Protein 3NA2 (pdb70)

Radius of gyration: 26.75 Å; Cα contacts (8 Å, |Δi|>4): 982; chains: 4; bounding box: 50×67×69 Å

Structure (mmCIF, N/CA/C/O backbone):
data_3NA2
#
_entry.id   3NA2
#
_cell.length_a   76.367
_cell.length_b   115.047
_cell.length_c   73.596
_cell.angle_alpha   90.00
_cell.angle_beta   90.00
_cell.angle_gamma   90.00
#
_symmetry.space_group_name_H-M   'P 21 21 2'
#
loop_
_entity.id
_entity.type
_entity.pdbx_description
1 polymer 'Uncharacterized protein'
2 non-polymer 'ACETIC ACID'
3 non-polymer DI(HYDROXYETHYL)ETHER
4 water water
#
loop_
_atom_site.group_PDB
_atom_site.id
_atom_site.type_symbol
_atom_site.label_atom_id
_atom_site.label_alt_id
_atom_site.label_comp_id
_atom_site.label_asym_id
_atom_site.label_entit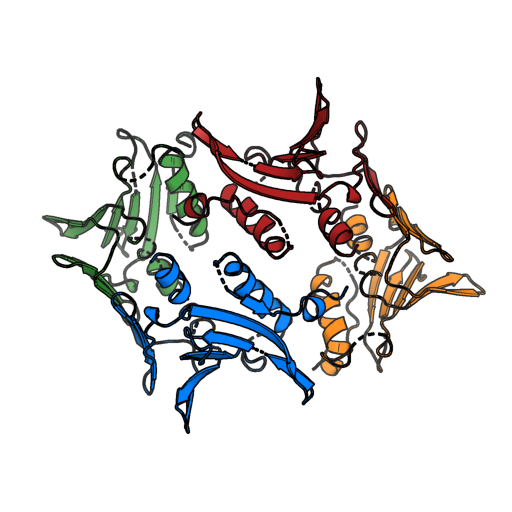y_id
_atom_site.label_seq_id
_atom_site.pdbx_PDB_ins_code
_atom_site.Cartn_x
_atom_site.Cartn_y
_atom_site.Cartn_z
_atom_site.occupancy
_atom_site.B_iso_or_equiv
_atom_site.auth_seq_id
_atom_site.auth_comp_id
_atom_site.auth_asym_id
_atom_site.auth_atom_id
_atom_site.pdbx_PDB_model_num
ATOM 1 N N . PRO A 1 25 ? 4.831 48.718 10.156 1.00 94.13 3 PRO A N 1
ATOM 2 C CA . PRO A 1 25 ? 5.441 48.563 8.829 1.00 98.65 3 PRO A CA 1
ATOM 3 C C . PRO A 1 25 ? 6.905 48.996 8.829 1.00 93.70 3 PRO A C 1
ATOM 4 O O . PRO A 1 25 ? 7.787 48.199 9.159 1.00 85.87 3 PRO A O 1
ATOM 8 N N . GLY A 1 26 ? 7.159 50.242 8.443 1.00 90.02 4 GLY A N 1
ATOM 9 C CA . GLY A 1 26 ? 8.470 50.832 8.631 1.00 79.02 4 GLY A CA 1
ATOM 10 C C . GLY A 1 26 ? 8.582 51.178 10.104 1.00 68.01 4 GLY A C 1
ATOM 11 O O . GLY A 1 26 ? 9.671 51.220 10.685 1.00 59.23 4 GLY A O 1
ATOM 12 N N . VAL A 1 27 ? 7.429 51.425 10.713 1.00 61.81 5 VAL A N 1
ATOM 13 C CA . VAL A 1 27 ? 7.367 51.654 12.144 1.00 64.81 5 VAL A CA 1
ATOM 14 C C . VAL A 1 27 ? 7.929 50.436 12.857 1.00 61.74 5 VAL A C 1
ATOM 15 O O . VAL A 1 27 ? 8.868 50.552 13.650 1.00 60.17 5 VAL A O 1
ATOM 19 N N . THR A 1 28 ? 7.353 49.271 12.559 1.00 54.83 6 THR A N 1
ATOM 20 C CA . THR A 1 28 ? 7.813 48.007 13.128 1.00 57.78 6 THR A CA 1
ATOM 21 C C . THR A 1 28 ? 9.330 47.844 13.008 1.00 53.33 6 THR A C 1
ATOM 22 O O . THR A 1 28 ? 9.978 47.341 13.930 1.00 48.23 6 THR A O 1
ATOM 26 N N . ASP A 1 29 ? 9.895 48.280 11.882 1.00 42.37 7 ASP A N 1
ATOM 27 C CA . ASP A 1 29 ? 11.343 48.245 11.711 1.00 35.29 7 ASP A CA 1
ATOM 28 C C . ASP A 1 29 ? 12.056 49.149 12.722 1.00 36.49 7 ASP A C 1
ATOM 29 O O . ASP A 1 29 ? 13.104 48.785 13.243 1.00 38.52 7 ASP A O 1
ATOM 34 N N . ARG A 1 30 ? 11.505 50.330 12.997 1.00 32.23 8 ARG A N 1
ATOM 35 C CA . ARG A 1 30 ? 12.183 51.246 13.915 1.00 38.88 8 ARG A CA 1
ATOM 36 C C . ARG A 1 30 ? 12.091 50.788 15.371 1.00 35.25 8 ARG A C 1
ATOM 37 O O . ARG A 1 30 ? 13.049 50.926 16.123 1.00 45.88 8 ARG A O 1
ATOM 45 N N . ILE A 1 31 ? 10.945 50.235 15.757 1.00 31.49 9 ILE A N 1
ATOM 46 C CA . ILE A 1 31 ? 10.788 49.689 17.095 1.00 32.91 9 ILE A CA 1
ATOM 47 C C . ILE A 1 31 ? 11.864 48.633 17.301 1.00 34.18 9 ILE A C 1
ATOM 48 O O . ILE A 1 31 ? 12.608 48.687 18.269 1.00 34.24 9 ILE A O 1
ATOM 53 N N . GLY A 1 32 ? 11.951 47.687 16.366 1.00 38.07 10 GLY A N 1
ATOM 54 C CA . GLY A 1 32 ? 12.943 46.630 16.436 1.00 30.88 10 GLY A CA 1
ATOM 55 C C . GLY A 1 32 ? 14.350 47.189 16.466 1.00 29.17 10 GLY A C 1
ATOM 56 O O . GLY A 1 32 ? 15.221 46.698 17.190 1.00 30.22 10 GLY A O 1
ATOM 57 N N . GLN A 1 33 ? 14.569 48.233 15.679 1.00 24.17 11 GLN A N 1
ATOM 58 C CA . GLN A 1 33 ? 15.875 48.884 15.606 1.00 35.65 11 GLN A CA 1
ATOM 59 C C . GLN A 1 33 ? 16.220 49.491 16.958 1.00 35.95 11 GLN A C 1
ATOM 60 O O . GLN A 1 33 ? 17.365 49.429 17.413 1.00 43.22 11 GLN A O 1
ATOM 74 N N . ILE A 1 35 ? 15.036 48.651 20.070 1.00 26.51 13 ILE A N 1
ATOM 75 C CA . ILE A 1 35 ? 15.285 47.609 21.065 1.00 29.84 13 ILE A CA 1
ATOM 76 C C . ILE A 1 35 ? 16.710 47.089 20.918 1.00 32.15 13 ILE A C 1
ATOM 77 O O . ILE A 1 35 ? 17.474 47.043 21.885 1.00 29.58 13 ILE A O 1
ATOM 82 N N . LEU A 1 36 ? 17.063 46.749 19.683 1.00 30.33 14 LEU A N 1
ATOM 83 C CA . LEU A 1 36 ? 18.390 46.253 19.343 1.00 37.44 14 LEU A CA 1
ATOM 84 C C . LEU A 1 36 ? 19.517 47.207 19.689 1.00 36.75 14 LEU A C 1
ATOM 85 O O . LEU A 1 36 ? 20.565 46.783 20.178 1.00 44.72 14 LEU A O 1
ATOM 90 N N . GLU A 1 37 ? 19.318 48.489 19.409 1.00 33.38 15 GLU A N 1
ATOM 91 C CA . GLU A 1 37 ? 20.337 49.487 19.726 1.00 42.24 15 GLU A CA 1
ATOM 92 C C . GLU A 1 37 ? 20.509 49.638 21.233 1.00 40.54 15 GLU A C 1
ATOM 93 O O . GLU A 1 37 ? 21.632 49.736 21.731 1.00 39.92 15 GLU A O 1
ATOM 107 N N . PHE A 1 39 ? 19.869 47.303 23.348 1.00 32.75 17 PHE A N 1
ATOM 108 C CA . PHE A 1 39 ? 20.536 46.095 23.794 1.00 33.22 17 PHE A CA 1
ATOM 109 C C . PHE A 1 39 ? 22.039 46.194 23.564 1.00 32.50 17 PHE A C 1
ATOM 110 O O . PHE A 1 39 ? 22.837 45.800 24.410 1.00 43.37 17 PHE A O 1
ATOM 118 N N . ARG A 1 40 ? 22.425 46.723 22.415 1.00 35.44 18 ARG A N 1
ATOM 119 C CA . ARG A 1 40 ? 23.831 46.736 22.031 1.00 42.28 18 ARG A CA 1
ATOM 120 C C . ARG A 1 40 ? 24.675 47.730 22.837 1.00 48.14 18 ARG A C 1
ATOM 121 O O . ARG A 1 40 ? 25.899 47.592 22.897 1.00 55.31 18 ARG A O 1
ATOM 129 N N . THR A 1 41 ? 24.035 48.731 23.444 1.00 38.36 19 THR A N 1
ATOM 130 C CA . THR A 1 41 ? 24.760 49.654 24.315 1.00 41.52 19 THR A CA 1
ATOM 131 C C . THR A 1 41 ? 25.269 48.880 25.518 1.00 46.86 19 THR A C 1
ATOM 132 O O . THR A 1 41 ? 26.307 49.208 26.088 1.00 51.29 19 THR A O 1
ATOM 136 N N . GLY A 1 42 ? 24.523 47.846 25.898 1.00 44.88 20 GLY A N 1
ATOM 137 C CA . GLY A 1 42 ? 24.882 47.012 27.024 1.00 41.32 20 GLY A CA 1
ATOM 138 C C . GLY A 1 42 ? 24.611 47.666 28.369 1.00 51.55 20 GLY A C 1
ATOM 139 O O . GLY A 1 42 ? 24.960 47.111 29.415 1.00 57.49 20 GLY A O 1
ATOM 148 N N . CYS A 1 44 ? 21.570 48.445 29.603 1.00 43.00 22 CYS A N 1
ATOM 149 C CA . CYS A 1 44 ? 20.148 48.332 29.886 1.00 40.45 22 CYS A CA 1
ATOM 150 C C . CYS A 1 44 ? 19.767 47.045 30.590 1.00 41.41 22 CYS A C 1
ATOM 151 O O . CYS A 1 44 ? 20.408 46.012 30.454 1.00 42.48 22 CYS A O 1
ATOM 154 N N . LEU A 1 45 ? 18.683 47.129 31.333 1.00 35.60 23 LEU A N 1
ATOM 155 C CA . LEU A 1 45 ? 18.062 45.968 31.903 1.00 38.15 23 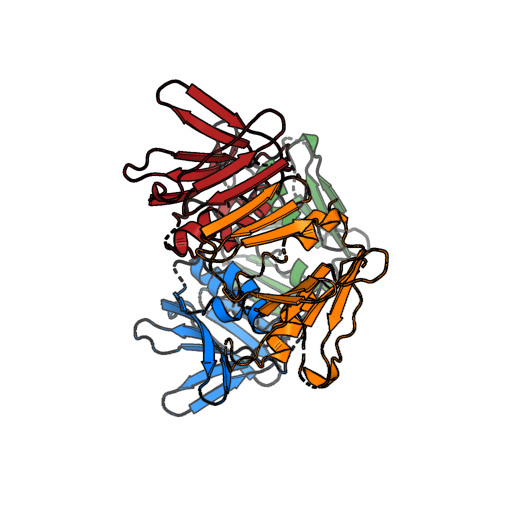LEU A CA 1
ATOM 156 C C . LEU A 1 45 ? 16.732 45.779 31.192 1.00 38.15 23 LEU A C 1
ATOM 157 O O . LEU A 1 45 ? 15.851 46.631 31.282 1.00 38.83 23 LEU A O 1
ATOM 162 N N . PHE A 1 46 ? 16.576 44.669 30.481 1.00 30.07 24 PHE A N 1
ATOM 163 C CA . PHE A 1 46 ? 15.295 44.388 29.845 1.00 26.65 24 PHE A CA 1
ATOM 164 C C . PHE A 1 46 ? 14.449 43.555 30.789 1.00 35.64 24 PHE A C 1
ATOM 165 O O . PHE A 1 46 ? 14.950 42.643 31.435 1.00 37.06 24 PHE A O 1
ATOM 173 N N . SER A 1 47 ? 13.166 43.865 30.887 1.00 23.63 25 SER A N 1
ATOM 174 C CA . SER A 1 47 ? 12.332 43.067 31.753 1.00 31.07 25 SER A CA 1
ATOM 175 C C . SER A 1 47 ? 11.039 42.677 31.061 1.00 36.14 25 SER A C 1
ATOM 176 O O . SER A 1 47 ? 10.460 43.464 30.317 1.00 34.45 25 SER A O 1
ATOM 179 N N . VAL A 1 48 ? 10.622 41.438 31.290 1.00 30.29 26 VAL A N 1
ATOM 180 C CA . VAL A 1 48 ? 9.365 40.918 30.778 1.00 31.02 26 VAL A CA 1
ATOM 181 C C . VAL A 1 48 ? 8.526 40.444 31.962 1.00 33.84 26 VAL A C 1
ATOM 182 O O . VAL A 1 48 ? 9.018 39.745 32.851 1.00 33.10 26 VAL A O 1
ATOM 186 N N . ARG A 1 49 ? 7.252 40.813 31.959 1.00 27.67 27 ARG A N 1
ATOM 187 C CA . ARG A 1 49 ? 6.435 40.697 33.144 1.00 32.50 27 ARG A CA 1
ATOM 188 C C . ARG A 1 49 ? 5.168 39.900 32.888 1.00 30.74 27 ARG A C 1
ATOM 189 O O . ARG A 1 49 ? 4.317 40.303 32.099 1.00 40.48 27 ARG A O 1
ATOM 197 N N . SER A 1 50 ? 5.060 38.757 33.558 1.00 28.10 28 SER A N 1
ATOM 198 C CA . SER A 1 50 ? 3.824 37.987 33.587 1.00 33.00 28 SER A CA 1
ATOM 199 C C . SER A 1 50 ? 2.975 38.466 34.772 1.00 44.53 28 SER A C 1
ATOM 200 O O . SER A 1 50 ? 3.416 39.302 35.551 1.00 45.69 28 SER A O 1
ATOM 203 N N . PRO A 1 51 ? 1.750 37.943 34.905 1.00 49.67 29 PRO A N 1
ATOM 204 C CA . PRO A 1 51 ? 0.850 38.329 36.001 1.00 51.14 29 PRO A CA 1
ATOM 205 C C . PRO A 1 51 ? 1.394 38.054 37.415 1.00 58.94 29 PRO A C 1
ATOM 206 O O . PRO A 1 51 ? 0.758 38.439 38.401 1.00 67.27 29 PRO A O 1
ATOM 210 N N . GLY A 1 52 ? 2.545 37.402 37.521 1.00 44.39 30 GLY A N 1
ATOM 211 C CA . GLY A 1 52 ? 3.081 37.068 38.824 1.00 50.75 30 GLY A CA 1
ATOM 212 C C . GLY A 1 52 ? 4.560 36.761 38.805 1.00 52.58 30 GLY A C 1
ATOM 213 O O . GLY A 1 52 ? 5.102 36.193 39.747 1.00 62.26 30 GLY A O 1
ATOM 214 N N . GLY A 1 53 ? 5.214 37.137 37.719 1.00 52.00 31 GLY A N 1
ATOM 215 C CA . GLY A 1 53 ? 6.640 36.952 37.594 1.00 41.02 31 GLY A CA 1
ATOM 216 C C . GLY A 1 53 ? 7.217 38.058 36.743 1.00 46.49 31 GLY A C 1
ATOM 217 O O . GLY A 1 53 ? 6.505 38.713 35.966 1.00 42.27 31 GLY A O 1
ATOM 218 N N . VAL A 1 54 ? 8.514 38.278 36.893 1.00 43.17 32 VAL A N 1
ATOM 219 C CA . VAL A 1 54 ? 9.226 39.169 35.999 1.00 42.29 32 VAL A CA 1
ATOM 220 C C . VAL A 1 54 ? 10.616 38.613 35.770 1.00 36.28 32 VAL A C 1
ATOM 221 O O . VAL A 1 54 ? 11.270 38.142 36.699 1.00 40.41 32 VAL A O 1
ATOM 225 N N . ALA A 1 55 ? 11.040 38.623 34.513 1.00 32.57 33 ALA A N 1
ATOM 226 C CA . ALA A 1 55 ? 12.395 38.253 34.168 1.00 28.95 33 ALA A CA 1
ATOM 227 C C . ALA A 1 55 ? 13.159 39.517 33.811 1.00 34.90 33 ALA A C 1
ATOM 228 O O . ALA A 1 55 ? 12.612 40.437 33.205 1.00 34.47 33 ALA A O 1
ATOM 230 N N . GLU A 1 56 ? 14.424 39.558 34.203 1.00 35.35 34 GLU A N 1
ATOM 231 C CA . GLU A 1 56 ? 15.255 40.733 34.008 1.00 31.73 34 GLU A CA 1
ATOM 232 C C . GLU A 1 56 ? 16.513 40.288 33.305 1.00 31.33 34 GLU A C 1
ATOM 233 O O . GLU A 1 56 ? 17.193 39.372 33.763 1.00 38.50 34 GLU A O 1
ATOM 239 N N . LEU A 1 57 ? 16.813 40.928 32.183 1.00 31.72 35 LEU A N 1
ATOM 240 C CA . LEU A 1 57 ? 17.816 40.413 31.270 1.00 32.29 35 LEU A CA 1
ATOM 241 C C . LEU A 1 57 ? 18.929 41.433 31.101 1.00 35.56 35 LEU A C 1
ATOM 242 O O . LEU A 1 57 ? 18.666 42.611 30.918 1.00 33.51 35 LEU A O 1
ATOM 247 N N . TYR A 1 58 ? 20.173 40.981 31.194 1.00 34.93 36 TYR A N 1
ATOM 248 C CA . TYR A 1 58 ? 21.314 41.885 31.164 1.00 29.89 36 TYR A CA 1
ATOM 249 C C . TYR A 1 58 ? 22.259 41.476 30.056 1.00 39.83 36 TYR A C 1
ATOM 250 O O . TYR A 1 58 ? 22.276 40.307 29.650 1.00 35.14 36 TYR A O 1
ATOM 259 N N . GLY A 1 59 ? 23.059 42.432 29.585 1.00 35.33 37 GLY A N 1
ATOM 260 C CA . GLY A 1 59 ? 24.097 42.149 28.612 1.00 37.57 37 GLY A CA 1
ATOM 261 C C . GLY A 1 59 ? 23.958 43.031 27.396 1.00 42.95 37 GLY A C 1
ATOM 262 O O . GLY A 1 59 ? 22.930 43.677 27.226 1.00 50.98 37 GLY A O 1
ATOM 263 N N . GLY A 1 60 ? 24.993 43.056 26.558 1.00 48.36 38 GLY A N 1
ATOM 264 C CA . GLY A 1 60 ? 25.012 43.904 25.379 1.00 51.68 38 GLY A CA 1
ATOM 265 C C . GLY A 1 60 ? 25.707 43.290 24.177 1.00 58.47 38 GLY A C 1
ATOM 266 O O . GLY A 1 60 ? 26.110 44.002 23.258 1.00 62.42 38 GLY A O 1
ATOM 267 N N . GLU A 1 61 ? 25.857 41.969 24.195 1.00 59.90 39 GLU A N 1
ATOM 268 C CA . GLU A 1 61 ? 26.393 41.220 23.066 1.00 61.06 39 GLU A CA 1
ATOM 269 C C . GLU A 1 61 ? 25.543 39.974 22.917 1.00 56.45 39 GLU A C 1
ATOM 270 O O . GLU A 1 61 ? 25.415 39.198 23.856 1.00 64.38 39 GLU A O 1
ATOM 276 N N . ALA A 1 62 ? 24.951 39.778 21.748 1.00 47.59 40 ALA A N 1
ATOM 277 C CA . ALA A 1 62 ? 24.180 38.564 21.506 1.00 46.02 40 ALA A CA 1
ATOM 278 C C . ALA A 1 62 ? 24.991 37.573 20.683 1.00 51.47 40 ALA A C 1
ATOM 279 O O . ALA A 1 62 ? 25.923 37.958 19.980 1.00 58.20 40 ALA A O 1
ATOM 281 N N . ARG A 1 63 ? 24.650 36.293 20.791 1.00 47.77 41 ARG A N 1
ATOM 282 C CA . ARG A 1 63 ? 25.225 35.284 19.913 1.00 44.21 41 ARG A CA 1
ATOM 283 C C . ARG A 1 63 ? 24.367 35.206 18.654 1.00 49.88 41 ARG A C 1
ATOM 284 O O . ARG A 1 63 ? 24.837 34.831 17.581 1.00 48.73 41 ARG A O 1
ATOM 292 N N . LYS A 1 64 ? 23.104 35.587 18.790 1.00 47.19 42 LYS A N 1
ATOM 293 C CA . LYS A 1 64 ? 22.173 35.473 17.691 1.00 49.91 42 LYS A CA 1
ATOM 294 C C . LYS A 1 64 ? 21.048 36.496 17.776 1.00 44.66 42 LYS A C 1
ATOM 295 O O . LYS A 1 64 ? 20.358 36.589 18.783 1.00 42.17 42 LYS A O 1
ATOM 301 N N . VAL A 1 65 ? 20.865 37.256 16.702 1.00 45.04 43 VAL A N 1
ATOM 302 C CA . VAL A 1 65 ? 19.725 38.149 16.586 1.00 36.65 43 VAL A CA 1
ATOM 303 C C . VAL A 1 65 ? 18.899 37.767 15.367 1.00 34.32 43 VAL A C 1
ATOM 304 O O . VAL A 1 65 ? 19.446 37.377 14.344 1.00 42.75 43 VAL A O 1
ATOM 308 N N . GLU A 1 66 ? 17.580 37.884 15.476 1.00 39.55 44 GLU A N 1
ATOM 309 C CA . GLU A 1 66 ? 16.686 37.383 14.441 1.00 43.14 44 GLU A CA 1
ATOM 310 C C . GLU A 1 66 ? 15.424 38.230 14.322 1.00 43.93 44 GLU A C 1
ATOM 311 O O . GLU A 1 66 ? 14.774 38.532 15.316 1.00 49.36 44 GLU A O 1
ATOM 317 N N . ILE A 1 67 ? 15.087 38.607 13.093 1.00 39.52 45 ILE A N 1
ATOM 318 C CA . ILE A 1 67 ? 13.857 39.325 12.803 1.00 39.05 45 ILE A CA 1
ATOM 319 C C . ILE A 1 67 ? 13.039 38.544 11.790 1.00 43.43 45 ILE A C 1
ATOM 320 O O . ILE A 1 67 ? 13.537 38.188 10.718 1.00 47.23 45 ILE A O 1
ATOM 325 N N . THR A 1 68 ? 11.785 38.271 12.140 1.00 43.02 46 THR A N 1
ATOM 326 C CA . THR A 1 68 ? 10.900 37.442 11.322 1.00 45.52 46 THR A CA 1
ATOM 327 C C . THR A 1 68 ? 9.558 38.155 11.235 1.00 46.38 46 THR A C 1
ATOM 328 O O . THR A 1 68 ? 8.783 38.167 12.192 1.00 52.08 46 THR A O 1
ATOM 332 N N . GLY A 1 69 ? 9.295 38.793 10.103 1.00 50.90 47 GLY A N 1
ATOM 333 C CA . GLY A 1 69 ? 8.165 39.700 10.028 1.00 53.04 47 GLY A CA 1
ATOM 334 C C . GLY A 1 69 ? 8.199 40.671 11.204 1.00 51.82 47 GLY A C 1
ATOM 335 O O . GLY A 1 69 ? 9.115 41.488 11.315 1.00 59.39 47 GLY A O 1
ATOM 336 N N . THR A 1 70 ? 7.218 40.568 12.099 1.00 46.51 48 THR A N 1
ATOM 337 C CA . THR A 1 70 ? 7.127 41.487 13.243 1.00 48.88 48 THR A CA 1
ATOM 338 C C . THR A 1 70 ? 7.637 40.898 14.568 1.00 47.04 48 THR A C 1
ATOM 339 O O . THR A 1 70 ? 7.309 41.386 15.654 1.00 44.07 48 THR A O 1
ATOM 343 N N . SER A 1 71 ? 8.437 39.848 14.472 1.00 46.11 49 SER A N 1
ATOM 344 C CA . SER A 1 71 ? 9.019 39.223 15.648 1.00 49.58 49 SER A CA 1
ATOM 345 C C . SER A 1 71 ? 10.492 39.545 15.703 1.00 48.21 49 SER A C 1
ATOM 346 O O . SER A 1 71 ? 11.177 39.546 14.684 1.00 53.62 49 SER A O 1
ATOM 349 N N . LEU A 1 72 ? 10.977 39.834 16.898 1.00 38.16 50 LEU A N 1
ATOM 350 C CA . LEU A 1 72 ? 12.393 40.066 17.093 1.00 35.77 50 LEU A CA 1
ATOM 351 C C . LEU A 1 72 ? 12.845 39.031 18.095 1.00 38.30 50 LEU A C 1
ATOM 352 O O . LEU A 1 72 ? 12.103 38.691 19.001 1.00 40.87 50 LEU A O 1
ATOM 357 N N . THR A 1 73 ? 14.043 38.502 17.909 1.00 31.39 51 THR A N 1
ATOM 358 C CA . THR A 1 73 ? 14.591 37.538 18.839 1.00 32.85 51 THR A CA 1
ATOM 359 C C . THR A 1 73 ? 16.016 37.932 19.140 1.00 32.71 51 THR A C 1
ATOM 360 O O . THR A 1 73 ? 16.806 38.197 18.233 1.00 38.17 51 THR A O 1
ATOM 364 N N . ILE A 1 74 ? 16.339 37.957 20.423 1.00 30.40 52 ILE A N 1
ATOM 365 C CA . ILE A 1 74 ? 17.699 38.190 20.878 1.00 35.57 52 ILE A CA 1
ATOM 366 C C . ILE A 1 74 ? 18.125 37.049 21.793 1.00 31.70 52 ILE A C 1
ATOM 367 O O . ILE A 1 74 ? 17.478 36.789 22.811 1.00 31.62 52 ILE A O 1
ATOM 372 N N . GLU A 1 75 ? 19.216 36.381 21.430 1.00 32.28 53 GLU A N 1
ATOM 373 C CA . GLU A 1 75 ? 19.717 35.242 22.191 1.00 37.13 53 GLU A CA 1
ATOM 374 C C . GLU A 1 75 ? 21.121 35.476 22.754 1.00 44.28 53 GLU A C 1
ATOM 375 O O . GLU A 1 75 ? 22.055 35.788 22.017 1.00 42.55 53 GLU A O 1
ATOM 381 N N . ARG A 1 76 ? 21.262 35.329 24.069 1.00 39.04 54 ARG A N 1
ATOM 382 C CA . ARG A 1 76 ? 22.583 35.231 24.673 1.00 37.58 54 ARG A CA 1
ATOM 383 C C . ARG A 1 76 ? 22.756 33.785 25.076 1.00 44.04 54 ARG A C 1
ATOM 384 O O . ARG A 1 76 ? 21.834 32.986 24.906 1.00 48.84 54 ARG A O 1
ATOM 392 N N . GLU A 1 77 ? 23.928 33.443 25.604 1.00 44.98 55 GLU A N 1
ATOM 393 C CA . GLU A 1 77 ? 24.205 32.062 25.991 1.00 50.67 55 GLU A CA 1
ATOM 394 C C . GLU A 1 77 ? 23.188 31.471 26.979 1.00 50.00 55 GLU A C 1
ATOM 395 O O . GLU A 1 77 ? 22.799 30.319 26.850 1.00 48.44 55 GLU A O 1
ATOM 401 N N . ASP A 1 78 ? 22.739 32.234 27.969 1.00 44.61 56 ASP A N 1
ATOM 402 C CA . ASP A 1 78 ? 21.776 31.637 28.891 1.00 42.59 56 ASP A CA 1
ATOM 403 C C . ASP A 1 78 ? 20.428 32.359 29.010 1.00 39.44 56 ASP A C 1
ATOM 404 O O . ASP A 1 78 ? 19.704 32.164 29.984 1.00 41.57 56 ASP A O 1
ATOM 409 N N . TRP A 1 79 ? 20.086 33.170 28.013 1.00 37.63 57 TRP A N 1
ATOM 410 C CA . TRP A 1 79 ? 18.725 33.692 27.906 1.00 30.23 57 TRP A CA 1
ATOM 411 C C . TRP A 1 79 ? 18.359 34.148 26.507 1.00 32.44 57 TRP A C 1
ATOM 412 O O . TRP A 1 79 ? 19.196 34.649 25.764 1.00 34.88 57 TRP A O 1
ATOM 423 N N . HIS A 1 80 ? 17.091 33.958 26.163 1.00 34.87 58 HIS A N 1
ATOM 424 C CA . HIS A 1 80 ? 16.549 34.418 24.905 1.00 31.10 58 HIS A CA 1
ATOM 425 C C . HIS A 1 80 ? 15.391 35.356 25.187 1.00 35.52 58 HIS A C 1
ATOM 426 O O . HIS A 1 80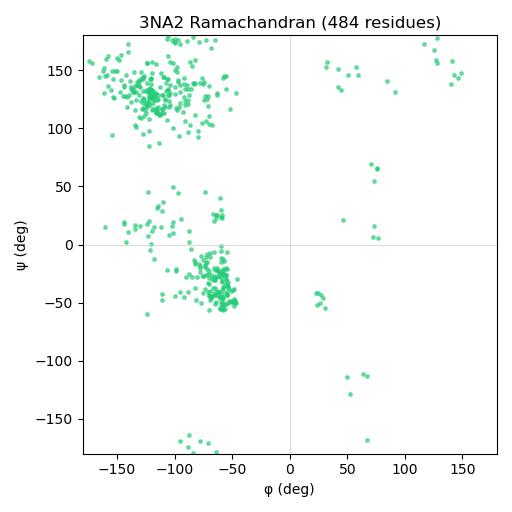 ? 14.622 35.138 26.114 1.00 34.99 58 HIS A O 1
ATOM 433 N N . LEU A 1 81 ? 15.274 36.402 24.379 1.00 35.93 59 LEU A N 1
ATOM 434 C CA . LEU A 1 81 ? 14.114 37.282 24.432 1.00 37.48 59 LEU A CA 1
ATOM 435 C C . LEU A 1 81 ? 13.401 37.253 23.077 1.00 40.59 59 LEU A C 1
ATOM 436 O O . LEU A 1 81 ? 14.036 37.327 22.034 1.00 39.75 59 LEU A O 1
ATOM 441 N N . HIS A 1 82 ? 12.084 37.108 23.111 1.00 42.31 60 HIS A N 1
ATOM 442 C CA . HIS A 1 82 ? 11.254 37.184 21.920 1.00 32.71 60 HIS A CA 1
ATOM 443 C C . HIS A 1 82 ? 10.232 38.298 22.125 1.00 34.12 60 HIS A C 1
ATOM 444 O O . HIS A 1 82 ? 9.591 38.377 23.176 1.00 32.03 60 HIS A O 1
ATOM 451 N N A CYS A 1 83 ? 10.067 39.165 21.134 0.68 37.52 61 CYS A N 1
ATOM 452 N N B CYS A 1 83 ? 10.078 39.140 21.111 0.32 36.32 61 CYS A N 1
ATOM 453 C CA A CYS A 1 83 ? 9.093 40.248 21.244 0.68 32.90 61 CYS A CA 1
ATOM 454 C CA B CYS A 1 83 ? 9.124 40.236 21.162 0.32 33.51 61 CYS A CA 1
ATOM 455 C C A CYS A 1 83 ? 8.226 40.339 19.995 0.68 33.78 61 CYS A C 1
ATOM 456 C C B CYS A 1 83 ? 8.218 40.193 19.943 0.32 33.54 61 CYS A C 1
ATOM 457 O O A CYS A 1 83 ? 8.738 40.490 18.899 0.68 31.54 61 CYS A O 1
ATOM 458 O O B CYS A 1 83 ? 8.695 40.106 18.815 0.32 31.89 61 CYS A O 1
ATOM 463 N N . LYS A 1 84 ? 6.912 40.240 20.173 1.00 34.84 62 LYS A N 1
ATOM 464 C CA . LYS A 1 84 ? 5.964 40.363 19.076 1.00 32.91 62 LYS A CA 1
ATOM 465 C C . LYS A 1 84 ? 5.670 41.848 18.853 1.00 34.17 62 LYS A C 1
ATOM 466 O O . LYS A 1 84 ? 4.687 42.381 19.365 1.00 38.70 62 LYS A O 1
ATOM 472 N N . LEU A 1 85 ? 6.547 42.499 18.093 1.00 29.66 63 LEU A N 1
ATOM 473 C CA . LEU A 1 85 ? 6.464 43.928 17.799 1.00 33.25 63 LEU A CA 1
ATOM 474 C C . LEU A 1 85 ? 5.075 44.429 17.394 1.00 37.55 63 LEU A C 1
ATOM 475 O O . LEU A 1 85 ? 4.743 45.576 17.644 1.00 36.56 63 LEU A O 1
ATOM 480 N N . GLU A 1 86 ? 4.270 43.575 16.775 1.00 34.94 64 GLU A N 1
ATOM 481 C CA . GLU A 1 86 ? 2.927 43.961 16.350 1.00 40.05 64 GLU A CA 1
ATOM 482 C C . GLU A 1 86 ? 2.021 44.357 17.522 1.00 40.33 64 GLU A C 1
ATOM 483 O O . GLU A 1 86 ? 1.038 45.075 17.349 1.00 44.40 64 GLU A O 1
ATOM 489 N N . THR A 1 87 ? 2.355 43.882 18.714 1.00 33.33 65 THR A N 1
ATOM 490 C CA . THR A 1 87 ? 1.537 44.157 19.881 1.00 37.05 65 THR A CA 1
ATOM 491 C C . THR A 1 87 ? 1.922 45.484 20.521 1.00 34.11 65 THR A C 1
ATOM 492 O O . THR A 1 87 ? 1.293 45.909 21.470 1.00 30.76 65 THR A O 1
ATOM 496 N N . VAL A 1 88 ? 2.957 46.133 20.000 1.00 30.77 66 VAL A N 1
ATOM 497 C CA . VAL A 1 88 ? 3.390 47.405 20.560 1.00 37.44 66 VAL A CA 1
ATOM 498 C C . VAL A 1 88 ? 2.531 48.550 20.020 1.00 34.04 66 VAL A C 1
ATOM 499 O O . VAL A 1 88 ? 2.583 48.869 18.837 1.00 37.87 66 VAL A O 1
ATOM 503 N N . GLU A 1 89 ? 1.732 49.144 20.900 1.00 30.84 67 GLU A N 1
ATOM 504 C CA . GLU A 1 89 ? 0.865 50.258 20.543 1.00 33.55 67 GLU A CA 1
ATOM 505 C C . GLU A 1 89 ? 1.504 51.609 20.856 1.00 33.96 67 GLU A C 1
ATOM 506 O O . GLU A 1 89 ? 1.394 52.541 20.076 1.00 43.33 67 GLU A O 1
ATOM 512 N N . THR A 1 90 ? 2.168 51.717 22.001 1.00 33.29 68 THR A N 1
ATOM 513 C CA . THR A 1 90 ? 2.807 52.970 22.392 1.00 36.59 68 THR A CA 1
ATOM 514 C C . THR A 1 90 ? 4.119 52.691 23.089 1.00 36.89 68 THR A C 1
ATOM 515 O O . THR A 1 90 ? 4.254 51.702 23.794 1.00 40.02 68 THR A O 1
ATOM 519 N N . VAL A 1 91 ? 5.087 53.569 22.887 1.00 36.34 69 VAL A N 1
ATOM 520 C CA . VAL A 1 91 ? 6.373 53.452 23.548 1.00 35.63 69 VAL A CA 1
ATOM 521 C C . VAL A 1 91 ? 6.558 54.649 24.450 1.00 36.36 69 VAL A C 1
ATOM 522 O O . VAL A 1 91 ? 6.674 55.774 23.974 1.00 37.14 69 VAL A O 1
ATOM 526 N N . VAL A 1 92 ? 6.596 54.412 25.753 1.00 29.87 70 VAL A N 1
ATOM 527 C CA . VAL A 1 92 ? 6.764 55.494 26.706 1.00 25.64 70 VAL A CA 1
ATOM 528 C C . VAL A 1 92 ? 8.231 55.759 27.043 1.00 34.14 70 VAL A C 1
ATOM 529 O O . VAL A 1 92 ? 8.952 54.864 27.463 1.00 30.68 70 VAL A O 1
ATOM 533 N N . PHE A 1 93 ? 8.680 56.992 26.834 1.00 36.60 71 PHE A N 1
ATOM 534 C CA . PHE A 1 93 ? 10.009 57.372 27.284 1.00 31.74 71 PHE A CA 1
ATOM 535 C C . PHE A 1 93 ? 9.842 58.044 28.630 1.00 35.53 71 PHE A C 1
ATOM 536 O O . PHE A 1 93 ? 9.168 59.072 28.756 1.00 36.18 71 PHE A O 1
ATOM 544 N N . ASP A 1 94 ? 10.439 57.457 29.652 1.00 41.42 72 ASP A N 1
ATOM 545 C CA . ASP A 1 94 ? 10.260 57.986 30.991 1.00 35.04 72 ASP A CA 1
ATOM 546 C C . ASP A 1 94 ? 11.594 58.398 31.571 1.00 39.83 72 ASP A C 1
ATOM 547 O O . ASP A 1 94 ? 12.484 57.565 31.749 1.00 36.57 72 ASP A O 1
ATOM 552 N N . LEU A 1 95 ? 11.732 59.698 31.825 1.00 34.88 73 LEU A N 1
ATOM 553 C CA . LEU A 1 95 ? 12.861 60.228 32.572 1.00 32.46 73 LEU A CA 1
ATOM 554 C C . LEU A 1 95 ? 12.291 61.091 33.695 1.00 42.87 73 LEU A C 1
ATOM 555 O O . LEU A 1 95 ? 11.610 62.086 33.449 1.00 58.87 73 LEU A O 1
ATOM 560 N N . SER 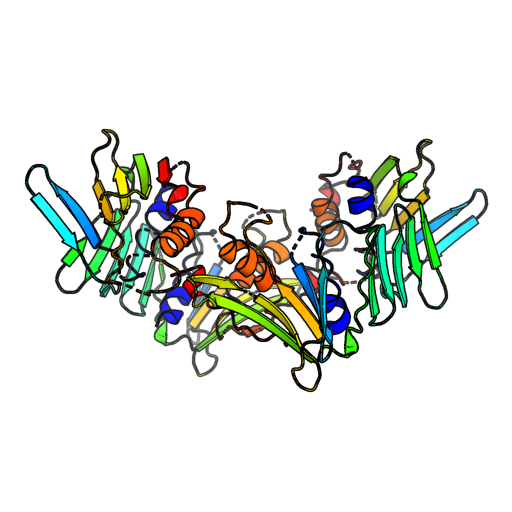A 1 96 ? 12.555 60.695 34.929 1.00 43.73 74 SER A N 1
ATOM 561 C CA . SER A 1 96 ? 11.883 61.302 36.061 1.00 49.28 74 SER A CA 1
ATOM 562 C C . SER A 1 96 ? 12.516 60.815 37.352 1.00 45.08 74 SER A C 1
ATOM 563 O O . SER A 1 96 ? 13.138 59.757 37.381 1.00 48.20 74 SER A O 1
ATOM 566 N N . PRO A 1 97 ? 12.370 61.599 38.428 1.00 53.34 75 PRO A N 1
ATOM 567 C CA . PRO A 1 97 ? 12.957 61.223 39.719 1.00 50.48 75 PRO A CA 1
ATOM 568 C C . PRO A 1 97 ? 12.173 60.097 40.385 1.00 52.83 75 PRO A C 1
ATOM 569 O O . PRO A 1 97 ? 10.943 60.087 40.330 1.00 57.45 75 PRO A O 1
ATOM 573 N N . LYS A 1 98 ? 12.885 59.152 40.989 1.00 47.29 76 LYS A N 1
ATOM 574 C CA . LYS A 1 98 ? 12.261 58.156 41.854 1.00 63.26 76 LYS A CA 1
ATOM 575 C C . LYS A 1 98 ? 12.052 58.718 43.265 1.00 80.45 76 LYS A C 1
ATOM 576 O O . LYS A 1 98 ? 12.712 59.685 43.665 1.00 79.84 76 LYS A O 1
ATOM 582 N N . ASP A 1 99 ? 11.133 58.111 44.014 1.00 88.51 77 ASP A N 1
ATOM 583 C CA . ASP A 1 99 ? 10.825 58.560 45.373 1.00 93.72 77 ASP A CA 1
ATOM 584 C C . ASP A 1 99 ? 11.994 58.301 46.311 1.00 89.84 77 ASP A C 1
ATOM 585 O O . ASP A 1 99 ? 12.371 59.160 47.107 1.00 85.46 77 ASP A O 1
ATOM 590 N N . ASN A 1 100 ? 12.556 57.103 46.208 1.00 89.19 78 ASN A N 1
ATOM 591 C CA . ASN A 1 100 ? 13.711 56.710 47.002 1.00 93.86 78 ASN A CA 1
ATOM 592 C C . ASN A 1 100 ? 14.911 57.612 46.749 1.00 97.35 78 ASN A C 1
ATOM 593 O O . ASN A 1 100 ? 15.968 57.446 47.355 1.00 99.80 78 ASN A O 1
ATOM 598 N N . GLY A 1 101 ? 14.744 58.572 45.850 1.00 101.27 79 GLY A N 1
ATOM 599 C CA . GLY A 1 101 ? 15.855 59.392 45.414 1.00 103.67 79 GLY A CA 1
ATOM 600 C C . GLY A 1 101 ? 16.593 58.667 44.310 1.00 101.59 79 GLY A C 1
ATOM 601 O O . GLY A 1 101 ? 16.776 57.449 44.366 1.00 105.27 79 GLY A O 1
ATOM 602 N N . GLY A 1 102 ? 17.021 59.413 43.302 1.00 92.37 80 GLY A N 1
ATOM 603 C CA . GLY A 1 102 ? 17.609 58.811 42.123 1.00 80.56 80 GLY A CA 1
ATOM 604 C C . GLY A 1 102 ? 16.749 59.113 40.914 1.00 70.34 80 GLY A C 1
ATOM 605 O O . GLY A 1 102 ? 15.651 59.665 41.039 1.00 61.81 80 GLY A O 1
ATOM 606 N N . ILE A 1 103 ? 17.239 58.753 39.735 1.00 66.37 81 ILE A N 1
ATOM 607 C CA . ILE A 1 103 ? 16.535 59.097 38.510 1.00 53.65 81 ILE A CA 1
ATOM 608 C C . ILE A 1 103 ? 16.140 57.875 37.707 1.00 51.07 81 ILE A C 1
ATOM 609 O O . ILE A 1 103 ? 16.967 57.014 37.412 1.00 55.50 81 ILE A O 1
ATOM 614 N N . ARG A 1 104 ? 14.858 57.796 37.373 1.00 46.99 82 ARG A N 1
ATOM 615 C CA . ARG A 1 104 ? 14.360 56.718 36.534 1.00 40.79 82 ARG A CA 1
ATOM 616 C C . ARG A 1 104 ? 14.551 57.040 35.042 1.00 41.96 82 ARG A C 1
ATOM 617 O O . ARG A 1 104 ? 14.062 58.050 34.536 1.00 41.36 82 ARG A O 1
ATOM 633 N N . ALA A 1 106 ? 13.682 54.933 31.808 1.00 34.89 84 ALA A N 1
ATOM 634 C CA . ALA A 1 106 ? 13.105 53.720 31.239 1.00 37.40 84 ALA A CA 1
ATOM 635 C C . ALA A 1 106 ? 12.348 53.934 29.927 1.00 36.67 84 ALA A C 1
ATOM 636 O O . ALA A 1 106 ? 11.713 54.967 29.712 1.00 38.72 84 ALA A O 1
ATOM 638 N N . VAL A 1 107 ? 12.429 52.938 29.051 1.00 31.58 85 VAL A N 1
ATOM 639 C CA . VAL A 1 107 ? 11.576 52.864 27.877 1.00 26.81 85 VAL A CA 1
ATOM 640 C C . VAL A 1 107 ? 10.555 51.736 28.054 1.00 33.85 85 VAL A C 1
ATOM 641 O O . VAL A 1 107 ? 10.921 50.592 28.314 1.00 38.11 85 VAL A O 1
ATOM 645 N N . VAL A 1 108 ? 9.274 52.063 27.937 1.00 34.46 86 VAL A N 1
ATOM 646 C CA . VAL A 1 108 ? 8.217 51.089 28.167 1.00 29.85 86 VAL A CA 1
ATOM 647 C C . VAL A 1 108 ? 7.365 50.866 26.923 1.00 35.18 86 VAL A C 1
ATOM 648 O O . VAL A 1 108 ? 6.691 51.778 26.449 1.00 36.80 86 VAL A O 1
ATOM 652 N N . PHE A 1 109 ? 7.386 49.647 26.405 1.00 33.37 87 PHE A N 1
ATOM 653 C CA . PHE A 1 109 ? 6.566 49.276 25.265 1.00 22.72 87 PHE A CA 1
ATOM 654 C C . PHE A 1 109 ? 5.242 48.722 25.762 1.00 27.59 87 PHE A C 1
ATOM 655 O O . PHE A 1 109 ? 5.205 47.726 26.497 1.00 32.49 87 PHE A O 1
ATOM 663 N N . ARG A 1 110 ? 4.150 49.368 25.379 1.00 21.45 88 ARG A N 1
ATOM 664 C CA . ARG A 1 110 ? 2.836 48.984 25.887 1.00 27.42 88 ARG A CA 1
ATOM 665 C C . ARG A 1 110 ? 1.891 48.550 24.785 1.00 27.39 88 ARG A C 1
ATOM 666 O O . ARG A 1 110 ? 1.970 49.050 23.667 1.00 29.12 88 ARG A O 1
ATOM 674 N N . ASP A 1 111 ? 0.998 47.618 25.101 1.00 32.67 89 ASP A N 1
ATOM 675 C CA . ASP A 1 111 ? 0.011 47.161 24.126 1.00 32.78 89 ASP A CA 1
ATOM 676 C C . ASP A 1 111 ? -1.232 48.046 24.183 1.00 36.36 89 ASP A C 1
ATOM 677 O O . ASP A 1 111 ? -1.257 49.034 24.913 1.00 34.46 89 ASP A O 1
ATOM 682 N N . LYS A 1 112 ? -2.268 47.675 23.437 1.00 37.69 90 LYS A N 1
ATOM 683 C CA . LYS A 1 112 ? -3.487 48.481 23.359 1.00 43.20 90 LYS A CA 1
ATOM 684 C C . LYS A 1 112 ? -4.162 48.718 24.716 1.00 43.96 90 LYS A C 1
ATOM 685 O O . LYS A 1 112 ? -4.948 49.649 24.865 1.00 50.32 90 LYS A O 1
ATOM 691 N N . HIS A 1 113 ? -3.866 47.876 25.700 1.00 38.12 91 HIS A N 1
ATOM 692 C CA . HIS A 1 113 ? -4.487 48.019 27.014 1.00 43.86 91 HIS A CA 1
ATOM 693 C C . HIS A 1 113 ? -3.549 48.672 28.010 1.00 42.57 91 HIS A C 1
ATOM 694 O O . HIS A 1 113 ? -3.834 48.707 29.203 1.00 42.89 91 HIS A O 1
ATOM 701 N N . GLN A 1 114 ? -2.428 49.184 27.522 1.00 38.48 92 GLN A N 1
ATOM 702 C CA . GLN A 1 114 ? -1.420 49.780 28.394 1.00 44.83 92 GLN A CA 1
ATOM 703 C C . GLN A 1 114 ? -0.662 48.733 29.212 1.00 41.48 92 GLN A C 1
ATOM 704 O O . GLN A 1 114 ? 0.140 49.078 30.070 1.00 46.50 92 GLN A O 1
ATOM 710 N N . ALA A 1 115 ? -0.914 47.457 28.943 1.00 38.62 93 ALA A N 1
ATOM 711 C CA . ALA A 1 115 ? -0.081 46.399 29.505 1.00 42.57 93 ALA A CA 1
ATOM 712 C C . ALA A 1 115 ? 1.335 46.555 28.971 1.00 35.95 93 ALA A C 1
ATOM 713 O O . ALA A 1 115 ? 1.539 46.701 27.773 1.00 34.27 93 ALA A O 1
ATOM 715 N N . PRO A 1 116 ? 2.323 46.526 29.866 1.00 37.38 94 PRO A N 1
ATOM 716 C CA . PRO A 1 116 ? 3.713 46.555 29.416 1.00 29.81 94 PRO A CA 1
ATOM 717 C C . PRO A 1 116 ? 4.055 45.218 28.768 1.00 35.96 94 PRO A C 1
ATOM 718 O O . PRO A 1 116 ? 3.795 44.181 29.361 1.00 29.85 94 PRO A O 1
ATOM 722 N N . VAL A 1 117 ? 4.584 45.236 27.550 1.00 34.16 95 VAL A N 1
ATOM 723 C CA . VAL A 1 117 ? 4.967 43.995 26.904 1.00 34.12 95 VAL A CA 1
ATOM 724 C C . VAL A 1 117 ? 6.463 43.786 27.058 1.00 30.99 95 VAL A C 1
ATOM 725 O O . VAL A 1 117 ? 6.952 42.664 27.000 1.00 31.67 95 VAL A O 1
ATOM 729 N N . LEU A 1 118 ? 7.179 44.881 27.278 1.00 30.70 96 LEU A N 1
ATOM 730 C CA . LEU A 1 118 ? 8.626 44.857 27.461 1.00 31.56 96 LEU A CA 1
ATOM 731 C C . LEU A 1 118 ? 9.034 46.159 28.139 1.00 35.18 96 LEU A C 1
ATOM 732 O O . LEU A 1 118 ? 8.347 47.171 27.987 1.00 35.63 96 LEU A O 1
ATOM 737 N N . ARG A 1 119 ? 10.124 46.139 28.905 1.00 31.69 97 ARG A N 1
ATOM 738 C CA . ARG A 1 119 ? 10.652 47.375 29.502 1.00 28.58 97 ARG A CA 1
ATOM 739 C C . ARG A 1 119 ? 12.164 47.387 29.390 1.00 27.87 97 ARG A C 1
ATOM 740 O O . ARG A 1 119 ? 12.810 46.389 29.656 1.00 35.12 97 ARG A O 1
ATOM 748 N N . ALA A 1 120 ? 12.725 48.505 28.959 1.00 30.83 98 ALA A N 1
ATOM 749 C CA . ALA A 1 120 ? 14.168 48.666 28.979 1.00 33.28 98 ALA A CA 1
ATOM 750 C C . ALA A 1 120 ? 14.524 49.749 29.979 1.00 42.09 98 ALA A C 1
ATOM 751 O O . ALA A 1 120 ? 14.226 50.918 29.762 1.00 53.39 98 ALA A O 1
ATOM 753 N N . ALA A 1 121 ? 15.154 49.361 31.078 1.00 35.72 99 ALA A N 1
ATOM 754 C CA . ALA A 1 121 ? 15.614 50.328 32.055 1.00 35.78 99 ALA A CA 1
ATOM 755 C C . ALA A 1 121 ? 17.103 50.601 31.864 1.00 35.34 99 ALA A C 1
ATOM 756 O O . ALA A 1 121 ? 17.893 49.689 31.659 1.00 44.12 99 ALA A O 1
ATOM 758 N N . TRP A 1 122 ? 17.477 51.870 31.919 1.00 33.22 100 TRP A N 1
ATOM 759 C CA . TRP A 1 122 ? 18.877 52.259 31.833 1.00 34.49 100 TRP A CA 1
ATOM 760 C C . TRP A 1 122 ? 19.492 52.361 33.234 1.00 41.10 100 TRP A C 1
ATOM 761 O O . TRP A 1 122 ? 18.829 52.775 34.189 1.00 42.63 100 TRP A O 1
ATOM 772 N N . LEU A 1 123 ? 20.756 51.968 33.357 1.00 38.40 101 LEU A N 1
ATOM 773 C CA . LEU A 1 123 ? 21.370 51.794 34.675 1.00 44.36 101 LEU A CA 1
ATOM 774 C C . LEU A 1 123 ? 22.667 52.567 34.803 1.00 39.47 101 LEU A C 1
ATOM 775 O O . LEU A 1 123 ? 23.667 52.210 34.189 1.00 39.54 101 LEU A O 1
ATOM 780 N N . PRO A 1 124 ? 22.665 53.619 35.628 1.00 42.76 102 PRO A N 1
ATOM 781 C CA . PRO A 1 124 ? 23.873 54.439 35.774 1.00 47.96 102 PRO A CA 1
ATOM 782 C C . PRO A 1 124 ? 25.127 53.592 36.029 1.00 50.98 102 PRO A C 1
ATOM 783 O O . PRO A 1 124 ? 26.188 53.906 35.487 1.00 49.41 102 PRO A O 1
ATOM 787 N N . ARG A 1 125 ? 25.012 52.537 36.835 1.00 47.76 103 ARG A N 1
ATOM 788 C CA . ARG A 1 125 ? 26.185 51.723 37.150 1.00 58.41 103 ARG A CA 1
ATOM 789 C C . ARG A 1 125 ? 26.835 51.116 35.903 1.00 63.23 103 ARG A C 1
ATOM 790 O O . ARG A 1 125 ? 28.028 50.809 35.899 1.00 68.80 103 ARG A O 1
ATOM 798 N N . LEU A 1 126 ? 26.049 50.963 34.843 1.00 57.43 104 LEU A N 1
ATOM 799 C CA . LEU A 1 126 ? 26.534 50.370 33.600 1.00 58.02 104 LEU A CA 1
ATOM 800 C C . LEU A 1 126 ? 26.838 51.428 32.541 1.00 56.16 104 LEU A C 1
ATOM 801 O O . LEU A 1 126 ? 27.092 51.095 31.384 1.00 52.59 104 LEU A O 1
ATOM 814 N N . PRO A 1 128 ? 28.823 55.306 31.399 1.00 49.92 106 PRO A N 1
ATOM 815 C CA . PRO A 1 128 ? 29.894 56.275 31.647 1.00 55.82 106 PRO A CA 1
ATOM 816 C C . PRO A 1 128 ? 29.487 57.291 32.711 1.00 65.68 106 PRO A C 1
ATOM 817 O O . PRO A 1 128 ? 28.296 57.510 32.938 1.00 65.25 106 PRO A O 1
ATOM 821 N N . GLU A 1 129 ? 30.475 57.896 33.358 1.00 72.66 107 GLU A N 1
ATOM 822 C CA . GLU A 1 129 ? 30.215 58.851 34.423 1.00 78.52 107 GLU A CA 1
ATOM 823 C C . GLU A 1 129 ? 29.936 60.225 33.826 1.00 76.70 107 GLU A C 1
ATOM 824 O O . GLU A 1 129 ? 29.447 61.128 34.503 1.00 80.53 107 GLU A O 1
ATOM 830 N N . THR A 1 130 ? 30.244 60.366 32.542 1.00 74.31 108 THR A N 1
ATOM 831 C CA . THR A 1 130 ? 30.030 61.616 31.824 1.00 69.43 108 THR A CA 1
ATOM 832 C C . THR A 1 130 ? 29.831 61.308 30.347 1.00 61.92 108 THR A C 1
ATOM 833 O O . THR A 1 130 ? 30.455 60.387 29.821 1.00 69.82 108 THR A O 1
ATOM 837 N N . PRO A 1 131 ? 28.933 62.050 29.677 1.00 56.39 109 PRO A N 1
ATOM 838 C CA . PRO A 1 131 ? 28.053 63.039 30.306 1.00 54.12 109 PRO A CA 1
ATOM 839 C C . PRO A 1 131 ? 27.083 62.358 31.252 1.00 52.31 109 PRO A C 1
ATOM 840 O O . PRO A 1 131 ? 27.089 61.137 31.342 1.00 56.72 109 PRO A O 1
ATOM 844 N N . SER A 1 132 ? 26.275 63.136 31.960 1.00 53.02 110 SER A N 1
ATOM 845 C CA . SER A 1 132 ? 25.350 62.573 32.935 1.00 51.42 110 SER A CA 1
ATOM 846 C C . SER A 1 132 ? 24.441 61.515 32.320 1.00 43.82 110 SER A C 1
ATOM 847 O O . SER A 1 132 ? 24.032 61.630 31.165 1.00 44.85 110 SER A O 1
ATOM 850 N N . PRO A 1 133 ? 24.111 60.479 33.098 1.00 49.17 111 PRO A N 1
ATOM 851 C CA . PRO A 1 133 ? 23.165 59.482 32.579 1.00 44.05 111 PRO A CA 1
ATOM 852 C C . PRO A 1 133 ? 21.936 60.151 31.950 1.00 40.96 111 PRO A C 1
ATOM 853 O O . PRO A 1 133 ? 21.582 59.799 30.826 1.00 47.07 111 PRO A O 1
ATOM 857 N N . PRO A 1 134 ? 21.303 61.113 32.652 1.00 38.00 112 PRO A N 1
ATOM 858 C CA . PRO A 1 134 ? 20.153 61.791 32.041 1.00 32.57 112 PRO A CA 1
ATOM 859 C C . PRO A 1 134 ? 20.465 62.387 30.661 1.00 37.83 112 PRO A C 1
ATOM 860 O O . PRO A 1 134 ? 19.588 62.368 29.795 1.00 31.51 112 PRO A O 1
ATOM 864 N N . GLU A 1 135 ? 21.673 62.905 30.448 1.00 42.39 113 GLU A N 1
ATOM 865 C CA . GLU A 1 135 ? 21.998 63.495 29.136 1.00 44.80 113 GLU A CA 1
ATOM 866 C C . GLU A 1 135 ? 22.112 62.430 28.043 1.00 35.41 113 GLU A C 1
ATOM 867 O O . GLU A 1 135 ? 21.606 62.621 26.946 1.00 35.65 113 GLU A O 1
ATOM 873 N N . GLN A 1 136 ? 22.778 61.316 28.361 1.00 35.86 114 GLN A N 1
ATOM 874 C CA . GLN A 1 136 ? 22.940 60.187 27.439 1.00 42.06 114 GLN A CA 1
ATOM 875 C C . GLN A 1 136 ? 21.594 59.612 27.029 1.00 37.74 114 GLN A C 1
ATOM 876 O O . GLN A 1 136 ? 21.353 59.327 25.858 1.00 45.74 114 GLN A O 1
ATOM 882 N N . PHE A 1 137 ? 20.731 59.434 28.021 1.00 41.64 115 PHE A N 1
ATOM 883 C CA . PHE A 1 137 ? 19.405 58.890 27.811 1.00 40.55 115 PHE A CA 1
ATOM 884 C C . PHE A 1 137 ? 18.597 59.833 26.921 1.00 42.06 115 PHE A C 1
ATOM 885 O O . PHE A 1 137 ? 17.911 59.397 25.989 1.00 41.32 115 PHE A O 1
ATOM 893 N N . TRP A 1 138 ? 18.699 61.131 27.197 1.00 43.45 116 TRP A N 1
ATOM 894 C CA . TRP A 1 138 ? 18.024 62.146 26.380 1.00 36.19 116 TRP A CA 1
ATOM 895 C C . TRP A 1 138 ? 18.440 62.082 24.918 1.00 29.66 116 TRP A C 1
ATOM 896 O O . TRP A 1 138 ? 17.595 62.019 24.024 1.00 36.58 116 TRP A O 1
ATOM 907 N N . ALA A 1 139 ? 19.745 62.108 24.679 1.00 35.18 117 ALA A N 1
ATOM 908 C CA . ALA A 1 139 ? 20.281 62.088 23.322 1.00 36.59 117 ALA A CA 1
ATOM 909 C C . ALA A 1 139 ? 19.827 60.858 22.533 1.00 34.05 117 ALA A C 1
ATOM 910 O O . ALA A 1 139 ? 19.419 60.964 21.380 1.00 45.66 117 ALA A O 1
ATOM 912 N N . PHE A 1 140 ? 19.898 59.689 23.158 1.00 37.58 118 PHE A N 1
ATOM 913 C CA . PHE A 1 140 ? 19.430 58.476 22.506 1.00 23.92 118 PHE A CA 1
ATOM 914 C C . PHE A 1 140 ? 17.942 58.547 22.159 1.00 26.38 118 PHE A C 1
ATOM 915 O O . PHE A 1 140 ? 17.553 58.333 21.006 1.00 38.24 118 PHE A O 1
ATOM 923 N N . THR A 1 141 ? 17.100 58.808 23.153 1.00 24.9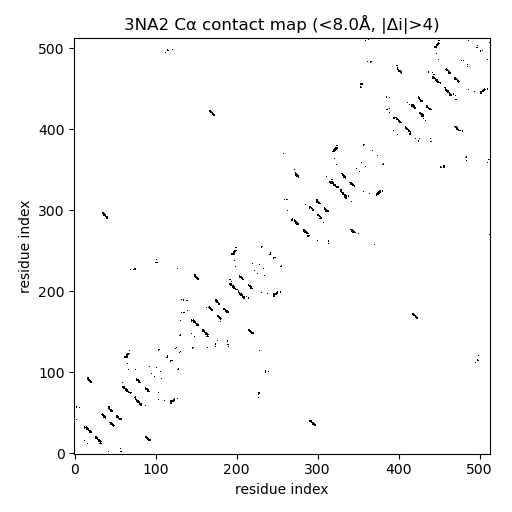4 119 THR A N 1
ATOM 924 C CA . THR A 1 141 ? 15.669 58.806 22.892 1.00 26.36 119 THR A CA 1
ATOM 925 C C . THR A 1 141 ? 15.243 59.925 21.942 1.00 28.80 119 THR A C 1
ATOM 926 O O . THR A 1 141 ? 14.241 59.782 21.254 1.00 24.16 119 THR A O 1
ATOM 930 N N . GLN A 1 142 ? 15.990 61.030 21.912 1.00 28.36 120 GLN A N 1
ATOM 931 C CA . GLN A 1 142 ? 15.611 62.177 21.076 1.00 30.45 120 GLN A CA 1
ATOM 932 C C . GLN A 1 142 ? 15.501 61.746 19.623 1.00 38.19 120 GLN A C 1
ATOM 933 O O . GLN A 1 142 ? 14.630 62.205 18.897 1.00 42.00 120 GLN A O 1
ATOM 939 N N . ARG A 1 143 ? 16.392 60.841 19.231 1.00 35.74 121 ARG A N 1
ATOM 940 C CA . ARG A 1 143 ? 16.440 60.263 17.896 1.00 30.28 121 ARG A CA 1
ATOM 941 C C . ARG A 1 143 ? 15.164 59.527 17.476 1.00 33.86 121 ARG A C 1
ATOM 942 O O . ARG A 1 143 ? 14.994 59.195 16.299 1.00 31.28 121 ARG A O 1
ATOM 950 N N . TYR A 1 144 ? 14.270 59.281 18.426 1.00 26.71 122 TYR A N 1
ATOM 951 C CA . TYR A 1 144 ? 13.092 58.462 18.168 1.00 31.88 122 TYR A CA 1
ATOM 952 C C . TYR A 1 144 ? 11.801 59.214 18.440 1.00 34.77 122 TYR A C 1
ATOM 953 O O . TYR A 1 144 ? 10.705 58.701 18.193 1.00 34.16 122 TYR A O 1
ATOM 962 N N . ILE A 1 145 ? 11.950 60.430 18.955 1.00 29.93 123 ILE A N 1
ATOM 963 C CA . ILE A 1 145 ? 10.828 61.275 19.370 1.00 28.07 123 ILE A CA 1
ATOM 964 C C . ILE A 1 145 ? 9.818 61.561 18.252 1.00 31.90 123 ILE A C 1
ATOM 965 O O . ILE A 1 145 ? 8.638 61.813 18.519 1.00 36.29 123 ILE A O 1
ATOM 970 N N . ASP A 1 146 ? 10.273 61.503 17.002 1.00 30.47 124 ASP A N 1
ATOM 971 C CA . ASP A 1 146 ? 9.398 61.792 15.869 1.00 33.65 124 ASP A CA 1
ATOM 972 C C . ASP A 1 146 ? 8.460 60.634 15.544 1.00 45.77 124 ASP A C 1
ATOM 973 O O . ASP A 1 146 ? 7.546 60.784 14.730 1.00 50.19 124 ASP A O 1
ATOM 978 N N . LEU A 1 147 ? 8.688 59.476 16.162 1.00 48.95 125 LEU A N 1
ATOM 979 C CA . LEU A 1 147 ? 7.778 58.348 15.979 1.00 46.36 125 LEU A CA 1
ATOM 980 C C . LEU A 1 147 ? 6.407 58.706 16.507 1.00 42.24 125 LEU A C 1
ATOM 981 O O . LEU A 1 147 ? 6.275 59.168 17.633 1.00 40.16 125 LEU A O 1
ATOM 986 N N . PRO A 1 148 ? 5.376 58.508 15.682 1.00 47.01 126 PRO A N 1
ATOM 987 C CA . PRO A 1 148 ? 4.020 58.876 16.099 1.00 49.18 126 PRO A CA 1
ATOM 988 C C . PRO A 1 148 ? 3.559 58.148 17.364 1.00 47.27 126 PRO A C 1
ATOM 989 O O . PRO A 1 148 ? 2.859 58.754 18.175 1.00 45.39 126 PRO A O 1
ATOM 1001 N N . VAL A 1 150 ? 5.442 57.055 19.897 1.00 42.10 128 VAL A N 1
ATOM 1002 C CA . VAL A 1 150 ? 6.176 57.451 21.097 1.00 42.43 128 VAL A CA 1
ATOM 1003 C C . VAL A 1 150 ? 5.423 58.481 21.943 1.00 40.11 128 VAL A C 1
ATOM 1004 O O . VAL A 1 150 ? 4.871 59.445 21.423 1.00 41.48 128 VAL A O 1
ATOM 1008 N N . VAL A 1 151 ? 5.413 58.248 23.252 1.00 49.27 129 VAL A N 1
ATOM 1009 C CA . VAL A 1 151 ? 4.859 59.168 24.248 1.00 42.94 129 VAL A CA 1
ATOM 1010 C C . VAL A 1 151 ? 6.010 59.749 25.086 1.00 40.59 129 VAL A C 1
ATOM 1011 O O . VAL A 1 151 ? 6.685 59.027 25.815 1.00 42.21 129 VAL A O 1
ATOM 1015 N N . ASP A 1 152 ? 6.244 61.049 24.960 1.00 44.79 130 ASP A N 1
ATOM 1016 C CA . ASP A 1 152 ? 7.395 61.685 25.587 1.00 37.98 130 ASP A CA 1
ATOM 1017 C C . ASP A 1 152 ? 7.041 62.126 26.983 1.00 40.65 130 ASP A C 1
ATOM 1018 O O . ASP A 1 152 ? 6.443 63.180 27.163 1.00 48.01 130 ASP A O 1
ATOM 1023 N N . ALA A 1 153 ? 7.396 61.297 27.963 1.00 43.14 131 ALA A N 1
ATOM 1024 C CA . ALA A 1 153 ? 7.217 61.622 29.364 1.00 41.69 131 ALA A CA 1
ATOM 1025 C C . ALA A 1 153 ? 8.568 61.858 30.027 1.00 33.09 131 ALA A C 1
ATOM 1026 O O . ALA A 1 153 ? 8.774 61.466 31.164 1.00 37.70 131 ALA A O 1
ATOM 1028 N N . ARG A 1 154 ? 9.502 62.462 29.305 1.00 34.60 132 ARG A N 1
ATOM 1029 C CA . ARG A 1 154 ? 10.804 62.778 29.879 1.00 39.07 132 ARG A CA 1
ATOM 1030 C C . ARG A 1 154 ? 10.754 64.194 30.435 1.00 41.48 132 ARG A C 1
ATOM 1031 O O . ARG A 1 154 ? 10.254 65.091 29.777 1.00 42.61 132 ARG A O 1
ATOM 1039 N N A ASN A 1 155 ? 11.294 64.392 31.629 0.40 44.00 133 ASN A N 1
ATOM 1040 N N B ASN A 1 155 ? 11.254 64.393 31.651 0.60 43.91 133 ASN A N 1
ATOM 1041 C CA A ASN A 1 155 ? 11.334 65.723 32.218 0.40 46.79 133 ASN A CA 1
ATOM 1042 C CA B ASN A 1 155 ? 11.324 65.743 32.206 0.60 46.98 133 ASN A CA 1
ATOM 1043 C C A ASN A 1 155 ? 12.589 66.486 31.801 0.40 47.13 133 ASN A C 1
ATOM 1044 C C B ASN A 1 155 ? 12.588 66.459 31.757 0.60 46.62 133 ASN A C 1
ATOM 1045 O O A ASN A 1 155 ? 13.697 66.162 32.226 0.40 48.12 133 ASN A O 1
ATOM 1046 O O B ASN A 1 155 ? 13.700 66.082 32.122 0.60 48.07 133 ASN A O 1
ATOM 1055 N N . ARG A 1 156 ? 12.404 67.505 30.969 1.00 50.18 134 ARG A N 1
ATOM 1056 C CA . ARG A 1 156 ? 13.523 68.218 30.379 1.00 56.51 134 ARG A CA 1
ATOM 1057 C C . ARG A 1 156 ? 14.412 68.872 31.434 1.00 53.77 134 ARG A C 1
ATOM 1058 O O . ARG A 1 156 ? 15.610 69.054 31.219 1.00 52.57 134 ARG A O 1
ATOM 1066 N N . GLN A 1 157 ? 13.835 69.207 32.583 1.00 50.78 135 GLN A N 1
ATOM 1067 C CA . GLN A 1 157 ? 14.603 69.894 33.613 1.00 54.96 135 GLN A CA 1
ATOM 1068 C C . GLN A 1 157 ? 15.817 69.098 34.071 1.00 55.27 135 GLN A C 1
ATOM 1069 O O . GLN A 1 157 ? 16.846 69.682 34.418 1.00 57.16 135 GLN A O 1
ATOM 1075 N N . LEU A 1 158 ? 15.709 67.771 34.057 1.00 50.39 136 LEU A N 1
ATOM 1076 C CA . LEU A 1 158 ? 16.798 66.936 34.555 1.00 54.55 136 LEU A CA 1
ATOM 1077 C C . LEU A 1 158 ? 18.000 66.909 33.617 1.00 58.39 136 LEU A C 1
ATOM 1078 O O . LEU A 1 158 ? 19.066 66.407 33.980 1.00 63.12 136 LEU A O 1
ATOM 1083 N N . VAL A 1 159 ? 17.824 67.437 32.410 1.00 50.11 137 VAL A N 1
ATOM 1084 C CA . VAL A 1 159 ? 18.922 67.517 31.454 1.00 49.79 137 VAL A CA 1
ATOM 1085 C C . VAL A 1 159 ? 19.351 68.968 31.242 1.00 59.09 137 VAL A C 1
ATOM 1086 O O . VAL A 1 159 ? 20.542 69.295 31.288 1.00 69.37 137 VAL A O 1
ATOM 1090 N N . PHE A 1 160 ? 18.367 69.832 31.013 1.00 49.61 138 PHE A N 1
ATOM 1091 C CA . PHE A 1 160 ? 18.611 71.250 30.817 1.00 59.57 138 PHE A CA 1
ATOM 1092 C C . PHE A 1 160 ? 18.019 72.047 31.966 1.00 70.50 138 PHE A C 1
ATOM 1093 O O . PHE A 1 160 ? 16.874 72.502 31.889 1.00 74.82 138 PHE A O 1
ATOM 1101 N N . PRO A 1 161 ? 18.796 72.213 33.045 1.00 75.43 139 PRO A N 1
ATOM 1102 C CA . PRO A 1 161 ? 18.370 73.089 34.144 1.00 83.22 139 PRO A CA 1
ATOM 1103 C C . PRO A 1 161 ? 17.970 74.466 33.606 1.00 88.67 139 PRO A C 1
ATOM 1104 O O . PRO A 1 161 ? 18.803 75.171 33.034 1.00 88.46 139 PRO A O 1
ATOM 1108 N N . GLY A 1 162 ? 16.700 74.826 33.766 1.00 95.01 140 GLY A N 1
ATOM 1109 C CA . GLY A 1 162 ? 16.193 76.086 33.255 1.00 103.96 140 GLY A CA 1
ATOM 1110 C C . GLY A 1 162 ? 14.806 76.416 33.775 1.00 108.90 140 GLY A C 1
ATOM 1111 O O . GLY A 1 162 ? 13.997 77.021 33.071 1.00 109.97 140 GLY A O 1
ATOM 1112 N N . PRO B 1 25 ? 37.414 87.114 22.101 1.00 129.76 3 PRO B N 1
ATOM 1113 C CA . PRO B 1 25 ? 36.813 86.839 20.792 1.00 134.54 3 PRO B CA 1
ATOM 1114 C C . PRO B 1 25 ? 35.795 85.701 20.860 1.00 134.81 3 PRO B C 1
ATOM 1115 O O . PRO B 1 25 ? 34.691 85.893 21.372 1.00 136.15 3 PRO B O 1
ATOM 1119 N N . GLY B 1 26 ? 36.162 84.534 20.339 1.00 130.72 4 GLY B N 1
ATOM 1120 C CA . GLY B 1 26 ? 35.317 83.357 20.431 1.00 123.01 4 GLY B CA 1
ATOM 1121 C C . GLY B 1 26 ? 35.219 82.891 21.871 1.00 116.06 4 GLY B C 1
ATOM 1122 O O . GLY B 1 26 ? 34.217 82.302 22.281 1.00 113.38 4 GLY B O 1
ATOM 1123 N N . VAL B 1 27 ? 36.276 83.153 22.637 1.00 108.85 5 VAL B N 1
ATOM 1124 C CA . VAL B 1 27 ? 36.273 82.905 24.072 1.00 92.80 5 VAL B CA 1
ATOM 1125 C C . VAL B 1 27 ? 35.231 83.804 24.722 1.00 74.11 5 VAL B C 1
ATOM 1126 O O . VAL B 1 27 ? 34.388 83.341 25.489 1.00 60.96 5 VAL B O 1
ATOM 1130 N N . THR B 1 28 ? 35.291 85.090 24.389 1.00 64.78 6 THR B N 1
ATOM 1131 C CA . THR B 1 28 ? 34.331 86.063 24.883 1.00 62.47 6 THR B CA 1
ATOM 1132 C C . THR B 1 28 ? 32.904 85.622 24.586 1.00 58.36 6 THR B C 1
ATOM 1133 O O . THR B 1 28 ? 32.002 85.822 25.394 1.00 64.90 6 THR B O 1
ATOM 1137 N N . ASP B 1 29 ? 32.707 85.008 23.429 1.00 54.08 7 ASP B N 1
ATOM 1138 C CA . ASP B 1 29 ? 31.421 84.421 23.096 1.00 52.89 7 ASP B CA 1
ATOM 1139 C C . ASP B 1 29 ? 31.069 83.348 24.101 1.00 50.43 7 ASP B C 1
ATOM 1140 O O . ASP B 1 29 ? 29.998 83.377 24.691 1.00 56.30 7 ASP B O 1
ATOM 1145 N N . ARG B 1 30 ? 31.974 82.389 24.266 1.00 52.52 8 ARG B N 1
ATOM 1146 C CA . ARG B 1 30 ? 31.770 81.258 25.164 1.00 52.80 8 ARG B CA 1
ATOM 1147 C C . ARG B 1 30 ? 31.513 81.738 26.585 1.00 52.10 8 ARG B C 1
ATOM 1148 O O . ARG B 1 30 ? 30.555 81.307 27.225 1.00 54.18 8 ARG B O 1
ATOM 1156 N N . ILE B 1 31 ? 32.372 82.632 27.069 1.00 56.03 9 ILE B N 1
ATOM 1157 C CA . ILE B 1 31 ? 32.219 83.216 28.400 1.00 56.11 9 ILE B CA 1
ATOM 1158 C C . ILE B 1 31 ? 30.812 83.768 28.583 1.00 57.47 9 ILE B C 1
ATOM 1159 O O . ILE B 1 31 ? 30.157 83.476 29.582 1.00 48.01 9 ILE B O 1
ATOM 1164 N N . GLY B 1 32 ? 30.351 84.559 27.612 1.00 58.15 10 GLY B N 1
ATOM 1165 C CA . GLY B 1 32 ? 29.033 85.169 27.690 1.00 52.86 10 GLY B CA 1
ATOM 1166 C C . GLY B 1 32 ? 27.959 84.105 27.762 1.00 51.65 10 GLY B C 1
ATOM 1167 O O . GLY B 1 32 ? 27.030 84.169 28.574 1.00 46.07 10 GLY B O 1
ATOM 1168 N N . GLN B 1 33 ? 28.105 83.110 26.900 1.00 44.04 11 GLN B N 1
ATOM 1169 C CA . GLN B 1 33 ? 27.204 81.967 26.861 1.00 53.49 11 GLN B CA 1
ATOM 1170 C C . GLN B 1 33 ? 27.179 81.232 28.209 1.00 55.23 11 GLN B C 1
ATOM 1171 O O . GLN B 1 33 ? 26.121 80.876 28.726 1.00 52.91 11 GLN B O 1
ATOM 1185 N N . ILE B 1 35 ? 27.821 82.410 31.162 1.00 47.39 13 ILE B N 1
ATOM 1186 C CA . ILE B 1 35 ? 27.163 83.264 32.139 1.00 42.99 13 ILE B CA 1
ATOM 1187 C C . ILE B 1 35 ? 25.653 83.285 31.955 1.00 44.20 13 ILE B C 1
ATOM 1188 O O . ILE B 1 35 ? 24.903 83.230 32.926 1.00 51.86 13 ILE B O 1
ATOM 1193 N N . LEU B 1 36 ? 25.212 83.359 30.708 1.00 44.03 14 LEU B N 1
ATOM 1194 C CA . LEU B 1 36 ? 23.790 83.329 30.396 1.00 46.26 14 LEU B CA 1
ATOM 1195 C C . LEU B 1 36 ? 23.173 81.987 30.778 1.00 52.36 14 LEU B C 1
ATOM 1196 O O . LEU B 1 36 ? 22.034 81.928 31.247 1.00 53.10 14 LEU B O 1
ATOM 1201 N N . GLU B 1 37 ? 23.922 80.909 30.571 1.00 47.30 15 GLU B N 1
ATOM 1202 C CA . GLU B 1 37 ? 23.403 79.586 30.888 1.00 56.50 15 GLU B CA 1
ATOM 1203 C C . GLU B 1 37 ? 23.213 79.479 32.395 1.00 52.03 15 GLU B C 1
ATOM 1204 O O . GLU B 1 37 ? 22.126 79.150 32.870 1.00 52.11 15 GLU B O 1
ATOM 1218 N N . PHE B 1 39 ? 22.936 81.837 34.603 1.00 43.14 17 PHE B N 1
ATOM 1219 C CA . PHE B 1 39 ? 21.867 82.717 35.040 1.00 42.06 17 PHE B CA 1
ATOM 1220 C C . PHE B 1 39 ? 20.505 82.040 34.899 1.00 47.48 17 PHE B C 1
ATOM 1221 O O . PHE B 1 39 ? 19.739 81.958 35.858 1.00 51.60 17 PHE B O 1
ATOM 1229 N N . ARG B 1 40 ? 20.209 81.557 33.699 1.00 42.43 18 ARG B N 1
ATOM 1230 C CA . ARG B 1 40 ? 18.883 81.034 33.407 1.00 51.48 18 ARG B CA 1
ATOM 1231 C C . ARG B 1 40 ? 18.466 79.806 34.212 1.00 47.74 18 ARG B C 1
ATOM 1232 O O . ARG B 1 40 ? 17.274 79.528 34.318 1.00 44.67 18 ARG B O 1
ATOM 1240 N N . THR B 1 41 ? 19.426 79.077 34.775 1.00 52.14 19 THR B N 1
ATOM 1241 C CA . THR B 1 41 ? 19.084 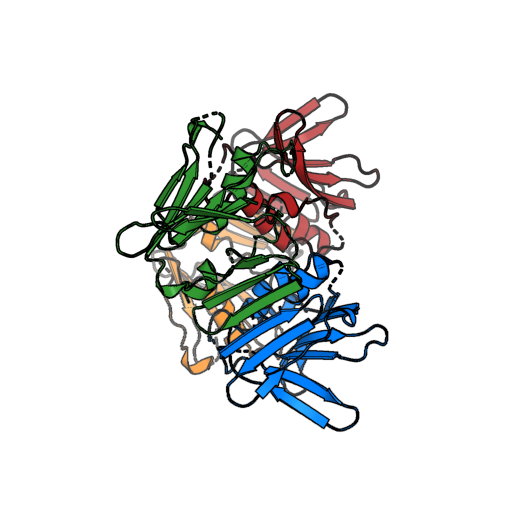77.930 35.624 1.00 60.91 19 THR B CA 1
ATOM 1242 C C . THR B 1 41 ? 18.356 78.393 36.885 1.00 59.61 19 THR B C 1
ATOM 1243 O O . THR B 1 41 ? 17.554 77.652 37.465 1.00 65.02 19 THR B O 1
ATOM 1247 N N . GLY B 1 42 ? 18.653 79.618 37.309 1.00 49.55 20 GLY B N 1
ATOM 1248 C CA . GLY B 1 42 ? 18.072 80.183 38.517 1.00 49.45 20 GLY B CA 1
ATOM 1249 C C . GLY B 1 42 ? 18.683 79.627 39.795 1.00 47.69 20 GLY B C 1
ATOM 1250 O O . GLY B 1 42 ? 18.240 79.948 40.907 1.00 47.29 20 GLY B O 1
ATOM 1259 N N . CYS B 1 44 ? 21.853 80.067 40.704 1.00 59.96 22 CYS B N 1
ATOM 1260 C CA . CYS B 1 44 ? 23.090 80.771 41.002 1.00 61.40 22 CYS B CA 1
ATOM 1261 C C . CYS B 1 44 ? 22.917 82.067 41.783 1.00 53.37 22 CYS B C 1
ATOM 1262 O O . CYS B 1 44 ? 21.891 82.751 41.698 1.00 45.13 22 CYS B O 1
ATOM 1265 N N . LEU B 1 45 ? 23.948 82.389 42.552 1.00 49.36 23 LEU B N 1
ATOM 1266 C CA . LEU B 1 45 ? 24.077 83.691 43.179 1.00 35.73 23 LEU B CA 1
ATOM 1267 C C . LEU B 1 45 ? 25.208 84.439 42.486 1.00 41.23 23 LEU B C 1
ATOM 1268 O O . LEU B 1 45 ? 26.365 84.038 42.585 1.00 55.05 23 LEU B O 1
ATOM 1273 N N . PHE B 1 46 ? 24.882 85.515 41.773 1.00 38.91 24 PHE B N 1
ATOM 1274 C CA . PHE B 1 46 ? 25.910 86.317 41.113 1.00 39.11 24 PHE B CA 1
ATOM 1275 C C . PHE B 1 46 ? 26.389 87.444 42.016 1.00 45.17 24 PHE B C 1
ATOM 1276 O O . PHE B 1 46 ? 25.584 88.157 42.618 1.00 50.80 24 PHE B O 1
ATOM 1284 N N . SER B 1 47 ? 27.700 87.622 42.107 1.00 36.33 25 SER B N 1
ATOM 1285 C CA . SER B 1 47 ? 28.215 88.653 42.990 1.00 38.44 25 SER B CA 1
ATOM 1286 C C . SER B 1 47 ? 29.280 89.524 42.337 1.00 38.61 25 SER B C 1
ATOM 1287 O O . SER B 1 47 ? 30.173 89.026 41.654 1.00 44.42 25 SER B O 1
ATOM 1290 N N . VAL B 1 48 ? 29.171 90.827 42.571 1.00 33.78 26 VAL B N 1
ATOM 1291 C CA . VAL B 1 48 ? 30.090 91.816 42.021 1.00 31.41 26 VAL B CA 1
ATOM 1292 C C . VAL B 1 48 ? 30.739 92.559 43.170 1.00 35.22 26 VAL B C 1
ATOM 1293 O O . VAL B 1 48 ? 30.059 93.088 44.049 1.00 36.45 26 VAL B O 1
ATOM 1297 N N . ARG B 1 49 ? 32.060 92.598 43.172 1.00 38.90 27 ARG B N 1
ATOM 1298 C CA . ARG B 1 49 ? 32.779 93.111 44.329 1.00 34.34 27 ARG B CA 1
ATOM 1299 C C . ARG B 1 49 ? 33.616 94.341 43.986 1.00 34.67 27 ARG B C 1
ATOM 1300 O O . ARG B 1 49 ? 34.467 94.290 43.108 1.00 34.28 27 ARG B O 1
ATOM 1308 N N . SER B 1 50 ? 33.337 95.445 44.675 1.00 27.74 28 SER B N 1
ATOM 1309 C CA . SER B 1 50 ? 34.189 96.620 44.678 1.00 27.51 28 SER B CA 1
ATOM 1310 C C . SER B 1 50 ? 35.101 96.539 45.906 1.00 40.39 28 SER B C 1
ATOM 1311 O O . SER B 1 50 ? 34.932 95.653 46.742 1.00 40.04 28 SER B O 1
ATOM 1314 N N . PRO B 1 51 ? 36.073 97.460 46.015 1.00 41.22 29 PRO B N 1
ATOM 1315 C CA . PRO B 1 51 ? 37.004 97.540 47.152 1.00 34.97 29 PRO B CA 1
ATOM 1316 C C . PRO B 1 51 ? 36.363 97.706 48.544 1.00 40.87 29 PRO B C 1
ATOM 1317 O O . PRO B 1 51 ? 37.048 97.529 49.543 1.00 47.59 29 PRO B O 1
ATOM 1321 N N . GLY B 1 52 ? 35.080 98.023 48.616 1.00 39.20 30 GLY B N 1
ATOM 1322 C CA . GLY B 1 52 ? 34.448 98.197 49.905 1.00 39.30 30 GLY B CA 1
ATOM 1323 C C . GLY B 1 52 ? 33.032 97.668 49.972 1.00 39.99 30 GLY B C 1
ATOM 1324 O O . GLY B 1 52 ? 32.364 97.805 50.989 1.00 45.92 30 GLY B O 1
ATOM 1325 N N . GLY B 1 53 ? 32.564 97.078 48.882 1.00 38.84 31 GLY B N 1
ATOM 1326 C CA . GLY B 1 53 ? 31.223 96.538 48.853 1.00 39.12 31 GLY B CA 1
ATOM 1327 C C . GLY B 1 53 ? 31.106 95.352 47.919 1.00 42.29 31 GLY B C 1
ATOM 1328 O O . GLY B 1 53 ? 31.954 95.144 47.050 1.00 46.79 31 GLY B O 1
ATOM 1329 N N . VAL B 1 54 ? 30.060 94.559 48.117 1.00 36.38 32 VAL B N 1
ATOM 1330 C CA . VAL B 1 54 ? 29.700 93.521 47.167 1.00 33.27 32 VAL B CA 1
ATOM 1331 C C . VAL B 1 54 ? 28.185 93.473 46.984 1.00 30.90 32 VAL B C 1
ATOM 1332 O O . VAL B 1 54 ? 27.419 93.672 47.935 1.00 28.48 32 VAL B O 1
ATOM 1336 N N . ALA B 1 55 ? 27.773 93.267 45.735 1.00 29.03 33 ALA B N 1
ATOM 1337 C CA . ALA B 1 55 ? 26.371 93.113 45.373 1.00 32.88 33 ALA B CA 1
ATOM 1338 C C . ALA B 1 55 ? 26.082 91.650 45.063 1.00 39.49 33 ALA B C 1
ATOM 1339 O O . ALA B 1 55 ? 26.821 91.016 44.328 1.00 29.72 33 ALA B O 1
ATOM 1341 N N . GLU B 1 56 ? 24.997 91.130 45.624 1.00 42.97 34 GLU B N 1
ATOM 1342 C CA . GLU B 1 56 ? 24.581 89.761 45.379 1.00 41.00 34 GLU B CA 1
ATOM 1343 C C . GLU B 1 56 ? 23.239 89.709 44.642 1.00 39.97 34 GLU B C 1
ATOM 1344 O O . GLU B 1 56 ? 22.232 90.235 45.116 1.00 42.49 34 GLU B O 1
ATOM 1350 N N . LEU B 1 57 ? 23.226 89.031 43.500 1.00 34.71 35 LEU B N 1
ATOM 1351 C CA . LEU B 1 57 ? 22.076 89.046 42.615 1.00 37.91 35 LEU B CA 1
ATOM 1352 C C . LEU B 1 57 ? 21.469 87.652 42.446 1.00 41.40 35 LEU B C 1
ATOM 1353 O O . LEU B 1 57 ? 22.170 86.697 42.101 1.00 41.02 35 LEU B O 1
ATOM 1358 N N . TYR B 1 58 ? 20.163 87.537 42.671 1.00 42.41 36 TYR B N 1
ATOM 1359 C CA . TYR B 1 58 ? 19.476 86.256 42.465 1.00 39.29 36 TYR B CA 1
ATOM 1360 C C . TYR B 1 58 ? 18.448 86.350 41.357 1.00 45.61 36 TYR B C 1
ATOM 1361 O O . TYR B 1 58 ? 17.919 87.430 41.076 1.00 44.91 36 TYR B O 1
ATOM 1370 N N . GLY B 1 59 ? 18.145 85.205 40.754 1.00 45.85 37 GLY B N 1
ATOM 1371 C CA . GLY B 1 59 ? 17.138 85.136 39.712 1.00 46.91 37 GLY B CA 1
ATOM 1372 C C . GLY B 1 59 ? 17.524 84.201 38.590 1.00 47.42 37 GLY B C 1
ATOM 1373 O O . GLY B 1 59 ? 18.700 83.889 38.410 1.00 53.75 37 GLY B O 1
ATOM 1374 N N . GLY B 1 60 ? 16.527 83.732 37.847 1.00 50.19 38 GLY B N 1
ATOM 1375 C CA . GLY B 1 60 ? 16.771 82.944 36.649 1.00 58.55 38 GLY B CA 1
ATOM 1376 C C . GLY B 1 60 ? 15.909 83.389 35.480 1.00 63.22 38 GLY B C 1
ATOM 1377 O O . GLY B 1 60 ? 15.814 82.693 34.474 1.00 70.94 38 GLY B O 1
ATOM 1378 N N . GLU B 1 61 ? 15.284 84.555 35.615 1.00 64.99 39 GLU B N 1
ATOM 1379 C CA . GLU B 1 61 ? 14.372 85.076 34.599 1.00 73.01 39 GLU B CA 1
ATOM 1380 C C . GLU B 1 61 ? 14.653 86.555 34.329 1.00 65.65 39 GLU B C 1
ATOM 1381 O O . GLU B 1 61 ? 14.487 87.401 35.212 1.00 65.84 39 GLU B O 1
ATOM 1387 N N . ALA B 1 62 ? 15.076 86.861 33.106 1.00 59.43 40 ALA B N 1
ATOM 1388 C CA . ALA B 1 62 ? 15.463 88.225 32.735 1.00 50.26 40 ALA B CA 1
ATOM 1389 C C . ALA B 1 62 ? 14.351 88.984 32.035 1.00 41.79 40 ALA B C 1
ATOM 1390 O O . ALA B 1 62 ? 13.625 88.420 31.234 1.00 48.70 40 ALA B O 1
ATOM 1392 N N . ARG B 1 63 ? 14.229 90.273 32.334 1.00 44.91 41 ARG B N 1
ATOM 1393 C CA . ARG B 1 63 ? 13.392 91.171 31.541 1.00 43.34 41 ARG B CA 1
ATOM 1394 C C . ARG B 1 63 ? 14.112 91.483 30.229 1.00 45.66 41 ARG B C 1
ATOM 1395 O O . ARG B 1 63 ? 13.481 91.796 29.212 1.00 42.30 41 ARG B O 1
ATOM 1403 N N . LYS B 1 64 ? 15.441 91.411 30.260 1.00 34.30 42 LYS B N 1
ATOM 1404 C CA . LYS B 1 64 ? 16.244 91.797 29.109 1.00 37.76 42 LYS B CA 1
ATOM 1405 C C . LYS B 1 64 ? 17.648 91.214 29.213 1.00 43.17 42 LYS B C 1
ATOM 1406 O O . LYS B 1 64 ? 18.294 91.293 30.253 1.00 46.48 42 LYS B O 1
ATOM 1412 N N . VAL B 1 65 ? 18.095 90.587 28.137 1.00 43.75 43 VAL B N 1
ATOM 1413 C CA . VAL B 1 65 ? 19.466 90.126 28.026 1.00 46.51 43 VAL B CA 1
ATOM 1414 C C . VAL B 1 65 ? 20.035 90.701 26.736 1.00 49.67 43 VAL B C 1
ATOM 1415 O O . VAL B 1 65 ? 19.326 90.821 25.743 1.00 47.05 43 VAL B O 1
ATOM 1419 N N . GLU B 1 66 ? 21.318 91.033 26.748 1.00 41.67 44 GLU B N 1
ATOM 1420 C CA . GLU B 1 66 ? 21.928 91.712 25.630 1.00 41.45 44 GLU B CA 1
ATOM 1421 C C . GLU B 1 66 ? 23.427 91.442 25.606 1.00 42.06 44 GLU B C 1
ATOM 1422 O O . GLU B 1 66 ? 24.102 91.521 26.635 1.00 40.19 44 GLU B O 1
ATOM 1428 N N . ILE B 1 67 ? 23.934 91.098 24.426 1.00 39.81 45 ILE B N 1
ATOM 1429 C CA . ILE B 1 67 ? 25.363 90.948 24.211 1.00 41.00 45 ILE B CA 1
ATOM 1430 C C . ILE B 1 67 ? 25.783 91.880 23.100 1.00 39.78 45 ILE B C 1
ATOM 1431 O O . ILE B 1 67 ? 25.616 91.567 21.921 1.00 47.95 45 ILE B O 1
ATOM 1436 N N . THR B 1 68 ? 26.300 93.042 23.482 1.00 45.18 46 THR B N 1
ATOM 1437 C CA . THR B 1 68 ? 26.738 94.035 22.515 1.00 56.21 46 THR B CA 1
ATOM 1438 C C . THR B 1 68 ? 28.249 94.074 22.490 1.00 56.10 46 THR B C 1
ATOM 1439 O O . THR B 1 68 ? 28.893 94.560 23.420 1.00 59.43 46 THR B O 1
ATOM 1443 N N . GLY B 1 69 ? 28.804 93.543 21.411 1.00 55.22 47 GLY B N 1
ATOM 1444 C CA . GLY B 1 69 ? 30.235 93.434 21.266 1.00 53.84 47 GLY B CA 1
ATOM 1445 C C . GLY B 1 69 ? 30.765 92.449 22.276 1.00 57.73 47 GLY B C 1
ATOM 1446 O O . GLY B 1 69 ? 30.467 91.256 22.213 1.00 65.93 47 GLY B O 1
ATOM 1447 N N . THR B 1 70 ? 31.541 92.968 23.219 1.00 56.08 48 THR B N 1
ATOM 1448 C CA . THR B 1 70 ? 32.155 92.155 24.253 1.00 59.49 48 THR B CA 1
ATOM 1449 C C . THR B 1 70 ? 31.543 92.470 25.610 1.00 43.99 48 THR B C 1
ATOM 1450 O O . THR B 1 70 ? 32.087 92.099 26.638 1.00 47.72 48 THR B O 1
ATOM 1454 N N . SER B 1 71 ? 30.404 93.151 25.597 1.00 38.03 49 SER B N 1
ATOM 1455 C CA . SER B 1 71 ? 29.715 93.522 26.818 1.00 40.65 49 SER B CA 1
ATOM 1456 C C . SER B 1 71 ? 28.488 92.659 27.020 1.00 46.11 49 SER B C 1
ATOM 1457 O O . SER B 1 71 ? 27.661 92.533 26.124 1.00 44.38 49 SER B O 1
ATOM 1460 N N . LEU B 1 72 ? 28.363 92.073 28.205 1.00 46.32 50 LEU B N 1
ATOM 1461 C CA . LEU B 1 72 ? 27.160 91.331 28.548 1.00 41.90 50 LEU B CA 1
ATOM 1462 C C . LEU B 1 72 ? 26.291 92.149 29.498 1.00 38.18 50 LEU B C 1
ATOM 1463 O O . LEU B 1 72 ? 26.795 92.775 30.429 1.00 37.08 50 LEU B O 1
ATOM 1468 N N . THR B 1 73 ? 24.986 92.148 29.248 1.00 31.96 51 THR B N 1
ATOM 1469 C CA . THR B 1 73 ? 24.030 92.824 30.115 1.00 29.40 51 THR B CA 1
ATOM 1470 C C . THR B 1 73 ? 22.828 91.922 30.419 1.00 34.64 51 THR B C 1
ATOM 1471 O O . THR B 1 73 ? 22.163 91.419 29.506 1.00 37.18 51 THR B O 1
ATOM 1475 N N . ILE B 1 74 ? 22.569 91.714 31.708 1.00 36.44 52 ILE B N 1
ATOM 1476 C CA . ILE B 1 74 ? 21.367 91.037 32.179 1.00 37.60 52 ILE B CA 1
ATOM 1477 C C . ILE B 1 74 ? 20.550 91.982 33.047 1.00 40.02 52 ILE B C 1
ATOM 1478 O O . ILE B 1 74 ? 21.074 92.567 33.986 1.00 37.83 52 ILE B O 1
ATOM 1483 N N . GLU B 1 75 ? 19.265 92.117 32.737 1.00 40.85 53 GLU B N 1
ATOM 1484 C CA . GLU B 1 75 ? 18.393 93.034 33.458 1.00 37.81 53 GLU B CA 1
ATOM 1485 C C . GLU B 1 75 ? 17.173 92.333 34.034 1.00 41.18 53 GLU B C 1
ATOM 1486 O O . GLU B 1 75 ? 16.363 91.784 33.292 1.00 37.74 53 GLU B O 1
ATOM 1492 N N . ARG B 1 76 ? 17.045 92.357 35.359 1.00 37.60 54 ARG B N 1
ATOM 1493 C CA . ARG B 1 76 ? 15.789 92.002 36.010 1.00 36.62 54 ARG B CA 1
ATOM 1494 C C . ARG B 1 76 ? 15.062 93.288 36.389 1.00 40.13 54 ARG B C 1
ATOM 1495 O O . ARG B 1 76 ? 15.586 94.381 36.204 1.00 44.57 54 ARG B O 1
ATOM 1503 N N . GLU B 1 77 ? 13.847 93.162 36.895 1.00 36.15 55 GLU B N 1
ATOM 1504 C CA . GLU B 1 77 ? 13.060 94.337 37.216 1.00 40.31 55 GLU B CA 1
ATOM 1505 C C . GLU B 1 77 ? 13.815 95.290 38.143 1.00 37.34 55 GLU B C 1
ATOM 1506 O O . GLU B 1 77 ? 13.792 96.497 37.935 1.00 43.99 55 GLU B O 1
ATOM 1512 N N . ASP B 1 78 ? 14.480 94.753 39.164 1.00 35.24 56 ASP B N 1
ATOM 1513 C CA . ASP B 1 78 ? 15.131 95.603 40.159 1.00 40.43 56 ASP B CA 1
ATOM 1514 C C . ASP B 1 78 ? 16.637 95.423 40.291 1.00 39.04 56 ASP B C 1
ATOM 1515 O O . ASP B 1 78 ? 17.230 95.930 41.235 1.00 33.71 56 ASP B O 1
ATOM 1520 N N . TRP B 1 79 ? 17.260 94.710 39.361 1.00 47.27 57 TRP B N 1
ATOM 1521 C CA . TRP B 1 79 ? 18.718 94.754 39.274 1.00 40.70 57 TRP B CA 1
ATOM 1522 C C . TRP B 1 79 ? 19.225 94.540 37.870 1.00 32.76 57 TRP B C 1
ATOM 1523 O O . TRP B 1 79 ? 18.604 93.848 37.072 1.00 38.41 57 TRP B O 1
ATOM 1534 N N . HIS B 1 80 ? 20.357 95.155 37.574 1.00 29.07 58 HIS B N 1
ATOM 1535 C CA . HIS B 1 80 ? 21.007 94.979 36.290 1.00 31.06 58 HIS B CA 1
ATOM 1536 C C . HIS B 1 80 ? 22.429 94.580 36.562 1.00 40.33 58 HIS B C 1
ATOM 1537 O O . HIS B 1 80 ? 23.040 95.052 37.516 1.00 44.83 58 HIS B O 1
ATOM 1544 N N . LEU B 1 81 ? 22.954 93.715 35.711 1.00 36.68 59 LEU B N 1
ATOM 1545 C CA . LEU B 1 81 ? 24.339 93.307 35.778 1.00 34.86 59 LEU B CA 1
ATOM 1546 C C . LEU B 1 81 ? 24.970 93.660 34.452 1.00 42.13 59 LEU B C 1
ATOM 1547 O O . LEU B 1 81 ? 24.418 93.354 33.400 1.00 42.78 59 LEU B O 1
ATOM 1552 N N . HIS B 1 82 ? 26.114 94.325 34.497 1.00 42.10 60 HIS B N 1
ATOM 1553 C CA . HIS B 1 82 ? 26.853 94.615 33.275 1.00 41.50 60 HIS B CA 1
ATOM 1554 C C . HIS B 1 82 ? 28.228 94.014 33.424 1.00 39.63 60 HIS B C 1
ATOM 1555 O O . HIS B 1 82 ? 28.878 94.166 34.457 1.00 40.05 60 HIS B O 1
ATOM 1562 N N . CYS B 1 83 ? 28.670 93.302 32.406 1.00 34.79 61 CYS B N 1
ATOM 1563 C CA . CYS B 1 83 ? 29.971 92.685 32.487 1.00 35.82 61 CYS B CA 1
ATOM 1564 C C . CYS B 1 83 ? 30.757 93.018 31.224 1.00 43.96 61 CYS B C 1
ATOM 1565 O O . CYS B 1 83 ? 30.223 92.980 30.116 1.00 42.38 61 CYS B O 1
ATOM 1568 N N . LYS B 1 84 ? 32.019 93.386 31.402 1.00 43.23 62 LYS B N 1
ATOM 1569 C CA . LYS B 1 84 ? 32.914 93.578 30.278 1.00 43.89 62 LYS B CA 1
ATOM 1570 C C . LYS B 1 84 ? 33.726 92.308 30.064 1.00 41.29 62 LYS B C 1
ATOM 1571 O O . LYS B 1 84 ? 34.771 92.108 30.677 1.00 46.25 62 LYS B O 1
ATOM 1577 N N . LEU B 1 85 ? 33.218 91.448 29.193 1.00 37.24 63 LEU B N 1
ATOM 1578 C CA . LEU B 1 85 ? 33.778 90.115 28.984 1.00 51.92 63 LEU B CA 1
ATOM 1579 C C . LEU B 1 85 ? 35.237 90.121 28.538 1.00 55.12 63 LEU B C 1
ATOM 1580 O O . LEU B 1 85 ? 35.955 89.147 28.764 1.00 56.23 63 LEU B O 1
ATOM 1585 N N . GLU B 1 86 ? 35.675 91.204 27.901 1.00 44.69 64 GLU B N 1
ATOM 1586 C CA . GLU B 1 86 ? 37.043 91.258 27.392 1.00 52.41 64 GLU B CA 1
ATOM 1587 C C . GLU B 1 86 ? 38.088 91.353 28.514 1.00 59.30 64 GLU B C 1
ATOM 1588 O O . GLU B 1 86 ? 39.244 90.976 28.319 1.00 61.04 64 GLU B O 1
ATOM 1594 N N . THR B 1 87 ? 37.675 91.831 29.689 1.00 63.34 65 THR B N 1
ATOM 1595 C CA . THR B 1 87 ? 38.581 91.931 30.837 1.00 54.93 65 THR B CA 1
ATOM 1596 C C . THR B 1 87 ? 38.875 90.565 31.460 1.00 59.10 65 THR B C 1
ATOM 1597 O O . THR B 1 87 ? 39.839 90.416 32.215 1.00 62.29 65 THR B O 1
ATOM 1601 N N . VAL B 1 88 ? 38.046 89.570 31.151 1.00 49.64 66 VAL B N 1
ATOM 1602 C CA . VAL B 1 88 ? 38.206 88.258 31.768 1.00 60.37 66 VAL B CA 1
ATOM 1603 C C . VAL B 1 88 ? 39.431 87.516 31.234 1.00 66.16 66 VAL B C 1
ATOM 1604 O O . VAL B 1 88 ? 39.583 87.325 30.028 1.00 62.23 66 VAL B O 1
ATOM 1608 N N . GLU B 1 89 ? 40.301 87.099 32.147 1.00 69.56 67 GLU B N 1
ATOM 1609 C CA . GLU B 1 89 ? 41.536 86.427 31.776 1.00 72.99 67 GLU B CA 1
ATOM 1610 C C . GLU B 1 89 ? 41.494 84.965 32.189 1.00 68.97 67 GLU B C 1
ATOM 1611 O O . GLU B 1 89 ? 41.907 84.096 31.425 1.00 67.49 67 GLU B O 1
ATOM 1617 N N . THR B 1 90 ? 40.999 84.699 33.398 1.00 64.03 68 THR B N 1
ATOM 1618 C CA . THR B 1 90 ? 40.863 83.326 33.883 1.00 66.18 68 THR B CA 1
ATOM 1619 C C . THR B 1 90 ? 39.468 83.022 34.414 1.00 60.62 68 THR B C 1
ATOM 1620 O O . THR B 1 90 ? 38.782 83.895 34.927 1.00 55.80 68 THR B O 1
ATOM 1624 N N . VAL B 1 91 ? 39.054 81.769 34.266 1.00 58.09 69 VAL B N 1
ATOM 1625 C CA . VAL B 1 91 ? 37.785 81.308 34.807 1.00 52.20 69 VAL B CA 1
ATOM 1626 C C . VAL B 1 91 ? 38.074 80.129 35.718 1.00 53.99 69 VAL B C 1
ATOM 1627 O O . VAL B 1 91 ? 38.649 79.132 35.294 1.00 66.27 69 VAL B O 1
ATOM 1631 N N . VAL B 1 92 ? 37.689 80.247 36.978 1.00 52.32 70 VAL B N 1
ATOM 1632 C CA . VAL B 1 92 ? 37.978 79.207 37.953 1.00 60.54 70 VAL B CA 1
ATOM 1633 C C . VAL B 1 92 ? 36.725 78.397 38.255 1.00 65.40 70 VAL B C 1
ATOM 1634 O O . VAL B 1 92 ? 35.672 78.960 38.556 1.00 70.92 70 VAL B O 1
ATOM 1638 N N . PHE B 1 93 ? 36.839 77.079 38.166 1.00 62.47 71 PHE B N 1
ATOM 1639 C CA . PHE B 1 93 ? 35.744 76.198 38.543 1.00 68.35 71 PHE B CA 1
ATOM 1640 C C . PHE B 1 93 ? 36.034 75.641 39.926 1.00 76.09 71 PHE B C 1
ATOM 1641 O O . PHE B 1 93 ? 36.817 74.702 40.071 1.00 83.95 71 PHE B O 1
ATOM 1649 N N . ASP B 1 94 ? 35.412 76.217 40.946 1.00 71.96 72 ASP B N 1
ATOM 1650 C CA . ASP B 1 94 ? 35.655 75.755 42.301 1.00 77.20 72 ASP B CA 1
ATOM 1651 C C . ASP B 1 94 ? 34.591 74.772 42.781 1.00 82.43 72 ASP B C 1
ATOM 1652 O O . ASP B 1 94 ? 33.397 74.939 42.509 1.00 77.41 72 ASP B O 1
ATOM 1657 N N . LEU B 1 95 ? 35.055 73.743 43.489 1.00 84.14 73 LEU B N 1
ATOM 1658 C CA . LEU B 1 95 ? 34.202 72.771 44.155 1.00 79.11 73 LEU B CA 1
ATOM 1659 C C . LEU B 1 95 ? 34.989 72.194 45.323 1.00 78.08 73 LEU B C 1
ATOM 1660 O O . LEU B 1 95 ? 35.761 71.251 45.159 1.00 79.07 73 LEU B O 1
ATOM 1665 N N . SER B 1 96 ? 34.799 72.774 46.501 1.00 84.08 74 SER B N 1
ATOM 1666 C CA . SER B 1 96 ? 35.546 72.383 47.690 1.00 78.70 74 SER B CA 1
ATOM 1667 C C . SER B 1 96 ? 34.607 72.386 48.883 1.00 78.11 74 SER B C 1
ATOM 1668 O O . SER B 1 96 ? 33.453 72.787 48.757 1.00 78.30 74 SER B O 1
ATOM 1671 N N . PRO B 1 97 ? 35.084 71.903 50.041 1.00 77.35 75 PRO B N 1
ATOM 1672 C CA . PRO B 1 97 ? 34.274 71.979 51.262 1.00 62.70 75 PRO B CA 1
ATOM 1673 C C . PRO B 1 97 ? 34.471 73.291 52.015 1.00 65.74 75 PRO B C 1
ATOM 1674 O O . PRO B 1 97 ? 33.549 73.716 52.712 1.00 69.28 75 PRO B O 1
ATOM 1678 N N . ILE B 1 103 ? 30.118 72.243 51.228 1.00 89.55 81 ILE B N 1
ATOM 1679 C CA . ILE B 1 103 ? 30.674 72.243 49.874 1.00 90.11 81 ILE B CA 1
ATOM 1680 C C . ILE B 1 103 ? 30.293 73.494 49.074 1.00 85.37 81 ILE B C 1
ATOM 1681 O O . ILE B 1 103 ? 29.112 73.777 48.855 1.00 75.51 81 ILE B O 1
ATOM 1686 N N . ARG B 1 104 ? 31.302 74.248 48.650 1.00 84.21 82 ARG B N 1
ATOM 1687 C CA . ARG B 1 104 ? 31.060 75.406 47.810 1.00 82.54 82 ARG B CA 1
ATOM 1688 C C . ARG B 1 104 ? 31.230 75.042 46.343 1.00 81.61 82 ARG B C 1
ATOM 1689 O O . ARG B 1 104 ? 32.181 74.360 45.959 1.00 81.83 82 ARG B O 1
ATOM 1705 N N . ALA B 1 106 ? 31.449 77.156 42.997 1.00 57.04 84 ALA B N 1
ATOM 1706 C CA . ALA B 1 106 ? 31.526 78.488 42.423 1.00 55.76 84 ALA B CA 1
ATOM 1707 C C . ALA B 1 106 ? 32.310 78.542 41.117 1.00 58.56 84 ALA B C 1
ATOM 1708 O O . ALA B 1 106 ? 33.254 77.780 40.909 1.00 58.65 84 ALA B O 1
ATOM 1710 N N . VAL B 1 107 ? 31.892 79.451 40.239 1.00 57.97 85 VAL B N 1
ATOM 1711 C CA . VAL B 1 107 ? 32.648 79.795 39.045 1.00 59.07 85 VAL B CA 1
ATOM 1712 C C . VAL B 1 107 ? 33.089 81.243 39.192 1.00 59.59 85 VAL B C 1
ATOM 1713 O O . VAL B 1 107 ? 32.275 82.117 39.483 1.00 59.40 85 VAL B O 1
ATOM 1717 N N . VAL B 1 108 ? 34.380 81.491 39.004 1.00 60.14 86 VAL B N 1
ATOM 1718 C CA . VAL B 1 108 ? 34.955 82.796 39.306 1.00 57.31 86 VAL B CA 1
ATOM 1719 C C . VAL B 1 108 ? 35.681 83.368 38.104 1.00 57.89 86 VAL B C 1
ATOM 1720 O O . VAL B 1 108 ? 36.631 82.778 37.601 1.00 52.72 86 VAL B O 1
ATOM 1724 N N . PHE B 1 109 ? 35.232 84.532 37.655 1.00 58.29 87 PHE B N 1
ATOM 1725 C CA . PHE B 1 109 ? 35.832 85.194 36.511 1.00 46.26 87 PHE B CA 1
ATOM 1726 C C . PHE B 1 109 ? 36.863 86.204 36.988 1.00 50.71 87 PHE B C 1
ATOM 1727 O O . PHE B 1 109 ? 36.538 87.128 37.745 1.00 52.14 87 PHE B O 1
ATOM 1735 N N . ARG B 1 110 ? 38.104 86.028 36.545 1.00 45.26 88 ARG B N 1
ATOM 1736 C CA . ARG B 1 110 ? 39.200 86.839 37.057 1.00 52.82 88 ARG B CA 1
ATOM 1737 C C . ARG B 1 110 ? 39.820 87.812 36.062 1.00 64.95 88 ARG B C 1
ATOM 1738 O O . ARG B 1 110 ? 39.895 87.553 34.862 1.00 67.79 88 ARG B O 1
ATOM 1746 N N . ASP B 1 111 ? 40.263 88.936 36.613 1.00 68.33 89 ASP B N 1
ATOM 1747 C CA . ASP B 1 111 ? 40.917 90.026 35.907 1.00 70.47 89 ASP B CA 1
ATOM 1748 C C . ASP B 1 111 ? 42.236 89.549 35.324 1.00 68.38 89 ASP B C 1
ATOM 1749 O O . ASP B 1 111 ? 42.601 88.384 35.466 1.00 73.75 89 ASP B O 1
ATOM 1754 N N . LYS B 1 112 ? 42.958 90.459 34.680 1.00 72.36 90 LYS B N 1
ATOM 1755 C CA . LYS B 1 112 ? 44.325 90.183 34.254 1.00 82.14 90 LYS B CA 1
ATOM 1756 C C . LYS B 1 112 ? 45.277 90.299 35.449 1.00 84.52 90 LYS B C 1
ATOM 1757 O O . LYS B 1 112 ? 46.396 89.787 35.416 1.00 88.59 90 LYS B O 1
ATOM 1763 N N . HIS B 1 113 ? 44.825 90.971 36.505 1.00 80.51 91 HIS B N 1
ATOM 1764 C CA . HIS B 1 113 ? 45.598 91.051 37.741 1.00 79.05 91 HIS B CA 1
ATOM 1765 C C . HIS B 1 113 ? 45.026 90.094 38.778 1.00 72.71 91 HIS B C 1
ATOM 1766 O O . HIS B 1 113 ? 45.311 90.216 39.969 1.00 74.89 91 HIS B O 1
ATOM 1773 N N . GLN B 1 114 ? 44.203 89.158 38.314 1.00 68.87 92 GLN B N 1
ATOM 1774 C CA . GLN B 1 114 ? 43.635 88.117 39.166 1.00 71.00 92 GLN B CA 1
ATOM 1775 C C . GLN B 1 114 ? 42.491 88.613 40.051 1.00 64.68 92 GLN B C 1
ATOM 1776 O O . GLN B 1 114 ? 41.987 87.878 40.904 1.00 62.44 92 GLN B O 1
ATOM 1782 N N . ALA B 1 115 ? 42.078 89.859 39.856 1.00 62.11 93 ALA B N 1
ATOM 1783 C CA . ALA B 1 115 ? 40.961 90.392 40.630 1.00 56.20 93 ALA B CA 1
ATOM 1784 C C . ALA B 1 115 ? 39.664 89.798 40.092 1.00 55.19 93 ALA B C 1
ATOM 1785 O O . ALA B 1 115 ? 39.492 89.673 38.885 1.00 54.12 93 ALA B O 1
ATOM 1787 N N . PRO B 1 116 ? 38.751 89.411 40.988 1.00 47.55 94 PRO B N 1
ATOM 1788 C CA . PRO B 1 116 ? 37.471 88.878 40.517 1.00 42.57 94 PRO B CA 1
ATOM 1789 C C . PRO B 1 116 ? 36.599 89.970 39.906 1.00 44.92 94 PRO B C 1
ATOM 1790 O O . PRO B 1 116 ? 36.247 90.929 40.583 1.00 45.92 94 PRO B O 1
ATOM 1794 N N . VAL B 1 117 ? 36.267 89.833 38.629 1.00 46.95 95 VAL B N 1
ATOM 1795 C CA . VAL B 1 117 ? 35.319 90.744 38.019 1.00 41.71 95 VAL B CA 1
ATOM 1796 C C . VAL B 1 117 ? 33.896 90.254 38.285 1.00 40.57 95 VAL B C 1
ATOM 1797 O O . VAL B 1 117 ? 32.968 91.049 38.366 1.00 37.45 95 VAL B O 1
ATOM 1801 N N . LEU B 1 118 ? 33.734 88.942 38.445 1.00 41.87 96 LEU B N 1
ATOM 1802 C CA . LEU B 1 118 ? 32.416 88.368 38.691 1.00 41.18 96 LEU B CA 1
ATOM 1803 C C . LEU B 1 118 ? 32.510 86.959 39.260 1.00 40.49 96 LEU B C 1
ATOM 1804 O O . LEU B 1 118 ? 33.440 86.219 38.959 1.00 46.67 96 LEU B O 1
ATOM 1809 N N . ARG B 1 119 ? 31.530 86.596 40.078 1.00 38.57 97 ARG B N 1
ATOM 1810 C CA . ARG B 1 119 ? 31.498 85.298 40.731 1.00 40.75 97 ARG B CA 1
ATOM 1811 C C . ARG B 1 119 ? 30.097 84.727 40.638 1.00 48.78 97 ARG B C 1
ATOM 1812 O O . ARG B 1 119 ? 29.119 85.418 40.923 1.00 52.13 97 ARG B O 1
ATOM 1820 N N . ALA B 1 120 ? 30.007 83.471 40.213 1.00 50.56 98 ALA B N 1
ATOM 1821 C CA . ALA B 1 120 ? 28.743 82.752 40.200 1.00 49.52 98 ALA B CA 1
ATOM 1822 C C . ALA B 1 120 ? 28.819 81.582 41.163 1.00 52.46 98 ALA B C 1
ATOM 1823 O O . ALA B 1 120 ? 29.570 80.638 40.938 1.00 55.25 98 ALA B O 1
ATOM 1825 N N . ALA B 1 121 ? 28.038 81.653 42.235 1.00 49.27 99 ALA B N 1
ATOM 1826 C CA . ALA B 1 121 ? 27.986 80.588 43.221 1.00 49.07 99 ALA B CA 1
ATOM 1827 C C . ALA B 1 121 ? 26.663 79.824 43.149 1.00 54.24 99 ALA B C 1
ATOM 1828 O O . ALA B 1 121 ? 25.585 80.418 43.217 1.00 57.77 99 ALA B O 1
ATOM 1830 N N . TRP B 1 122 ? 26.753 78.505 42.999 1.00 51.82 100 TRP B N 1
ATOM 1831 C CA . TRP B 1 122 ? 25.573 77.641 42.990 1.00 55.67 100 TRP B CA 1
ATOM 1832 C C . TRP B 1 122 ? 25.135 77.315 44.423 1.00 61.34 100 TRP B C 1
ATOM 1833 O O . TRP B 1 122 ? 25.968 77.071 45.299 1.00 61.69 100 TRP B O 1
ATOM 1844 N N . LEU B 1 123 ? 23.829 77.341 44.665 1.00 58.77 101 LEU B N 1
ATOM 1845 C CA . LEU B 1 123 ? 23.312 77.184 46.021 1.00 63.55 101 LEU B CA 1
ATOM 1846 C C . LEU B 1 123 ? 22.319 76.033 46.116 1.00 62.84 101 LEU B C 1
ATOM 1847 O O . LEU B 1 123 ? 21.281 76.043 45.444 1.00 55.99 101 LEU B O 1
ATOM 1852 N N . PRO B 1 124 ? 22.633 75.038 46.960 1.00 60.17 102 PRO B N 1
ATOM 1853 C CA . PRO B 1 124 ? 21.801 73.836 47.075 1.00 60.33 102 PRO B CA 1
ATOM 1854 C C . PRO B 1 124 ? 20.362 74.172 47.459 1.00 64.28 102 PRO B C 1
ATOM 1855 O O . PRO B 1 124 ? 19.443 73.471 47.058 1.00 64.65 102 PRO B O 1
ATOM 1859 N N A ARG B 1 125 ? 20.170 75.241 48.226 0.52 65.87 103 ARG B N 1
ATOM 1860 N N B ARG B 1 125 ? 20.168 75.245 48.219 0.48 65.90 103 ARG B N 1
ATOM 1861 C CA A ARG B 1 125 ? 18.821 75.651 48.595 0.52 68.17 103 ARG B CA 1
ATOM 1862 C CA B ARG B 1 125 ? 18.818 75.647 48.598 0.48 68.20 103 ARG B CA 1
ATOM 1863 C C A ARG B 1 125 ? 18.006 76.015 47.356 0.52 72.43 103 ARG B C 1
ATOM 1864 C C B ARG B 1 125 ? 18.007 76.104 47.385 0.48 72.19 103 ARG B C 1
ATOM 1865 O O A ARG B 1 125 ? 16.776 75.935 47.361 0.52 75.09 103 ARG B O 1
ATOM 1866 O O B ARG B 1 125 ? 16.779 76.179 47.438 0.48 74.81 103 ARG B O 1
ATOM 1881 N N . LEU B 1 126 ? 18.703 76.400 46.292 1.00 70.49 104 LEU B N 1
ATOM 1882 C CA . LEU B 1 126 ? 18.055 76.819 45.058 1.00 65.02 104 LEU B CA 1
ATOM 1883 C C . LEU B 1 126 ? 18.040 75.680 44.034 1.00 77.20 104 LEU B C 1
ATOM 1884 O O . LEU B 1 126 ? 17.595 75.855 42.898 1.00 80.52 104 LEU B O 1
ATOM 1897 N N . PRO B 1 128 ? 17.207 71.522 43.052 1.00 72.77 106 PRO B N 1
ATOM 1898 C CA . PRO B 1 128 ? 16.485 70.269 43.304 1.00 79.44 106 PRO B CA 1
ATOM 1899 C C . PRO B 1 128 ? 17.314 69.252 44.096 1.00 86.84 106 PRO B C 1
ATOM 1900 O O . PRO B 1 128 ? 18.543 69.231 43.997 1.00 83.35 106 PRO B O 1
ATOM 1904 N N . GLU B 1 129 ? 16.631 68.419 44.877 1.00 96.08 107 GLU B N 1
ATOM 1905 C CA . GLU B 1 129 ? 17.287 67.397 45.685 1.00 97.99 107 GLU B CA 1
ATOM 1906 C C . GLU B 1 129 ? 17.961 66.344 44.810 1.00 91.06 107 GLU B C 1
ATOM 1907 O O . GLU B 1 129 ? 19.075 65.911 45.098 1.00 88.17 107 GLU B O 1
ATOM 1913 N N . THR B 1 130 ? 17.285 65.939 43.740 1.00 93.36 108 THR B N 1
ATOM 1914 C CA . THR B 1 130 ? 17.834 64.952 42.816 1.00 98.20 108 THR B CA 1
ATOM 1915 C C . THR B 1 130 ? 17.974 65.521 41.404 1.00 100.28 108 THR B C 1
ATOM 1916 O O . THR B 1 130 ? 17.027 66.100 40.871 1.00 105.09 108 THR B O 1
ATOM 1920 N N . PRO B 1 131 ? 19.159 65.362 40.787 1.00 93.45 109 PRO B N 1
ATOM 1921 C CA . PRO B 1 131 ? 20.356 64.675 41.293 1.00 88.34 109 PRO B CA 1
ATOM 1922 C C . PRO B 1 131 ? 21.027 65.455 42.403 1.00 82.55 109 PRO B C 1
ATOM 1923 O O . PRO B 1 131 ? 20.460 66.432 42.870 1.00 87.95 109 PRO B O 1
ATOM 1927 N N . SER B 1 132 ? 22.218 65.041 42.816 1.00 81.60 110 SER B N 1
ATOM 1928 C CA . SER B 1 132 ? 22.906 65.732 43.899 1.00 81.11 110 SER B CA 1
ATOM 1929 C C . SER B 1 132 ? 23.501 67.040 43.388 1.00 82.06 110 SER B C 1
ATOM 1930 O O . SER B 1 132 ? 23.977 67.109 42.251 1.00 84.89 110 SER B O 1
ATOM 1933 N N . PRO B 1 133 ? 23.467 68.085 44.230 1.00 67.99 111 PRO B N 1
ATOM 1934 C CA . PRO B 1 133 ? 23.962 69.410 43.844 1.00 61.74 111 PRO B CA 1
ATOM 1935 C C . PRO B 1 133 ? 25.354 69.356 43.193 1.00 66.32 111 PRO B C 1
ATOM 1936 O O . PRO B 1 133 ? 25.552 69.980 42.143 1.00 62.42 111 PRO B O 1
ATOM 1940 N N . PRO B 1 134 ? 26.305 68.614 43.790 1.00 68.40 112 PRO B N 1
ATOM 1941 C CA . PRO B 1 134 ? 27.632 68.526 43.167 1.00 66.71 112 PRO B CA 1
ATOM 1942 C C . PRO B 1 134 ? 27.611 67.822 41.811 1.00 65.89 112 PRO B C 1
ATOM 1943 O O . PRO B 1 134 ? 28.460 68.123 40.971 1.00 71.46 112 PRO B O 1
ATOM 1947 N N . GLU B 1 135 ? 26.668 66.901 41.608 1.00 62.47 113 GLU B N 1
ATOM 1948 C CA . GLU B 1 135 ? 26.518 66.211 40.320 1.00 72.05 113 GLU B CA 1
ATOM 1949 C C . GLU B 1 135 ? 26.040 67.180 39.252 1.00 73.01 113 GLU B C 1
ATOM 1950 O O . GLU B 1 135 ? 26.554 67.191 38.137 1.00 73.30 113 GLU B O 1
ATOM 1956 N N . GLN B 1 136 ? 25.039 67.980 39.604 1.00 79.48 114 GLN B N 1
ATOM 1957 C CA . GLN B 1 136 ? 24.499 68.995 38.706 1.00 75.74 114 GLN B CA 1
ATOM 1958 C C . GLN B 1 136 ? 25.598 69.961 38.276 1.00 69.88 114 GLN B C 1
ATOM 1959 O O . GLN B 1 136 ? 25.720 70.295 37.093 1.00 68.95 114 GLN B O 1
ATOM 1965 N N . PHE B 1 137 ? 26.396 70.398 39.249 1.00 67.81 115 PHE B N 1
ATOM 1966 C CA . PHE B 1 137 ? 27.454 71.383 39.018 1.00 59.28 115 PHE B CA 1
ATOM 1967 C C . PHE B 1 137 ? 28.601 70.778 38.215 1.00 67.63 115 PHE B C 1
ATOM 1968 O O . PHE B 1 137 ? 29.154 71.422 37.324 1.00 74.25 115 PHE B O 1
ATOM 1976 N N . TRP B 1 138 ? 28.953 69.537 38.529 1.00 60.21 116 TRP B N 1
ATOM 1977 C CA . TRP B 1 138 ? 29.914 68.797 37.718 1.00 61.08 116 TRP B CA 1
ATOM 1978 C C . TRP B 1 138 ? 29.423 68.677 36.268 1.00 65.98 116 TRP B C 1
ATOM 1979 O O . TRP B 1 138 ? 30.133 69.042 35.324 1.00 71.04 116 TRP B O 1
ATOM 1990 N N . ALA B 1 139 ? 28.204 68.174 36.094 1.00 55.95 117 ALA B N 1
ATOM 1991 C CA . ALA B 1 139 ? 27.626 68.029 34.763 1.00 58.28 117 ALA B CA 1
ATOM 1992 C C . ALA B 1 139 ? 27.710 69.330 33.962 1.00 59.00 117 ALA B C 1
ATOM 1993 O O . ALA B 1 139 ? 28.004 69.313 32.767 1.00 54.61 117 ALA B O 1
ATOM 1995 N N . PHE B 1 140 ? 27.463 70.461 34.620 1.00 64.88 118 PHE B N 1
ATOM 1996 C CA . PHE B 1 140 ? 27.520 71.749 33.930 1.00 62.51 118 PHE B CA 1
ATOM 1997 C C . PHE B 1 140 ? 28.953 72.128 33.556 1.00 62.39 118 PHE B C 1
ATOM 1998 O O . PHE B 1 140 ? 29.259 72.379 32.390 1.00 67.80 118 PHE B O 1
ATOM 2006 N N . THR B 1 141 ? 29.824 72.171 34.559 1.00 57.36 119 THR B N 1
ATOM 2007 C CA . THR B 1 141 ? 31.227 72.515 34.362 1.00 61.59 119 THR B CA 1
ATOM 2008 C C . THR B 1 141 ? 31.903 71.625 33.323 1.00 66.62 119 THR B C 1
ATOM 2009 O O . THR B 1 141 ? 32.843 72.047 32.653 1.00 71.48 119 THR B O 1
ATOM 2013 N N . GLN B 1 142 ? 31.432 70.387 33.211 1.00 62.43 120 GLN B N 1
ATOM 2014 C CA . GLN B 1 142 ? 32.011 69.426 32.279 1.00 70.83 120 GLN B CA 1
ATOM 2015 C C . GLN B 1 142 ? 31.887 69.897 30.826 1.00 69.75 120 GLN B C 1
ATOM 2016 O O . GLN B 1 142 ? 32.818 69.753 30.039 1.00 69.89 120 GLN B O 1
ATOM 2022 N N . ARG B 1 143 ? 30.736 70.469 30.483 1.00 73.86 121 ARG B N 1
ATOM 2023 C CA . ARG B 1 143 ? 30.529 71.089 29.176 1.00 69.53 121 ARG B CA 1
ATOM 2024 C C . ARG B 1 143 ? 31.575 72.149 28.840 1.00 69.93 121 ARG B C 1
ATOM 2025 O O . ARG B 1 143 ? 31.769 72.480 27.669 1.00 71.97 121 ARG B O 1
ATOM 2033 N N . TYR B 1 144 ? 32.238 72.690 29.861 1.00 61.50 122 TYR B N 1
ATOM 2034 C CA . TYR B 1 144 ? 33.061 73.885 29.670 1.00 66.73 122 TYR B CA 1
ATOM 2035 C C . TYR B 1 144 ? 34.557 73.742 29.948 1.00 71.17 122 TYR B C 1
ATOM 2036 O O . TYR B 1 144 ? 35.326 74.640 29.603 1.00 71.15 122 TYR B O 1
ATOM 2045 N N . ILE B 1 145 ? 34.979 72.643 30.571 1.00 70.70 123 ILE B N 1
ATOM 2046 C CA . ILE B 1 145 ? 36.400 72.480 30.895 1.00 78.00 123 ILE B CA 1
ATOM 2047 C C . ILE B 1 145 ? 37.302 72.576 29.662 1.00 85.81 123 ILE B C 1
ATOM 2048 O O . ILE B 1 145 ? 38.519 72.718 29.788 1.00 86.71 123 ILE B O 1
ATOM 2053 N N . ASP B 1 146 ? 36.694 72.497 28.478 1.00 89.20 124 ASP B N 1
ATOM 2054 C CA . ASP B 1 146 ? 37.407 72.625 27.206 1.00 91.97 124 ASP B CA 1
ATOM 2055 C C . ASP B 1 146 ? 38.235 73.901 27.157 1.00 88.59 124 ASP B C 1
ATOM 2056 O O . ASP B 1 146 ? 39.410 73.879 26.790 1.00 87.62 124 ASP B O 1
ATOM 2061 N N . LEU B 1 147 ? 37.596 75.010 27.521 1.00 87.14 125 LEU B N 1
ATOM 2062 C CA . LEU B 1 147 ? 38.189 76.347 27.456 1.00 81.92 125 LEU B CA 1
ATOM 2063 C C . LEU B 1 147 ? 39.597 76.429 28.042 1.00 78.13 125 LEU B C 1
ATOM 2064 O O . LEU B 1 147 ? 39.842 75.973 29.158 1.00 78.95 125 LEU B O 1
ATOM 2069 N N . PRO B 1 148 ? 40.526 77.019 27.276 1.00 79.51 126 PRO B N 1
ATOM 2070 C CA . PRO B 1 148 ? 41.942 77.172 27.633 1.00 79.49 126 PRO B CA 1
ATOM 2071 C C . PRO B 1 148 ? 42.159 77.973 28.911 1.00 83.85 126 PRO B C 1
ATOM 2072 O O . PRO B 1 148 ? 42.992 77.591 29.735 1.00 88.82 126 PRO B O 1
ATOM 2084 N N . VAL B 1 150 ? 40.074 78.399 31.328 1.00 78.00 128 VAL B N 1
ATOM 2085 C CA . VAL B 1 150 ? 39.461 77.734 32.474 1.00 71.38 128 VAL B CA 1
ATOM 2086 C C . VAL B 1 150 ? 40.544 77.105 33.339 1.00 66.91 128 VAL B C 1
ATOM 2087 O O . VAL B 1 150 ? 41.574 76.666 32.835 1.00 66.59 128 VAL B O 1
ATOM 2091 N N . VAL B 1 151 ? 40.313 77.090 34.646 1.00 74.37 129 VAL B N 1
ATOM 2092 C CA . VAL B 1 151 ? 41.245 76.494 35.595 1.00 74.98 129 VAL B CA 1
ATOM 2093 C C . VAL B 1 151 ? 40.478 75.539 36.495 1.00 82.25 129 VAL B C 1
ATOM 2094 O O . VAL B 1 151 ? 39.682 75.967 37.333 1.00 88.35 129 VAL B O 1
ATOM 2098 N N . ASP B 1 152 ? 40.712 74.243 36.313 1.00 80.95 130 ASP B N 1
ATOM 2099 C CA . ASP B 1 152 ? 39.951 73.226 37.035 1.00 79.04 130 ASP B CA 1
ATOM 2100 C C . ASP B 1 152 ? 40.379 73.063 38.497 1.00 76.71 130 ASP B C 1
ATOM 2101 O O . ASP B 1 152 ? 41.414 72.467 38.790 1.00 81.00 130 ASP B O 1
ATOM 2106 N N . ALA B 1 153 ? 39.565 73.580 39.409 1.00 68.86 131 ALA B N 1
ATOM 2107 C CA . ALA B 1 153 ? 39.804 73.383 40.836 1.00 75.70 131 ALA B CA 1
ATOM 2108 C C . ALA B 1 153 ? 38.670 72.568 41.437 1.00 75.06 131 ALA B C 1
ATOM 2109 O O . ALA B 1 153 ? 38.304 72.751 42.593 1.00 69.96 131 ALA B O 1
ATOM 2111 N N . ARG B 1 154 ? 38.099 71.676 40.638 1.00 75.36 132 ARG B N 1
ATOM 2112 C CA . ARG B 1 154 ? 36.987 70.868 41.107 1.00 72.80 132 ARG B CA 1
ATOM 2113 C C . ARG B 1 154 ? 37.504 69.598 41.765 1.00 76.09 132 ARG B C 1
ATOM 2114 O O . ARG B 1 154 ? 38.214 68.810 41.140 1.00 77.05 132 ARG B O 1
ATOM 2122 N N . ASN B 1 155 ? 37.155 69.410 43.033 1.00 79.78 133 ASN B N 1
ATOM 2123 C CA . ASN B 1 155 ? 37.492 68.182 43.744 1.00 81.65 133 ASN B CA 1
ATOM 2124 C C . ASN B 1 155 ? 36.512 67.067 43.380 1.00 82.84 133 ASN B C 1
ATOM 2125 O O . ASN B 1 155 ? 35.455 66.930 43.998 1.00 79.25 133 ASN B O 1
ATOM 2130 N N . ARG B 1 156 ? 36.868 66.276 42.373 1.00 85.03 134 ARG B N 1
ATOM 2131 C CA . ARG B 1 156 ? 35.952 65.281 41.827 1.00 89.93 134 ARG B CA 1
ATOM 2132 C C . ARG B 1 156 ? 35.506 64.275 42.881 1.00 96.68 134 ARG B C 1
ATOM 2133 O O . ARG B 1 156 ? 34.389 63.763 42.830 1.00 94.03 134 ARG B O 1
ATOM 2141 N N . GLN B 1 157 ? 36.382 63.997 43.838 1.00 105.49 135 GLN B N 1
ATOM 2142 C CA . GLN B 1 157 ? 36.067 63.038 44.887 1.00 115.60 135 GLN B CA 1
ATOM 2143 C C . GLN B 1 157 ? 34.774 63.392 45.624 1.00 110.46 135 GLN B C 1
ATOM 2144 O O . GLN B 1 157 ? 34.105 62.510 46.166 1.00 111.92 135 GLN B O 1
ATOM 2150 N N . LEU B 1 158 ? 34.422 64.679 45.627 1.00 97.57 136 LEU B N 1
ATOM 2151 C CA . LEU B 1 158 ? 33.220 65.157 46.314 1.00 83.94 136 LEU B CA 1
ATOM 2152 C C . LEU B 1 158 ? 31.935 64.889 45.529 1.00 82.51 136 LEU B C 1
ATOM 2153 O O . LEU B 1 158 ? 30.849 64.842 46.107 1.00 82.62 136 LEU B O 1
ATOM 2158 N N . VAL B 1 159 ? 32.057 64.730 44.214 1.00 77.19 137 VAL B N 1
ATOM 2159 C CA . VAL B 1 159 ? 30.897 64.472 43.366 1.00 78.64 137 VAL B CA 1
ATOM 2160 C C . VAL B 1 159 ? 30.527 62.987 43.376 1.00 92.11 137 VAL B C 1
ATOM 2161 O O . VAL B 1 159 ? 29.348 62.624 43.376 1.00 95.62 137 VAL B O 1
ATOM 2165 N N . PHE B 1 160 ? 31.541 62.131 43.399 1.00 94.60 138 PHE B N 1
ATOM 2166 C CA . PHE B 1 160 ? 31.313 60.694 43.384 1.00 100.58 138 PHE B CA 1
ATOM 2167 C C . PHE B 1 160 ? 31.868 60.034 44.644 1.00 97.17 138 PHE B C 1
ATOM 2168 O O . PHE B 1 160 ? 32.909 59.382 44.604 1.00 100.15 138 PHE B O 1
ATOM 2176 N N . GLY C 1 26 ? 31.768 45.301 16.677 1.00 112.95 4 GLY C N 1
ATOM 2177 C CA . GLY C 1 26 ? 32.019 46.728 16.573 1.00 113.72 4 GLY C CA 1
ATOM 2178 C C . GLY C 1 26 ? 31.949 47.230 15.142 1.00 105.19 4 GLY C C 1
ATOM 2179 O O . GLY C 1 26 ? 30.898 47.687 14.683 1.00 94.77 4 GLY C O 1
ATOM 2180 N N . VAL C 1 27 ? 33.074 47.157 14.436 1.00 103.38 5 VAL C N 1
ATOM 2181 C CA . VAL C 1 27 ? 33.110 47.538 13.030 1.00 103.42 5 VAL C CA 1
ATOM 2182 C C . VAL C 1 27 ? 32.161 46.640 12.238 1.00 94.08 5 VAL C C 1
ATOM 2183 O O . VAL C 1 27 ? 31.380 47.114 11.412 1.00 92.60 5 VAL C O 1
ATOM 2187 N N . THR C 1 28 ? 32.227 45.342 12.519 1.00 83.50 6 THR C N 1
ATOM 2188 C CA . THR C 1 28 ? 31.352 44.355 11.905 1.00 77.76 6 THR C CA 1
ATOM 2189 C C . THR C 1 28 ? 29.878 44.734 11.989 1.00 75.14 6 THR C C 1
ATOM 2190 O O . THR C 1 28 ? 29.155 44.676 10.989 1.00 77.08 6 THR C O 1
ATOM 2194 N N . ASP C 1 29 ? 29.438 45.113 13.185 1.00 62.87 7 ASP C N 1
ATOM 2195 C CA . ASP C 1 29 ? 28.025 45.387 13.434 1.00 72.36 7 ASP C CA 1
ATOM 2196 C C . ASP C 1 29 ? 27.497 46.539 12.588 1.00 74.82 7 ASP C C 1
ATOM 2197 O O . ASP C 1 29 ? 26.304 46.597 12.296 1.00 81.04 7 ASP C O 1
ATOM 2202 N N . ARG C 1 30 ? 28.384 47.454 12.202 1.00 71.69 8 ARG C N 1
ATOM 2203 C CA . ARG C 1 30 ? 28.013 48.569 11.332 1.00 68.19 8 ARG C CA 1
ATOM 2204 C C . ARG C 1 30 ? 27.881 48.104 9.886 1.00 64.40 8 ARG C C 1
ATOM 2205 O O . ARG C 1 30 ? 26.886 48.386 9.213 1.00 64.40 8 ARG C O 1
ATOM 2213 N N . ILE C 1 31 ? 28.900 47.396 9.413 1.00 57.42 9 ILE C N 1
ATOM 2214 C CA . ILE C 1 31 ? 28.883 46.828 8.070 1.00 55.16 9 ILE C CA 1
ATOM 2215 C C . ILE C 1 31 ? 27.579 46.084 7.807 1.00 49.69 9 ILE C C 1
ATOM 2216 O O . ILE C 1 31 ? 26.936 46.281 6.777 1.00 51.18 9 ILE C O 1
ATOM 2221 N N . GLY C 1 32 ? 27.183 45.247 8.757 1.00 47.90 10 GLY C N 1
ATOM 2222 C CA . GLY C 1 32 ? 25.952 44.491 8.641 1.00 49.61 10 GLY C CA 1
ATOM 2223 C C . GLY C 1 32 ? 24.724 45.373 8.672 1.00 48.29 10 GLY C C 1
ATOM 2224 O O . GLY C 1 32 ? 23.745 45.126 7.967 1.00 52.42 10 GLY C O 1
ATOM 2225 N N . GLN C 1 33 ? 24.768 46.413 9.494 1.00 49.75 11 GLN C N 1
ATOM 2226 C CA . GLN C 1 33 ? 23.648 47.338 9.566 1.00 53.90 11 GLN C CA 1
ATOM 2227 C C . GLN C 1 33 ? 23.466 48.047 8.225 1.00 46.44 11 GLN C C 1
ATOM 2228 O O . GLN C 1 33 ? 22.347 48.218 7.740 1.00 45.30 11 GLN C O 1
ATOM 2242 N N . ILE C 1 35 ? 24.331 47.019 5.215 1.00 31.11 13 ILE C N 1
ATOM 2243 C CA . ILE C 1 35 ? 23.793 46.087 4.232 1.00 30.36 13 ILE C CA 1
ATOM 2244 C C . ILE C 1 35 ? 22.293 45.966 4.457 1.00 35.43 13 ILE C C 1
ATOM 2245 O O . ILE C 1 35 ? 21.505 45.952 3.508 1.00 32.21 13 ILE C O 1
ATOM 2250 N N A LEU C 1 36 ? 21.895 45.910 5.723 0.46 36.77 14 LEU C N 1
ATOM 2251 N N B LEU C 1 36 ? 21.901 45.917 5.726 0.54 36.63 14 LEU C N 1
ATOM 2252 C CA A LEU C 1 36 ? 20.488 45.744 6.065 0.46 39.01 14 LEU C CA 1
ATOM 2253 C CA B LEU C 1 36 ? 20.499 45.761 6.082 0.54 39.01 14 LEU C CA 1
ATOM 2254 C C A LEU C 1 36 ? 19.620 46.933 5.654 0.46 38.97 14 LEU C C 1
ATOM 2255 C C B LEU C 1 36 ? 19.655 46.932 5.596 0.54 39.04 14 LEU C C 1
ATOM 2256 O O A LEU C 1 36 ? 18.512 46.756 5.147 0.46 38.76 14 LEU C O 1
ATOM 2257 O O B LEU C 1 36 ? 18.596 46.742 4.996 0.54 39.15 14 LEU C O 1
ATOM 2266 N N . GLU C 1 37 ? 20.127 48.143 5.864 1.00 39.06 15 GLU C N 1
ATOM 2267 C CA . GLU C 1 37 ? 19.398 49.342 5.484 1.00 44.71 15 GLU C CA 1
ATOM 2268 C C . GLU C 1 37 ? 19.364 49.445 3.971 1.00 40.66 15 GLU C C 1
ATOM 2269 O O . GLU C 1 37 ? 18.312 49.626 3.351 1.00 43.41 15 GLU C O 1
ATOM 2283 N N . PHE C 1 39 ? 19.453 47.161 1.985 1.00 36.80 17 PHE C N 1
ATOM 2284 C CA . PHE C 1 39 ? 18.473 46.173 1.535 1.00 31.05 17 PHE C CA 1
ATOM 2285 C C . PHE C 1 39 ? 17.030 46.639 1.727 1.00 27.88 17 PHE C C 1
ATOM 2286 O O . PHE C 1 39 ? 16.232 46.591 0.790 1.00 34.46 17 PHE C O 1
ATOM 2294 N N . ARG C 1 40 ? 16.703 47.070 2.945 1.00 24.19 18 ARG C N 1
ATOM 2295 C CA . ARG C 1 40 ? 15.335 47.477 3.290 1.00 37.07 18 ARG C CA 1
ATOM 2296 C C . ARG C 1 40 ? 14.864 48.642 2.438 1.00 40.24 18 ARG C C 1
ATOM 2297 O O . ARG C 1 40 ? 13.670 48.885 2.279 1.00 39.39 18 ARG C O 1
ATOM 2305 N N . THR C 1 41 ? 15.836 49.367 1.918 1.00 36.24 19 THR C N 1
ATOM 2306 C CA . THR C 1 41 ? 15.614 50.440 0.971 1.00 47.41 19 THR C CA 1
ATOM 2307 C C . THR C 1 41 ? 14.798 50.002 -0.261 1.00 45.30 19 THR C C 1
ATOM 2308 O O . THR C 1 41 ? 13.996 50.771 -0.789 1.00 49.94 19 THR C O 1
ATOM 2312 N N . GLY C 1 42 ? 14.986 48.762 -0.696 1.00 37.15 20 GLY C N 1
ATOM 2313 C CA . GLY C 1 42 ? 14.307 48.254 -1.881 1.00 44.80 20 GLY C CA 1
ATOM 2314 C C . GLY C 1 42 ? 14.835 48.799 -3.205 1.00 45.27 20 GLY C C 1
ATOM 2315 O O . GLY C 1 42 ? 14.350 48.437 -4.280 1.00 42.79 20 GLY C O 1
ATOM 2324 N N . CYS C 1 44 ? 18.034 48.681 -4.210 1.00 35.68 22 CYS C N 1
ATOM 2325 C CA . CYS C 1 44 ? 19.315 48.092 -4.563 1.00 37.92 22 CYS C CA 1
ATOM 2326 C C . CYS C 1 44 ? 19.256 46.695 -5.173 1.00 38.92 22 CYS C C 1
ATOM 2327 O O . CYS C 1 44 ? 18.345 45.904 -4.916 1.00 31.90 22 CYS C O 1
ATOM 2330 N N . LEU C 1 45 ? 20.268 46.422 -5.983 1.00 36.24 23 LEU C N 1
ATOM 2331 C CA . LEU C 1 45 ? 20.512 45.118 -6.556 1.00 31.95 23 LEU C CA 1
ATOM 2332 C C . LEU C 1 45 ? 21.739 44.557 -5.854 1.00 36.30 23 LEU C C 1
ATOM 2333 O O . LEU C 1 45 ? 22.815 45.146 -5.927 1.00 33.60 23 LEU C O 1
ATOM 2338 N N . PHE C 1 46 ? 21.593 43.438 -5.149 1.00 35.51 24 PHE C N 1
ATOM 2339 C CA . PHE C 1 46 ? 22.773 42.828 -4.545 1.00 35.88 24 PHE C CA 1
ATOM 2340 C C . PHE C 1 46 ? 23.354 41.742 -5.438 1.00 39.13 24 PHE C C 1
ATOM 2341 O O . PHE C 1 46 ? 22.625 40.936 -6.019 1.00 43.80 24 PHE C O 1
ATOM 2349 N N . SER C 1 47 ? 24.674 41.723 -5.547 1.00 25.44 25 SER C N 1
ATOM 2350 C CA . SER C 1 47 ? 25.307 40.744 -6.392 1.00 30.68 25 SER C CA 1
ATOM 2351 C C . SER C 1 47 ? 26.453 40.022 -5.684 1.00 33.12 25 SER C C 1
ATOM 2352 O O . SER C 1 47 ? 27.323 40.646 -5.089 1.00 31.30 25 SER C O 1
ATOM 2355 N N . VAL C 1 48 ? 26.406 38.693 -5.733 1.00 28.12 26 VAL C N 1
ATOM 2356 C CA . VAL C 1 48 ? 27.482 37.844 -5.248 1.00 29.70 26 VAL C CA 1
ATOM 2357 C C . VAL C 1 48 ? 28.147 37.200 -6.456 1.00 28.59 26 VAL C C 1
ATOM 2358 O O . VAL C 1 48 ? 27.469 36.620 -7.300 1.00 29.44 26 VAL C O 1
ATOM 2362 N N . ARG C 1 49 ? 29.469 37.302 -6.536 1.00 26.54 27 ARG C N 1
ATOM 2363 C CA . ARG C 1 49 ? 30.197 36.839 -7.714 1.00 34.45 27 ARG C CA 1
ATOM 2364 C C . ARG C 1 49 ? 31.175 35.702 -7.418 1.00 29.23 27 ARG C C 1
ATOM 2365 O O . ARG C 1 49 ? 32.006 35.821 -6.524 1.00 30.85 27 ARG C O 1
ATOM 2373 N N . SER C 1 50 ? 31.065 34.612 -8.178 1.00 26.37 28 SER C N 1
ATOM 2374 C CA . SER C 1 50 ? 32.035 33.524 -8.152 1.00 35.11 28 SER C CA 1
ATOM 2375 C C . SER C 1 50 ? 32.943 33.726 -9.358 1.00 36.76 28 SER C C 1
ATOM 2376 O O . SER C 1 50 ? 32.685 34.605 -10.171 1.00 24.04 28 SER C O 1
ATOM 2379 N N . PRO C 1 51 ? 34.008 32.919 -9.478 1.00 37.35 29 PRO C N 1
ATOM 2380 C CA . PRO C 1 51 ? 34.934 33.095 -10.604 1.00 39.14 29 PRO C CA 1
ATOM 2381 C C . PRO C 1 51 ? 34.319 32.805 -11.984 1.00 38.15 29 PRO C C 1
ATOM 2382 O O . PRO C 1 51 ? 34.978 33.049 -12.990 1.00 41.61 29 PRO C O 1
ATOM 2386 N N . GLY C 1 52 ? 33.087 32.304 -12.028 1.00 37.93 30 GLY C N 1
ATOM 2387 C CA . GLY C 1 52 ? 32.397 32.097 -13.287 1.00 38.98 30 GLY C CA 1
ATOM 2388 C C . GLY C 1 52 ? 30.898 32.367 -13.260 1.00 38.05 30 GLY C C 1
ATOM 2389 O O . GLY C 1 52 ? 30.160 31.924 -14.138 1.00 42.62 30 GLY C O 1
ATOM 2390 N N . GLY C 1 53 ? 30.429 33.081 -12.251 1.00 37.77 31 GLY C N 1
ATOM 2391 C CA . GLY C 1 53 ? 29.011 33.384 -12.161 1.00 34.30 31 GLY C CA 1
ATOM 2392 C C . GLY C 1 53 ? 28.736 34.577 -11.266 1.00 33.60 31 GLY C C 1
ATOM 2393 O O . GLY C 1 53 ? 29.564 34.943 -10.440 1.00 34.53 31 GLY C O 1
ATOM 2394 N N . VAL C 1 54 ? 27.571 35.187 -11.443 1.00 28.49 32 VAL C N 1
ATOM 2395 C CA . VAL C 1 54 ? 27.098 36.213 -10.532 1.00 32.12 32 VAL C CA 1
ATOM 2396 C C . VAL C 1 54 ? 25.605 35.996 -10.266 1.00 33.22 32 VAL C C 1
ATOM 2397 O O . VAL C 1 54 ? 24.844 35.698 -11.183 1.00 32.07 32 VAL C O 1
ATOM 2401 N N . ALA C 1 55 ? 25.206 36.098 -9.001 1.00 22.92 33 ALA C N 1
ATOM 2402 C CA . ALA C 1 55 ? 23.794 36.106 -8.642 1.00 27.85 33 ALA C CA 1
ATOM 2403 C C . ALA C 1 55 ? 23.394 37.531 -8.270 1.00 27.32 33 ALA C C 1
ATOM 2404 O O . ALA C 1 55 ? 24.105 38.194 -7.521 1.00 26.60 33 ALA C O 1
ATOM 2406 N N . GLU C 1 56 ? 22.258 37.98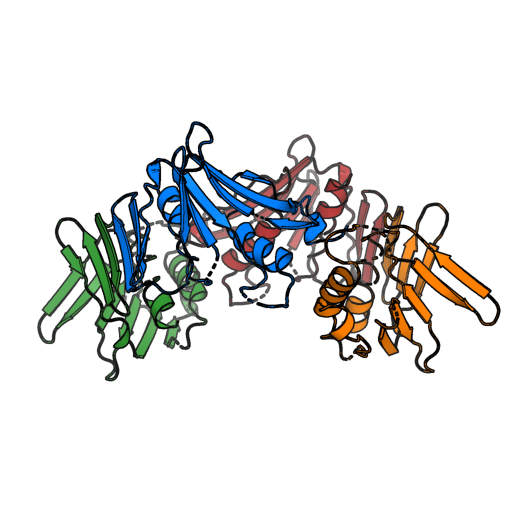5 -8.794 1.00 24.73 34 GLU C N 1
ATOM 2407 C CA . GLU C 1 56 ? 21.746 39.332 -8.533 1.00 32.14 34 GLU C CA 1
ATOM 2408 C C . GLU C 1 56 ? 20.415 39.241 -7.815 1.00 29.87 34 GLU C C 1
ATOM 2409 O O . GLU C 1 56 ? 19.510 38.534 -8.255 1.00 35.11 34 GLU C O 1
ATOM 2415 N N . LEU C 1 57 ? 20.292 39.976 -6.721 1.00 31.31 35 LEU C N 1
ATOM 2416 C CA . LEU C 1 57 ? 19.158 39.818 -5.822 1.00 30.22 35 LEU C CA 1
ATOM 2417 C C . LEU C 1 57 ? 18.418 41.140 -5.627 1.00 32.02 35 LEU C C 1
ATOM 2418 O O . LEU C 1 57 ? 19.027 42.175 -5.349 1.00 26.35 35 LEU C O 1
ATOM 2423 N N . TYR C 1 58 ? 17.099 41.075 -5.772 1.00 27.07 36 TYR C N 1
ATOM 2424 C CA . TYR C 1 58 ? 16.231 42.231 -5.701 1.00 28.81 36 TYR C CA 1
ATOM 2425 C C . TYR C 1 58 ? 15.226 42.076 -4.564 1.00 37.07 36 TYR C C 1
ATOM 2426 O O . TYR C 1 58 ? 14.909 40.958 -4.149 1.00 30.24 36 TYR C O 1
ATOM 2435 N N . GLY C 1 59 ? 14.699 43.202 -4.089 1.00 32.18 37 GLY C N 1
ATOM 2436 C CA . GLY C 1 59 ? 13.680 43.187 -3.051 1.00 32.88 37 GLY C CA 1
ATOM 2437 C C . GLY C 1 59 ? 14.054 44.086 -1.894 1.00 31.39 37 GLY C C 1
ATOM 2438 O O . GLY C 1 59 ? 15.228 44.360 -1.666 1.00 39.04 37 GLY C O 1
ATOM 2439 N N . GLY C 1 60 ? 13.054 44.544 -1.154 1.00 40.68 38 GLY C N 1
ATOM 2440 C CA . GLY C 1 60 ? 13.298 45.431 -0.031 1.00 36.65 38 GLY C CA 1
ATOM 2441 C C . GLY C 1 60 ? 12.596 44.941 1.212 1.00 43.42 38 GLY C C 1
ATOM 2442 O O . GLY C 1 60 ? 12.440 45.680 2.177 1.00 44.06 38 GLY C O 1
ATOM 2443 N N . GLU C 1 61 ? 12.185 43.679 1.181 1.00 46.65 39 GLU C N 1
ATOM 2444 C CA . GLU C 1 61 ? 11.415 43.080 2.265 1.00 42.61 39 GLU C CA 1
ATOM 2445 C C . GLU C 1 61 ? 11.863 41.633 2.498 1.00 33.81 39 GLU C C 1
ATOM 2446 O O . GLU C 1 61 ? 11.741 40.789 1.611 1.00 39.18 39 GLU C O 1
ATOM 2452 N N . ALA C 1 62 ? 12.378 41.345 3.686 1.00 36.78 40 ALA C N 1
ATOM 2453 C CA . ALA C 1 62 ? 12.798 39.986 4.034 1.00 34.24 40 ALA C CA 1
ATOM 2454 C C . ALA C 1 62 ? 11.751 39.221 4.841 1.00 40.16 40 ALA C C 1
ATOM 2455 O O . ALA C 1 62 ? 10.993 39.798 5.618 1.00 42.37 40 ALA C O 1
ATOM 2457 N N . ARG C 1 63 ? 11.719 37.910 4.653 1.00 41.49 41 ARG C N 1
ATOM 2458 C CA . ARG C 1 63 ? 10.871 37.055 5.462 1.00 35.97 41 ARG C CA 1
ATOM 2459 C C . ARG C 1 63 ? 11.602 36.833 6.766 1.00 32.78 41 ARG C C 1
ATOM 2460 O O . ARG C 1 63 ? 10.990 36.616 7.797 1.00 30.00 41 ARG C O 1
ATOM 2468 N N . LYS C 1 64 ? 12.926 36.902 6.709 1.00 29.73 42 LYS C N 1
ATOM 2469 C CA . LYS C 1 64 ? 13.754 36.605 7.858 1.00 27.98 42 LYS C CA 1
ATOM 2470 C C . LYS C 1 64 ? 15.122 37.267 7.699 1.00 31.41 42 LYS C C 1
ATOM 2471 O O . LYS C 1 64 ? 15.709 37.256 6.618 1.00 33.62 42 LYS C O 1
ATOM 2477 N N . VAL C 1 65 ? 15.605 37.868 8.778 1.00 29.42 43 VAL C N 1
ATOM 2478 C CA . VAL C 1 65 ? 16.960 38.399 8.844 1.00 36.43 43 VAL C CA 1
ATOM 2479 C C . VAL C 1 65 ? 17.621 37.897 10.131 1.00 36.34 43 VAL C C 1
ATOM 2480 O O . VAL C 1 65 ? 16.992 37.870 11.185 1.00 32.96 43 VAL C O 1
ATOM 2484 N N . GLU C 1 66 ? 18.896 37.533 10.034 1.00 30.24 44 GLU C N 1
ATOM 2485 C CA . GLU C 1 66 ? 19.582 36.807 11.074 1.00 40.81 44 GLU C CA 1
ATOM 2486 C C . GLU C 1 66 ? 21.013 37.297 11.165 1.00 37.32 44 GLU C C 1
ATOM 2487 O O . GLU C 1 66 ? 21.722 37.339 10.166 1.00 33.06 44 GLU C O 1
ATOM 2493 N N . ILE C 1 67 ? 21.437 37.671 12.367 1.00 35.36 45 ILE C N 1
ATOM 2494 C CA . ILE C 1 67 ? 22.834 37.987 12.617 1.00 39.65 45 ILE C CA 1
ATOM 2495 C C . ILE C 1 67 ? 23.388 37.037 13.668 1.00 47.15 45 ILE C C 1
ATOM 2496 O O . ILE C 1 67 ? 22.833 36.913 14.756 1.00 59.18 45 ILE C O 1
ATOM 2501 N N . THR C 1 68 ? 24.477 36.361 13.337 1.00 50.64 46 THR C N 1
ATOM 2502 C CA . THR C 1 68 ? 25.091 35.393 14.235 1.00 55.29 46 THR C CA 1
ATOM 2503 C C . THR C 1 68 ? 26.584 35.650 14.249 1.00 59.08 46 THR C C 1
ATOM 2504 O O . THR C 1 68 ? 27.298 35.262 13.322 1.00 61.39 46 THR C O 1
ATOM 2508 N N . GLY C 1 69 ? 27.052 36.316 15.293 1.00 65.21 47 GLY C N 1
ATOM 2509 C CA . GLY C 1 69 ? 28.447 36.690 15.378 1.00 68.10 47 GLY C CA 1
ATOM 2510 C C . GLY C 1 69 ? 28.804 37.643 14.261 1.00 66.25 47 GLY C C 1
ATOM 2511 O O . GLY C 1 69 ? 28.335 38.781 14.228 1.00 70.83 47 GLY C O 1
ATOM 2512 N N . THR C 1 70 ? 29.622 37.168 13.330 1.00 60.14 48 THR C N 1
ATOM 2513 C CA . THR C 1 70 ? 30.085 38.000 12.228 1.00 61.43 48 THR C CA 1
ATOM 2514 C C . THR C 1 70 ? 29.381 37.671 10.913 1.00 60.48 48 THR C C 1
ATOM 2515 O O . THR C 1 70 ? 29.752 38.182 9.858 1.00 66.98 48 THR C O 1
ATOM 2519 N N . SER C 1 71 ? 28.362 36.824 10.975 1.00 50.56 49 SER C N 1
ATOM 2520 C CA . SER C 1 71 ? 27.676 36.409 9.762 1.00 49.22 49 SER C CA 1
ATOM 2521 C C . SER C 1 71 ? 26.299 37.059 9.634 1.00 46.88 49 SER C C 1
ATOM 2522 O O . SER C 1 71 ? 25.591 37.258 10.616 1.00 49.87 49 SER C O 1
ATOM 2525 N N . LEU C 1 72 ? 25.936 37.402 8.407 1.00 42.48 50 LEU C N 1
ATOM 2526 C CA . LEU C 1 72 ? 24.662 38.045 8.145 1.00 38.57 50 LEU C CA 1
ATOM 2527 C C . LEU C 1 72 ? 23.860 37.188 7.183 1.00 28.42 50 LEU C C 1
ATOM 2528 O O . LEU C 1 72 ? 24.399 36.646 6.239 1.00 42.16 50 LEU C O 1
ATOM 2533 N N . THR C 1 73 ? 22.569 37.057 7.434 1.00 27.14 51 THR C N 1
ATOM 2534 C CA . THR C 1 73 ? 21.715 36.272 6.568 1.00 29.26 51 THR C CA 1
ATOM 2535 C C . THR C 1 73 ? 20.433 37.024 6.304 1.00 34.26 51 THR C C 1
ATOM 2536 O O . THR C 1 73 ? 19.793 37.522 7.232 1.00 26.32 51 THR C O 1
ATOM 2540 N N . ILE C 1 74 ? 20.069 37.107 5.025 1.00 28.55 52 ILE C N 1
ATOM 2541 C CA . ILE C 1 74 ? 18.811 37.703 4.619 1.00 33.21 52 ILE C CA 1
ATOM 2542 C C . ILE C 1 74 ? 18.043 36.712 3.776 1.00 33.06 52 ILE C C 1
ATOM 2543 O O . ILE C 1 74 ? 18.594 36.111 2.860 1.00 34.25 52 ILE C O 1
ATOM 2548 N N . GLU C 1 75 ? 16.767 36.542 4.085 1.00 28.52 53 GLU C N 1
ATOM 2549 C CA . GLU C 1 75 ? 15.978 35.540 3.407 1.00 24.97 53 GLU C CA 1
ATOM 2550 C C . GLU C 1 75 ? 14.688 36.105 2.844 1.00 35.51 53 GLU C C 1
ATOM 2551 O O . GLU C 1 75 ? 13.832 36.560 3.598 1.00 32.82 53 GLU C O 1
ATOM 2557 N N . ARG C 1 76 ? 14.556 36.073 1.516 1.00 26.82 54 ARG C N 1
ATOM 2558 C CA . ARG C 1 76 ? 13.264 36.278 0.877 1.00 23.00 54 ARG C CA 1
ATOM 2559 C C . ARG C 1 76 ? 12.698 34.916 0.508 1.00 30.10 54 ARG C C 1
ATOM 2560 O O . ARG C 1 76 ? 13.359 33.893 0.684 1.00 26.19 54 ARG C O 1
ATOM 2568 N N . GLU C 1 77 ? 11.487 34.901 -0.031 1.00 34.13 55 GLU C N 1
ATOM 2569 C CA . GLU C 1 77 ? 10.831 33.643 -0.359 1.00 30.96 55 GLU C CA 1
ATOM 2570 C C . GLU C 1 77 ? 11.677 32.758 -1.270 1.00 34.40 55 GLU C C 1
ATOM 2571 O O . GLU C 1 77 ? 11.768 31.548 -1.070 1.00 29.61 55 GLU C O 1
ATOM 2577 N N . ASP C 1 78 ? 12.305 33.344 -2.278 1.00 20.86 56 ASP C N 1
ATOM 2578 C CA . ASP C 1 78 ? 12.965 32.502 -3.248 1.00 27.22 56 ASP C CA 1
ATOM 2579 C C . ASP C 1 78 ? 14.430 32.811 -3.430 1.00 26.95 56 ASP C C 1
ATOM 2580 O O . ASP C 1 78 ? 15.039 32.386 -4.421 1.00 23.66 56 ASP C O 1
ATOM 2585 N N . TRP C 1 79 ? 14.993 33.531 -2.463 1.00 19.09 57 TRP C N 1
ATOM 2586 C CA . TRP C 1 79 ? 16.446 33.661 -2.378 1.00 21.67 57 TRP C CA 1
ATOM 2587 C C . TRP C 1 79 ? 16.972 33.944 -0.986 1.00 25.39 57 TRP C C 1
ATOM 2588 O O . TRP C 1 79 ? 16.293 34.545 -0.153 1.00 30.16 57 TRP C O 1
ATOM 2599 N N . HIS C 1 80 ? 18.181 33.465 -0.732 1.00 24.10 58 HIS C N 1
ATOM 2600 C CA . HIS C 1 80 ? 18.828 33.682 0.550 1.00 22.34 58 HIS C CA 1
ATOM 2601 C C . HIS C 1 80 ? 20.214 34.215 0.282 1.00 29.19 58 HIS C C 1
ATOM 2602 O O . HIS C 1 80 ? 20.873 33.803 -0.671 1.00 29.04 58 HIS C O 1
ATOM 2609 N N . LEU C 1 81 ? 20.648 35.147 1.123 1.00 23.17 59 LEU C N 1
ATOM 2610 C CA . LEU C 1 81 ? 21.985 35.692 1.028 1.00 19.52 59 LEU C CA 1
ATOM 2611 C C . LEU C 1 81 ? 22.685 35.444 2.355 1.00 32.16 59 LEU C C 1
ATOM 2612 O O . LEU C 1 81 ? 22.112 35.695 3.401 1.00 32.97 59 LEU C O 1
ATOM 2617 N N . HIS C 1 82 ? 23.913 34.943 2.311 1.00 36.43 60 HIS C N 1
ATOM 2618 C CA . HIS C 1 82 ? 24.726 34.812 3.513 1.00 35.00 60 HIS C CA 1
ATOM 2619 C C . HIS C 1 82 ? 26.002 35.606 3.314 1.00 36.78 60 HIS C C 1
ATOM 2620 O O . HIS C 1 82 ? 26.616 35.541 2.246 1.00 42.03 60 HIS C O 1
ATOM 2627 N N A CYS C 1 83 ? 26.414 36.349 4.330 0.66 30.33 61 CYS C N 1
ATOM 2628 N N B CYS C 1 83 ? 26.400 36.341 4.348 0.34 32.60 61 CYS C N 1
ATOM 2629 C CA A CYS C 1 83 ? 27.650 37.119 4.230 0.66 37.31 61 CYS C CA 1
ATOM 2630 C CA B CYS C 1 83 ? 27.619 37.141 4.313 0.34 36.58 61 CYS C CA 1
ATOM 2631 C C A CYS C 1 83 ? 28.539 36.970 5.468 0.66 40.24 61 CYS C C 1
ATOM 2632 C C B CYS C 1 83 ? 28.519 36.810 5.500 0.34 40.34 61 CYS C C 1
ATOM 2633 O O A CYS C 1 83 ? 28.079 37.130 6.597 0.66 44.00 61 CYS C O 1
ATOM 2634 O O B CYS C 1 83 ? 28.049 36.697 6.630 0.34 43.24 61 CYS C O 1
ATOM 2639 N N . LYS C 1 84 ? 29.814 36.659 5.243 1.00 38.95 62 LYS C N 1
ATOM 2640 C CA . LYS C 1 84 ? 30.789 36.539 6.324 1.00 40.95 62 LYS C CA 1
ATOM 2641 C C . LYS C 1 84 ? 31.443 37.892 6.521 1.00 47.88 62 LYS C C 1
ATOM 2642 O O . LYS C 1 84 ? 32.461 38.196 5.895 1.00 52.60 62 LYS C O 1
ATOM 2648 N N . LEU C 1 85 ? 30.849 38.699 7.394 1.00 50.56 63 LEU C N 1
ATOM 2649 C CA . LEU C 1 85 ? 31.229 40.099 7.546 1.00 52.92 63 LEU C CA 1
ATOM 2650 C C . LEU C 1 85 ? 32.708 40.297 7.840 1.00 56.13 63 LEU C C 1
ATOM 2651 O O . LEU C 1 85 ? 33.276 41.337 7.509 1.00 61.20 63 LEU C O 1
ATOM 2656 N N . GLU C 1 86 ? 33.334 39.292 8.439 1.00 54.42 64 GLU C N 1
ATOM 2657 C CA . GLU C 1 86 ? 34.725 39.412 8.854 1.00 62.06 64 GLU C CA 1
ATOM 2658 C C . GLU C 1 86 ? 35.728 39.334 7.695 1.00 65.40 64 GLU C C 1
ATOM 2659 O O . GLU C 1 86 ? 36.899 39.669 7.872 1.00 70.94 64 GLU C O 1
ATOM 2665 N N . THR C 1 87 ? 35.277 38.900 6.518 1.00 56.76 65 THR C N 1
ATOM 2666 C CA . THR C 1 87 ? 36.146 38.876 5.342 1.00 49.92 65 THR C CA 1
ATOM 2667 C C . THR C 1 87 ? 36.286 40.269 4.735 1.00 50.98 65 THR C C 1
ATOM 2668 O O . THR C 1 87 ? 37.220 40.533 3.982 1.00 51.25 65 THR C O 1
ATOM 2672 N N . VAL C 1 88 ? 35.347 41.153 5.054 1.00 45.93 66 VAL C N 1
ATOM 2673 C CA . VAL C 1 88 ? 35.328 42.484 4.458 1.00 48.46 66 VAL C CA 1
ATOM 2674 C C . VAL C 1 88 ? 36.482 43.343 4.973 1.00 50.00 66 VAL C C 1
ATOM 2675 O O . VAL C 1 88 ? 36.502 43.720 6.143 1.00 48.07 66 VAL C O 1
ATOM 2679 N N . GLU C 1 89 ? 37.448 43.630 4.103 1.00 56.80 67 GLU C N 1
ATOM 2680 C CA . GLU C 1 89 ? 38.601 44.455 4.473 1.00 64.14 67 GLU C CA 1
ATOM 2681 C C . GLU C 1 89 ? 38.344 45.924 4.164 1.00 66.24 67 GLU C C 1
ATOM 2682 O O . GLU C 1 89 ? 38.626 46.797 4.986 1.00 72.86 67 GLU C O 1
ATOM 2688 N N . THR C 1 90 ? 37.811 46.194 2.977 1.00 64.62 68 THR C N 1
ATOM 2689 C CA . THR C 1 90 ? 37.468 47.557 2.590 1.00 68.67 68 THR C CA 1
ATOM 2690 C C . THR C 1 90 ? 36.094 47.644 1.930 1.00 69.46 68 THR C C 1
ATOM 2691 O O . THR C 1 90 ? 35.642 46.704 1.271 1.00 73.42 68 THR C O 1
ATOM 2695 N N . VAL C 1 91 ? 35.434 48.779 2.124 1.00 69.74 69 VAL C N 1
ATOM 2696 C CA . VAL C 1 91 ? 34.174 49.071 1.456 1.00 67.60 69 VAL C CA 1
ATOM 2697 C C . VAL C 1 91 ? 34.386 50.224 0.488 1.00 69.87 69 VAL C C 1
ATOM 2698 O O . VAL C 1 91 ? 35.033 51.210 0.825 1.00 73.77 69 VAL C O 1
ATOM 2702 N N . VAL C 1 92 ? 33.847 50.102 -0.718 1.00 68.49 70 VAL C N 1
ATOM 2703 C CA . VAL C 1 92 ? 34.059 51.114 -1.744 1.00 63.63 70 VAL C CA 1
ATOM 2704 C C . VAL C 1 92 ? 32.762 51.822 -2.117 1.00 59.66 70 VAL C C 1
ATOM 2705 O O . VAL C 1 92 ? 31.819 51.179 -2.597 1.00 52.01 70 VAL C O 1
ATOM 2709 N N . PHE C 1 93 ? 32.716 53.140 -1.895 1.00 52.49 71 PHE C N 1
ATOM 2710 C CA . PHE C 1 93 ? 31.594 53.952 -2.352 1.00 48.69 71 PHE C CA 1
ATOM 2711 C C . PHE C 1 93 ? 31.901 54.492 -3.742 1.00 58.11 71 PHE C C 1
ATOM 2712 O O . PHE C 1 93 ? 32.708 55.414 -3.896 1.00 66.21 71 PHE C O 1
ATOM 2720 N N . ASP C 1 94 ? 31.250 53.930 -4.753 1.00 55.12 72 ASP C N 1
ATOM 2721 C CA . ASP C 1 94 ? 31.552 54.280 -6.133 1.00 68.46 72 ASP C CA 1
ATOM 2722 C C . ASP C 1 94 ? 30.418 55.026 -6.827 1.00 73.76 72 ASP C C 1
ATOM 2723 O O . ASP C 1 94 ? 29.352 54.462 -7.085 1.00 68.46 72 ASP C O 1
ATOM 2728 N N . LEU C 1 95 ? 30.655 56.299 -7.125 1.00 85.69 73 LEU C N 1
ATOM 2729 C CA . LEU C 1 95 ? 29.760 57.061 -7.988 1.00 90.57 73 LEU C CA 1
ATOM 2730 C C . LEU C 1 95 ? 30.569 57.550 -9.185 1.00 94.22 73 LEU C C 1
ATOM 2731 O O . LEU C 1 95 ? 31.633 58.144 -9.018 1.00 98.37 73 LEU C O 1
ATOM 2736 N N . SER C 1 96 ? 30.068 57.285 -10.388 1.00 94.25 74 SER C N 1
ATOM 2737 C CA . SER C 1 96 ? 30.802 57.576 -11.615 1.00 102.24 74 SER C CA 1
ATOM 2738 C C . SER C 1 96 ? 29.943 57.294 -12.847 1.00 103.82 74 SER C C 1
ATOM 2739 O O . SER C 1 96 ? 28.983 56.533 -12.774 1.00 105.61 74 SER C O 1
ATOM 2742 N N . PRO C 1 97 ? 30.281 57.918 -13.986 1.00 107.17 75 PRO C N 1
ATOM 2743 C CA . PRO C 1 97 ? 29.513 57.708 -15.219 1.00 109.18 75 PRO C CA 1
ATOM 2744 C C . PRO C 1 97 ? 29.874 56.396 -15.914 1.00 113.10 75 PRO C C 1
ATOM 2745 O O . PRO C 1 97 ? 30.807 55.712 -15.488 1.00 109.43 75 PRO C O 1
ATOM 2749 N N . LYS C 1 98 ? 29.140 56.059 -16.973 1.00 119.08 76 LYS C N 1
ATOM 2750 C CA . LYS C 1 98 ? 29.380 54.827 -17.719 1.00 121.45 76 LYS C CA 1
ATOM 2751 C C . LYS C 1 98 ? 29.622 55.111 -19.202 1.00 125.49 76 LYS C C 1
ATOM 2752 O O . LYS C 1 98 ? 30.640 54.701 -19.768 1.00 124.94 76 LYS C O 1
ATOM 2758 N N . GLY C 1 102 ? 25.243 56.942 -18.770 1.00 110.37 80 GLY C N 1
ATOM 2759 C CA . GLY C 1 102 ? 24.629 56.402 -17.571 1.00 106.55 80 GLY C CA 1
ATOM 2760 C C . GLY C 1 102 ? 25.311 56.880 -16.303 1.00 105.83 80 GLY C C 1
ATOM 2761 O O . GLY C 1 102 ? 26.130 57.799 -16.341 1.00 108.15 80 GLY C O 1
ATOM 2762 N N . ILE C 1 103 ? 24.976 56.256 -15.177 1.00 98.94 81 ILE C N 1
ATOM 2763 C CA . ILE C 1 103 ? 25.563 56.633 -13.896 1.00 92.12 81 ILE C CA 1
ATOM 2764 C C . ILE C 1 103 ? 25.574 55.476 -12.889 1.00 89.38 81 ILE C C 1
ATOM 2765 O O . ILE C 1 103 ? 24.546 54.847 -12.619 1.00 86.77 81 ILE C O 1
ATOM 2770 N N . ARG C 1 104 ? 26.752 55.206 -12.338 1.00 81.82 82 ARG C N 1
ATOM 2771 C CA . ARG C 1 104 ? 26.955 54.059 -11.472 1.00 72.54 82 ARG C CA 1
ATOM 2772 C C . ARG C 1 104 ? 26.992 54.452 -10.003 1.00 71.56 82 ARG C C 1
ATOM 2773 O O . ARG C 1 104 ? 27.868 55.195 -9.565 1.00 80.91 82 ARG C O 1
ATOM 2789 N N . ALA C 1 106 ? 27.248 52.387 -6.682 1.00 44.93 84 ALA C N 1
ATOM 2790 C CA . ALA C 1 106 ? 27.470 51.060 -6.133 1.00 46.02 84 ALA C CA 1
ATOM 2791 C C . ALA C 1 106 ? 28.340 51.105 -4.888 1.00 48.86 84 ALA C C 1
ATOM 2792 O O . ALA C 1 106 ? 29.320 51.839 -4.837 1.00 46.69 84 ALA C O 1
ATOM 2794 N N . VAL C 1 107 ? 27.961 50.316 -3.888 1.00 43.16 85 VAL C N 1
ATOM 2795 C CA . VAL C 1 107 ? 28.795 50.053 -2.726 1.00 44.51 85 VAL C CA 1
ATOM 2796 C C . VAL C 1 107 ? 29.364 48.639 -2.867 1.00 44.64 85 VAL C C 1
ATOM 2797 O O . VAL C 1 107 ? 28.608 47.683 -3.015 1.00 44.55 85 VAL C O 1
ATOM 2801 N N . VAL C 1 108 ? 30.689 48.507 -2.834 1.00 41.96 86 VAL C N 1
ATOM 2802 C CA . VAL C 1 108 ? 31.331 47.223 -3.095 1.00 44.48 86 VAL C CA 1
ATOM 2803 C C . VAL C 1 108 ? 32.171 46.783 -1.912 1.00 46.69 86 VAL C C 1
ATOM 2804 O O . VAL C 1 108 ? 33.105 47.472 -1.524 1.00 54.61 86 VAL C O 1
ATOM 2808 N N . PHE C 1 109 ? 31.835 45.629 -1.346 1.00 41.18 87 PHE C N 1
ATOM 2809 C CA . PHE C 1 109 ? 32.586 45.077 -0.233 1.00 36.47 87 PHE C CA 1
ATOM 2810 C C . PHE C 1 109 ? 33.673 44.153 -0.767 1.00 37.24 87 PHE C C 1
ATOM 2811 O O . PHE C 1 109 ? 33.400 43.251 -1.557 1.00 43.32 87 PHE C O 1
ATOM 2819 N N . ARG C 1 110 ? 34.909 44.397 -0.352 1.00 48.46 88 ARG C N 1
ATOM 2820 C CA . ARG C 1 110 ? 36.061 43.693 -0.906 1.00 46.09 88 ARG C CA 1
ATOM 2821 C C . ARG C 1 110 ? 36.863 43.011 0.185 1.00 41.20 88 ARG C C 1
ATOM 2822 O O . ARG C 1 110 ? 37.076 43.583 1.252 1.00 42.39 88 ARG C O 1
ATOM 2830 N N . ASP C 1 111 ? 37.318 41.793 -0.091 1.00 43.77 89 ASP C N 1
ATOM 2831 C CA . ASP C 1 111 ? 38.097 41.035 0.882 1.00 52.07 89 ASP C CA 1
ATOM 2832 C C . ASP C 1 111 ? 39.555 41.486 0.964 1.00 57.63 89 ASP C C 1
ATOM 2833 O O . ASP C 1 111 ? 39.940 42.522 0.415 1.00 48.51 89 ASP C O 1
ATOM 2838 N N . LYS C 1 112 ? 40.350 40.684 1.663 1.00 68.61 90 LYS C N 1
ATOM 2839 C CA . LYS C 1 112 ? 41.783 40.904 1.803 1.00 81.68 90 LYS C CA 1
ATOM 2840 C C . LYS C 1 112 ? 42.425 41.207 0.455 1.00 81.36 90 LYS C C 1
ATOM 2841 O O . LYS C 1 112 ? 43.167 42.178 0.308 1.00 84.65 90 LYS C O 1
ATOM 2847 N N . HIS C 1 113 ? 42.125 40.366 -0.529 1.00 74.79 91 HIS C N 1
ATOM 2848 C CA . HIS C 1 113 ? 42.780 40.433 -1.828 1.00 73.40 91 HIS C CA 1
ATOM 2849 C C . HIS C 1 113 ? 42.084 41.384 -2.796 1.00 68.49 91 HIS C C 1
ATOM 2850 O O . HIS C 1 113 ? 42.384 41.394 -3.987 1.00 74.65 91 HIS C O 1
ATOM 2857 N N . GLN C 1 114 ? 41.157 42.183 -2.277 1.00 66.43 92 GLN C N 1
ATOM 2858 C CA . GLN C 1 114 ? 40.452 43.180 -3.079 1.00 57.36 92 GLN C CA 1
ATOM 2859 C C . GLN C 1 114 ? 39.419 42.563 -4.026 1.00 61.69 92 GLN C C 1
ATOM 2860 O O . GLN C 1 114 ? 38.953 43.223 -4.962 1.00 59.67 92 GLN C O 1
ATOM 2866 N N . ALA C 1 115 ? 39.067 41.299 -3.782 1.00 54.69 93 ALA C N 1
ATOM 2867 C CA . ALA C 1 115 ? 37.974 40.656 -4.507 1.00 51.55 93 ALA C CA 1
ATOM 2868 C C . ALA C 1 115 ? 36.639 41.037 -3.885 1.00 49.79 93 ALA C C 1
ATOM 2869 O O . ALA C 1 115 ? 36.507 41.095 -2.665 1.00 46.12 93 ALA C O 1
ATOM 2871 N N . PRO C 1 116 ? 35.639 41.310 -4.722 1.00 52.22 94 PRO C N 1
ATOM 2872 C CA . PRO C 1 116 ? 34.341 41.638 -4.134 1.00 45.91 94 PRO C CA 1
ATOM 2873 C C . PRO C 1 116 ? 33.716 40.405 -3.495 1.00 41.46 94 PRO C C 1
ATOM 2874 O O . PRO C 1 116 ? 33.765 39.316 -4.063 1.00 42.88 94 PRO C O 1
ATOM 2878 N N . VAL C 1 117 ? 33.154 40.576 -2.309 1.00 33.12 95 VAL C N 1
ATOM 2879 C CA . VAL C 1 117 ? 32.440 39.493 -1.659 1.00 39.37 95 VAL C CA 1
ATOM 2880 C C . VAL C 1 117 ? 30.951 39.780 -1.739 1.00 40.41 95 VAL C C 1
ATOM 2881 O O . VAL C 1 117 ? 30.138 38.871 -1.644 1.00 29.99 95 VAL C O 1
ATOM 2885 N N . LEU C 1 118 ? 30.613 41.060 -1.917 1.00 37.63 96 LEU C N 1
ATOM 2886 C CA . LEU C 1 118 ? 29.233 41.519 -2.035 1.00 29.82 96 LEU C CA 1
ATOM 2887 C C . LEU C 1 118 ? 29.213 42.896 -2.687 1.00 31.56 96 LEU C C 1
ATOM 2888 O O . LEU C 1 118 ? 30.118 43.698 -2.480 1.00 37.82 96 LEU C O 1
ATOM 2893 N N . ARG C 1 119 ? 28.193 43.160 -3.495 1.00 30.84 97 ARG C N 1
ATOM 2894 C CA . ARG C 1 119 ? 28.074 44.445 -4.167 1.00 36.59 97 ARG C CA 1
ATOM 2895 C C . ARG C 1 119 ? 26.630 44.917 -4.165 1.00 43.59 97 ARG C C 1
ATOM 2896 O O . ARG C 1 119 ? 25.726 44.176 -4.547 1.00 39.66 97 ARG C O 1
ATOM 2904 N N . ALA C 1 120 ? 26.411 46.152 -3.729 1.00 42.27 98 ALA C N 1
ATOM 2905 C CA . ALA C 1 120 ? 25.074 46.729 -3.768 1.00 40.72 98 ALA C CA 1
ATOM 2906 C C . ALA C 1 120 ? 25.021 47.835 -4.808 1.00 40.02 98 ALA C C 1
ATOM 2907 O O . ALA C 1 120 ? 25.717 48.843 -4.681 1.00 39.22 98 ALA C O 1
ATOM 2909 N N . ALA C 1 121 ? 24.204 47.653 -5.840 1.00 31.10 99 ALA C N 1
ATOM 2910 C CA . ALA C 1 121 ? 24.056 48.695 -6.849 1.00 40.49 99 ALA C CA 1
ATOM 2911 C C . ALA C 1 121 ? 22.674 49.344 -6.801 1.00 44.09 99 ALA C C 1
ATOM 2912 O O . ALA C 1 121 ? 21.652 48.659 -6.809 1.00 44.70 99 ALA C O 1
ATOM 2914 N N . TRP C 1 122 ? 22.651 50.670 -6.747 1.00 43.80 100 TRP C N 1
ATOM 2915 C CA . TRP C 1 122 ? 21.400 51.418 -6.712 1.00 42.42 100 TRP C CA 1
ATOM 2916 C C . TRP C 1 122 ? 20.879 51.658 -8.121 1.00 48.98 100 TRP C C 1
ATOM 2917 O O . TRP C 1 122 ? 21.629 52.043 -9.018 1.00 52.86 100 TRP C O 1
ATOM 2928 N N . LEU C 1 123 ? 19.590 51.417 -8.322 1.00 47.16 101 LEU C N 1
ATOM 2929 C CA . LEU C 1 123 ? 19.025 51.471 -9.662 1.00 41.14 101 LEU C CA 1
ATOM 2930 C C . LEU C 1 123 ? 18.002 52.578 -9.744 1.00 38.73 101 LEU C C 1
ATOM 2931 O O . LEU C 1 123 ? 16.954 52.498 -9.102 1.00 42.09 101 LEU C O 1
ATOM 2936 N N . PRO C 1 124 ? 18.297 53.618 -10.537 1.00 36.88 102 PRO C N 1
ATOM 2937 C CA . PRO C 1 124 ? 17.390 54.766 -10.600 1.00 35.12 102 PRO C CA 1
ATOM 2938 C C . PRO C 1 124 ? 15.940 54.340 -10.862 1.00 46.69 102 PRO C C 1
ATOM 2939 O O . PRO C 1 124 ? 15.024 54.926 -10.288 1.00 48.37 102 PRO C O 1
ATOM 2943 N N A ARG C 1 125 ? 15.735 53.323 -11.698 0.52 47.36 103 ARG C N 1
ATOM 2944 N N B ARG C 1 125 ? 15.739 53.323 -11.696 0.48 47.48 103 ARG C N 1
ATOM 2945 C CA A ARG C 1 125 ? 14.378 52.874 -12.009 0.52 51.91 103 ARG C CA 1
ATOM 2946 C CA B ARG C 1 125 ? 14.388 52.869 -12.017 0.48 51.91 103 ARG C CA 1
ATOM 2947 C C A ARG C 1 125 ? 13.629 52.456 -10.746 0.52 56.69 103 ARG C C 1
ATOM 2948 C C B ARG C 1 125 ? 13.642 52.353 -10.784 0.48 56.48 103 ARG C C 1
ATOM 2949 O O A ARG C 1 125 ? 12.396 52.446 -10.718 0.52 61.42 103 ARG C O 1
ATOM 2950 O O B ARG C 1 125 ? 12.423 52.178 -10.815 0.48 61.26 103 ARG C O 1
ATOM 2965 N N . LEU C 1 126 ? 14.378 52.114 -9.703 1.00 54.03 104 LEU C N 1
ATOM 2966 C CA . LEU C 1 126 ? 13.782 51.689 -8.434 1.00 49.70 104 LEU C CA 1
ATOM 2967 C C . LEU C 1 126 ? 13.643 52.848 -7.462 1.00 49.42 104 LEU C C 1
ATOM 2968 O O . LEU C 1 126 ? 12.982 52.728 -6.435 1.00 48.40 104 LEU C O 1
ATOM 2981 N N . PRO C 1 128 ? 12.851 57.049 -6.509 1.00 52.16 106 PRO C N 1
ATOM 2982 C CA . PRO C 1 128 ? 12.055 58.232 -6.860 1.00 56.37 106 PRO C CA 1
ATOM 2983 C C . PRO C 1 128 ? 12.835 59.184 -7.761 1.00 61.69 106 PRO C C 1
ATOM 2984 O O . PRO C 1 128 ? 14.066 59.202 -7.706 1.00 61.54 106 PRO C O 1
ATOM 2988 N N . GLU C 1 129 ? 12.128 59.957 -8.581 1.00 70.20 107 GLU C N 1
ATOM 2989 C CA . GLU C 1 129 ? 12.774 60.873 -9.524 1.00 78.02 107 GLU C CA 1
ATOM 2990 C C . GLU C 1 129 ? 13.436 62.044 -8.809 1.00 72.14 107 GLU C C 1
ATOM 2991 O O . GLU C 1 129 ? 14.426 62.597 -9.290 1.00 72.85 107 GLU C O 1
ATOM 2997 N N . THR C 1 130 ? 12.884 62.405 -7.656 1.00 61.00 108 THR C N 1
ATOM 2998 C CA . THR C 1 130 ? 13.381 63.530 -6.878 1.00 68.75 108 THR C CA 1
ATOM 2999 C C . THR C 1 130 ? 13.464 63.170 -5.393 1.00 66.68 108 THR C C 1
ATOM 3000 O O . THR C 1 130 ? 12.519 62.618 -4.829 1.00 63.43 108 THR C O 1
ATOM 3004 N N . PRO C 1 131 ? 14.603 63.481 -4.753 1.00 66.00 109 PRO C N 1
ATOM 3005 C CA . PRO C 1 131 ? 15.751 64.158 -5.364 1.00 66.37 109 PRO C CA 1
ATOM 3006 C C . PRO C 1 131 ? 16.428 63.269 -6.391 1.00 67.36 109 PRO C C 1
ATOM 3007 O O . PRO C 1 131 ? 16.113 62.085 -6.457 1.00 63.49 109 PRO C O 1
ATOM 3011 N N . SER C 1 132 ? 17.339 63.823 -7.182 1.00 72.86 110 SER C N 1
ATOM 3012 C CA . SER C 1 132 ? 18.045 63.025 -8.178 1.00 75.09 110 SER C CA 1
ATOM 3013 C C . SER C 1 132 ? 18.764 61.872 -7.497 1.00 71.44 110 SER C C 1
ATOM 3014 O O . SER C 1 132 ? 19.261 62.023 -6.384 1.00 76.57 110 SER C O 1
ATOM 3017 N N . PRO C 1 133 ? 18.804 60.706 -8.158 1.00 67.28 111 PRO C N 1
ATOM 3018 C CA . PRO C 1 133 ? 19.457 59.499 -7.635 1.00 67.61 111 PRO C CA 1
ATOM 3019 C C . PRO C 1 133 ? 20.864 59.726 -7.065 1.00 66.32 111 PRO C C 1
ATOM 3020 O O . PRO C 1 133 ? 21.126 59.300 -5.939 1.00 57.91 111 PRO C O 1
ATOM 3024 N N . PRO C 1 134 ? 21.753 60.395 -7.815 1.00 69.47 112 PRO C N 1
ATOM 3025 C CA . PRO C 1 134 ? 23.082 60.657 -7.256 1.00 71.31 112 PRO C CA 1
ATOM 3026 C C . PRO C 1 134 ? 22.986 61.354 -5.899 1.00 73.65 112 PRO C C 1
ATOM 3027 O O . PRO C 1 134 ? 23.835 61.138 -5.037 1.00 77.63 112 PRO C O 1
ATOM 3031 N N . GLU C 1 135 ? 21.960 62.180 -5.713 1.00 73.20 113 GLU C N 1
ATOM 3032 C CA . GLU C 1 135 ? 21.768 62.888 -4.449 1.00 75.36 113 GLU C CA 1
ATOM 3033 C C . GLU C 1 135 ? 21.373 61.942 -3.320 1.00 66.30 113 GLU C C 1
ATOM 3034 O O . GLU C 1 135 ? 21.833 62.087 -2.191 1.00 61.28 113 GLU C O 1
ATOM 3040 N N . GLN C 1 136 ? 20.521 60.972 -3.629 1.00 65.81 114 GLN C N 1
ATOM 3041 C CA . GLN C 1 136 ? 20.040 60.036 -2.624 1.00 62.49 114 GLN C CA 1
ATOM 3042 C C . GLN C 1 136 ? 21.157 59.097 -2.176 1.00 58.19 114 GLN C C 1
ATOM 3043 O O . GLN C 1 136 ? 21.219 58.700 -1.013 1.00 55.97 114 GLN C O 1
ATOM 3049 N N . PHE C 1 137 ? 22.043 58.760 -3.107 1.00 57.09 115 PHE C N 1
ATOM 3050 C CA . PHE C 1 137 ? 23.152 57.841 -2.841 1.00 58.61 115 PHE C CA 1
ATOM 3051 C C . PHE C 1 137 ? 24.162 58.518 -1.929 1.00 55.99 115 PHE C C 1
ATOM 3052 O O . PHE C 1 137 ? 24.659 57.924 -0.966 1.00 47.12 115 PHE C O 1
ATOM 3060 N N . TRP C 1 138 ? 24.454 59.774 -2.242 1.00 60.30 116 TRP C N 1
ATOM 3061 C CA . TRP C 1 138 ? 25.328 60.585 -1.410 1.00 64.26 116 TRP C CA 1
ATOM 3062 C C . TRP C 1 138 ? 24.758 60.717 -0.002 1.00 69.12 116 TRP C C 1
ATOM 3063 O O . TRP C 1 138 ? 25.455 60.504 0.991 1.00 73.35 116 TRP C O 1
ATOM 3074 N N . ALA C 1 139 ? 23.478 61.061 0.070 1.00 68.89 117 ALA C N 1
ATOM 3075 C CA . ALA C 1 139 ? 22.797 61.225 1.344 1.00 64.68 117 ALA C CA 1
ATOM 3076 C C . ALA C 1 139 ? 22.927 59.979 2.208 1.00 61.52 117 ALA C C 1
ATOM 3077 O O . ALA C 1 139 ? 23.035 60.073 3.428 1.00 67.55 117 ALA C O 1
ATOM 3079 N N . PHE C 1 140 ? 22.921 58.809 1.577 1.00 48.94 118 PHE C N 1
ATOM 3080 C CA . PHE C 1 140 ? 22.998 57.560 2.328 1.00 45.91 118 PHE C CA 1
ATOM 3081 C C . PHE C 1 140 ? 24.426 57.215 2.713 1.00 51.49 118 PHE C C 1
ATOM 3082 O O . PHE C 1 140 ? 24.704 56.869 3.860 1.00 53.41 118 PHE C O 1
ATOM 3090 N N . THR C 1 141 ? 25.334 57.301 1.752 1.00 57.02 119 THR C N 1
ATOM 3091 C CA . THR C 1 141 ? 26.704 56.880 1.999 1.00 57.82 119 THR C CA 1
ATOM 3092 C C . THR C 1 141 ? 27.394 57.768 3.027 1.00 63.83 119 THR C C 1
ATOM 3093 O O . THR C 1 141 ? 28.246 57.302 3.783 1.00 65.07 119 THR C O 1
ATOM 3097 N N . GLN C 1 142 ? 27.007 59.041 3.072 1.00 61.93 120 GLN C N 1
ATOM 3098 C CA . GLN C 1 142 ? 27.626 59.980 3.998 1.00 69.36 120 GLN C CA 1
ATOM 3099 C C . GLN C 1 142 ? 27.418 59.592 5.462 1.00 73.03 120 GLN C C 1
ATOM 3100 O O . GLN C 1 142 ? 28.229 59.942 6.320 1.00 70.58 120 GLN C O 1
ATOM 3106 N N . ARG C 1 143 ? 26.333 58.873 5.745 1.00 76.33 121 ARG C N 1
ATOM 3107 C CA . ARG C 1 143 ? 26.078 58.389 7.102 1.00 75.89 121 ARG C CA 1
ATOM 3108 C C . ARG C 1 143 ? 27.074 57.302 7.488 1.00 73.06 121 ARG C C 1
ATOM 3109 O O . ARG C 1 143 ? 27.143 56.897 8.648 1.00 77.10 121 ARG C O 1
ATOM 3117 N N . TYR C 1 144 ? 27.837 56.826 6.510 1.00 62.40 122 TYR C N 1
ATOM 3118 C CA . TYR C 1 144 ? 28.797 55.756 6.754 1.00 66.28 122 TYR C CA 1
ATOM 3119 C C . TYR C 1 144 ? 30.210 56.152 6.363 1.00 72.86 122 TYR C C 1
ATOM 3120 O O . TYR C 1 144 ? 31.121 55.322 6.391 1.00 69.58 122 TYR C O 1
ATOM 3129 N N . ILE C 1 145 ? 30.387 57.421 6.006 1.00 71.21 123 ILE C N 1
ATOM 3130 C CA . ILE C 1 145 ? 31.683 57.894 5.543 1.00 68.79 123 ILE C CA 1
ATOM 3131 C C . ILE C 1 145 ? 32.726 57.764 6.649 1.00 76.22 123 ILE C C 1
ATOM 3132 O O . ILE C 1 145 ? 33.925 57.691 6.380 1.00 76.26 123 ILE C O 1
ATOM 3137 N N . ASP C 1 146 ? 32.252 57.703 7.891 1.00 85.82 124 ASP C N 1
ATOM 3138 C CA . ASP C 1 146 ? 33.122 57.644 9.065 1.00 95.98 124 ASP C CA 1
ATOM 3139 C C . ASP C 1 146 ? 33.815 56.296 9.272 1.00 93.93 124 ASP C C 1
ATOM 3140 O O . ASP C 1 146 ? 34.812 56.210 9.990 1.00 92.97 124 ASP C O 1
ATOM 3145 N N . LEU C 1 147 ? 33.280 55.247 8.658 1.00 95.28 125 LEU C N 1
ATOM 3146 C CA . LEU C 1 147 ? 33.911 53.934 8.705 1.00 96.83 125 LEU C CA 1
ATOM 3147 C C . LEU C 1 147 ? 35.349 54.017 8.201 1.00 101.47 125 LEU C C 1
ATOM 3148 O O . LEU C 1 147 ? 35.617 54.641 7.176 1.00 107.77 125 LEU C O 1
ATOM 3153 N N . PRO C 1 148 ? 36.283 53.394 8.929 1.00 102.75 126 PRO C N 1
ATOM 3154 C CA . PRO C 1 148 ? 37.707 53.428 8.574 1.00 103.70 126 PRO C CA 1
ATOM 3155 C C . PRO C 1 148 ? 38.043 52.560 7.360 1.00 92.56 126 PRO C C 1
ATOM 3156 O O . PRO C 1 148 ? 39.078 52.769 6.724 1.00 91.67 126 PRO C O 1
ATOM 3168 N N . VAL C 1 150 ? 36.333 52.474 4.634 1.00 76.20 128 VAL C N 1
ATOM 3169 C CA . VAL C 1 150 ? 35.776 53.091 3.435 1.00 70.52 128 VAL C CA 1
ATOM 3170 C C . VAL C 1 150 ? 36.815 53.691 2.484 1.00 74.29 128 VAL C C 1
ATOM 3171 O O . VAL C 1 150 ? 37.858 54.193 2.901 1.00 77.37 128 VAL C O 1
ATOM 3175 N N . VAL C 1 151 ? 36.505 53.610 1.195 1.00 73.71 129 VAL C N 1
ATOM 3176 C CA . VAL C 1 151 ? 37.348 54.120 0.127 1.00 72.96 129 VAL C CA 1
ATOM 3177 C C . VAL C 1 151 ? 36.474 55.017 -0.729 1.00 78.10 129 VAL C C 1
ATOM 3178 O O . VAL C 1 151 ? 35.759 54.548 -1.618 1.00 75.20 129 VAL C O 1
ATOM 3182 N N . ASP C 1 152 ? 36.521 56.313 -0.445 1.00 81.78 130 ASP C N 1
ATOM 3183 C CA . ASP C 1 152 ? 35.649 57.279 -1.094 1.00 76.41 130 ASP C CA 1
ATOM 3184 C C . ASP C 1 152 ? 36.012 57.484 -2.563 1.00 77.14 130 ASP C C 1
ATOM 3185 O O . ASP C 1 152 ? 36.986 58.167 -2.884 1.00 85.94 130 ASP C O 1
ATOM 3190 N N . ALA C 1 153 ? 35.218 56.896 -3.453 1.00 69.92 131 ALA C N 1
ATOM 3191 C CA . ALA C 1 153 ? 35.423 57.057 -4.889 1.00 68.09 131 ALA C CA 1
ATOM 3192 C C . ALA C 1 153 ? 34.169 57.611 -5.559 1.00 70.58 131 ALA C C 1
ATOM 3193 O O . ALA C 1 153 ? 33.745 57.128 -6.610 1.00 72.60 131 ALA C O 1
ATOM 3195 N N . ARG C 1 154 ? 33.581 58.626 -4.936 1.00 68.01 132 ARG C N 1
ATOM 3196 C CA . ARG C 1 154 ? 32.378 59.256 -5.460 1.00 72.40 132 ARG C CA 1
ATOM 3197 C C . ARG C 1 154 ? 32.714 60.533 -6.243 1.00 82.25 132 ARG C C 1
ATOM 3198 O O . ARG C 1 154 ? 33.235 61.506 -5.685 1.00 73.43 132 ARG C O 1
ATOM 3206 N N . ASN C 1 155 ? 32.429 60.516 -7.543 1.00 91.89 133 ASN C N 1
ATOM 3207 C CA . ASN C 1 155 ? 32.669 61.680 -8.383 1.00 102.64 133 ASN C CA 1
ATOM 3208 C C . ASN C 1 155 ? 31.729 62.818 -7.993 1.00 109.19 133 ASN C C 1
ATOM 3209 O O . ASN C 1 155 ? 30.546 62.818 -8.342 1.00 104.03 133 ASN C O 1
ATOM 3214 N N . ARG C 1 156 ? 32.274 63.787 -7.266 1.00 116.50 134 ARG C N 1
ATOM 3215 C CA . ARG C 1 156 ? 31.474 64.839 -6.653 1.00 121.70 134 ARG C CA 1
ATOM 3216 C C . ARG C 1 156 ? 30.924 65.838 -7.664 1.00 119.72 134 ARG C C 1
ATOM 3217 O O . ARG C 1 156 ? 30.098 66.683 -7.325 1.00 116.35 134 ARG C O 1
ATOM 3225 N N . GLN C 1 157 ? 31.372 65.721 -8.909 1.00 120.96 135 GLN C N 1
ATOM 3226 C CA . GLN C 1 157 ? 30.897 66.598 -9.970 1.00 122.15 135 GLN C CA 1
ATOM 3227 C C . GLN C 1 157 ? 29.533 66.132 -10.464 1.00 111.44 135 GLN C C 1
ATOM 3228 O O . GLN C 1 157 ? 28.810 66.878 -11.123 1.00 112.49 135 GLN C O 1
ATOM 3234 N N . LEU C 1 158 ? 29.187 64.892 -10.131 1.00 104.32 136 LEU C N 1
ATOM 3235 C CA . LEU C 1 158 ? 27.927 64.291 -10.559 1.00 97.72 136 LEU C CA 1
ATOM 3236 C C . LEU C 1 158 ? 26.783 64.588 -9.591 1.00 95.17 136 LEU C C 1
ATOM 3237 O O . LEU C 1 158 ? 25.658 64.128 -9.790 1.00 85.80 136 LEU C O 1
ATOM 3242 N N . VAL C 1 159 ? 27.074 65.363 -8.550 1.00 103.20 137 VAL C N 1
ATOM 3243 C CA . VAL C 1 159 ? 26.065 65.736 -7.562 1.00 99.53 137 VAL C CA 1
ATOM 3244 C C . VAL C 1 159 ? 26.453 67.008 -6.798 1.00 104.41 137 VAL C C 1
ATOM 3245 O O . VAL C 1 159 ? 26.624 68.083 -7.387 1.00 104.83 137 VAL C O 1
ATOM 3249 N N . PRO D 1 25 ? 5.156 81.766 26.646 1.00 98.34 3 PRO D N 1
ATOM 3250 C CA . PRO D 1 25 ? 5.894 82.220 27.831 1.00 103.69 3 PRO D CA 1
ATOM 3251 C C . PRO D 1 25 ? 7.259 81.536 27.952 1.00 99.16 3 PRO D C 1
ATOM 3252 O O . PRO D 1 25 ? 8.285 82.173 27.716 1.00 93.22 3 PRO D O 1
ATOM 3256 N N . GLY D 1 26 ? 7.266 80.261 28.327 1.00 98.04 4 GLY D N 1
ATOM 3257 C CA . GLY D 1 26 ? 8.480 79.463 28.289 1.00 96.12 4 GLY D CA 1
ATOM 3258 C C . GLY D 1 26 ? 8.690 78.949 26.875 1.00 95.99 4 GLY D C 1
ATOM 3259 O O . GLY D 1 26 ? 9.781 78.511 26.501 1.00 93.96 4 GLY D O 1
ATOM 3260 N N . VAL D 1 27 ? 7.619 79.005 26.089 1.00 90.52 5 VAL D N 1
ATOM 3261 C CA . VAL D 1 27 ? 7.668 78.670 24.675 1.00 77.71 5 VAL D CA 1
ATOM 3262 C C . VAL D 1 27 ? 8.464 79.732 23.938 1.00 68.63 5 VAL D C 1
ATOM 3263 O O . VAL D 1 27 ? 9.346 79.429 23.134 1.00 71.53 5 VAL D O 1
ATOM 3267 N N . THR D 1 28 ? 8.139 80.985 24.228 1.00 57.96 6 THR D N 1
ATOM 3268 C CA . THR D 1 28 ? 8.772 82.129 23.588 1.00 53.33 6 THR D CA 1
ATOM 3269 C C . THR D 1 28 ? 10.296 82.120 23.742 1.00 38.73 6 THR D C 1
ATOM 3270 O O . THR D 1 28 ? 11.029 82.532 22.840 1.00 39.53 6 THR D O 1
ATOM 3274 N N . ASP D 1 29 ? 10.766 81.638 24.884 1.00 34.05 7 ASP D N 1
ATOM 3275 C CA . ASP D 1 29 ? 12.195 81.527 25.147 1.00 45.35 7 ASP D CA 1
ATOM 3276 C C . ASP D 1 29 ? 12.904 80.534 24.226 1.00 47.63 7 ASP D C 1
ATOM 3277 O O . ASP D 1 29 ? 14.005 80.814 23.751 1.00 46.73 7 ASP D O 1
ATOM 3282 N N . ARG D 1 30 ? 12.290 79.372 23.994 1.00 48.94 8 ARG D N 1
ATOM 3283 C CA . ARG D 1 30 ? 12.884 78.365 23.108 1.00 50.42 8 ARG D CA 1
ATOM 3284 C C . ARG D 1 30 ? 12.852 78.776 21.628 1.00 37.86 8 ARG D C 1
ATOM 3285 O O . ARG D 1 30 ? 13.753 78.425 20.871 1.00 38.90 8 ARG D O 1
ATOM 3293 N N . ILE D 1 31 ? 11.814 79.507 21.227 1.00 31.17 9 ILE D N 1
ATOM 3294 C CA . ILE D 1 31 ? 11.752 80.058 19.875 1.00 41.40 9 ILE D CA 1
ATOM 3295 C C . ILE D 1 31 ? 12.968 80.956 19.613 1.00 40.62 9 ILE D C 1
ATOM 3296 O O . ILE D 1 31 ? 13.726 80.726 18.674 1.00 41.34 9 ILE D O 1
ATOM 3301 N N . GLY D 1 32 ? 13.150 81.967 20.460 1.00 39.85 10 GLY D N 1
ATOM 3302 C CA . GLY D 1 32 ? 14.297 82.856 20.376 1.00 27.04 10 GLY D CA 1
ATOM 3303 C C . GLY D 1 32 ? 15.610 82.094 20.387 1.00 31.48 10 GLY D C 1
ATOM 3304 O O . GLY D 1 32 ? 16.509 82.393 19.607 1.00 32.03 10 GLY D O 1
ATOM 3305 N N . GLN D 1 33 ? 15.728 81.099 21.261 1.00 28.58 11 GLN D N 1
ATOM 3306 C CA . GLN D 1 33 ? 16.948 80.294 21.304 1.00 31.08 11 GLN D CA 1
ATOM 3307 C C . GLN D 1 33 ? 17.220 79.608 19.962 1.00 31.96 11 GLN D C 1
ATOM 3308 O O . GLN D 1 33 ? 18.357 79.577 19.487 1.00 30.64 11 GLN D O 1
ATOM 3322 N N . ILE D 1 35 ? 16.172 80.412 16.887 1.00 18.40 13 ILE D N 1
ATOM 3323 C CA . ILE D 1 35 ? 16.558 81.439 15.932 1.00 23.35 13 ILE D CA 1
ATOM 3324 C C . ILE D 1 35 ? 18.007 81.847 16.130 1.00 27.84 13 ILE D C 1
ATOM 3325 O O . ILE D 1 35 ? 18.757 81.964 15.168 1.00 26.09 13 ILE D O 1
ATOM 3330 N N . LEU D 1 36 ? 18.406 82.020 17.385 1.00 28.71 14 LEU D N 1
ATOM 3331 C CA . LEU D 1 36 ? 19.761 82.459 17.700 1.00 32.63 14 LEU D CA 1
ATOM 3332 C C . LEU D 1 36 ? 20.784 81.403 17.319 1.00 36.10 14 LEU D C 1
ATOM 3333 O O . LEU D 1 36 ? 21.828 81.724 16.747 1.00 40.79 14 LEU D O 1
ATOM 3338 N N . GLU D 1 37 ? 20.484 80.146 17.649 1.00 24.43 15 GLU D N 1
ATOM 3339 C CA . GLU D 1 37 ? 21.357 79.033 17.277 1.00 30.49 15 GLU D CA 1
ATOM 3340 C C . GLU D 1 37 ? 21.467 78.885 15.752 1.00 30.51 15 GLU D C 1
ATOM 3341 O O . GLU D 1 37 ? 22.566 78.734 15.217 1.00 34.85 15 GLU D O 1
ATOM 3355 N N . PHE D 1 39 ? 21.017 81.275 13.467 1.00 24.79 17 PHE D N 1
ATOM 3356 C CA . PHE D 1 39 ? 21.843 82.398 13.061 1.00 25.11 17 PHE D CA 1
ATOM 3357 C C . PHE D 1 39 ? 23.326 82.119 13.267 1.00 32.29 17 PHE D C 1
ATOM 3358 O O . PHE D 1 39 ? 24.139 82.388 12.391 1.00 36.04 17 PHE D O 1
ATOM 3366 N N . ARG D 1 40 ? 23.682 81.581 14.427 1.00 32.09 18 ARG D N 1
ATOM 3367 C CA . ARG D 1 40 ? 25.095 81.432 14.762 1.00 34.43 18 ARG D CA 1
ATOM 3368 C C . ARG D 1 40 ? 25.803 80.341 13.972 1.00 38.48 18 ARG D C 1
ATOM 3369 O O . ARG D 1 40 ? 27.032 80.306 13.956 1.00 42.49 18 ARG D O 1
ATOM 3377 N N . THR D 1 41 ? 25.051 79.458 13.315 1.00 37.30 19 THR D N 1
ATOM 3378 C CA . THR D 1 41 ? 25.693 78.467 12.454 1.00 37.65 19 THR D CA 1
ATOM 3379 C C . THR D 1 41 ? 26.216 79.150 11.198 1.00 37.76 19 THR D C 1
ATOM 3380 O O . THR D 1 41 ? 27.171 78.685 10.583 1.00 44.55 19 THR D O 1
ATOM 3384 N N . GLY D 1 42 ? 25.590 80.261 10.827 1.00 30.70 20 GLY D N 1
ATOM 3385 C CA . GLY D 1 42 ? 25.955 80.964 9.606 1.00 41.64 20 GLY D CA 1
ATOM 3386 C C . GLY D 1 42 ? 25.572 80.221 8.325 1.00 42.54 20 GLY D C 1
ATOM 3387 O O . GLY D 1 42 ? 26.122 80.482 7.261 1.00 41.89 20 GLY D O 1
ATOM 3396 N N . CYS D 1 44 ? 22.306 79.788 7.341 1.00 27.50 22 CYS D N 1
ATOM 3397 C CA . CYS D 1 44 ? 20.940 80.126 6.985 1.00 35.05 22 CYS D CA 1
ATOM 3398 C C . CYS D 1 44 ? 20.806 81.480 6.322 1.00 36.27 22 CYS D C 1
ATOM 3399 O O . CYS D 1 44 ? 21.651 82.357 6.466 1.00 37.44 22 CYS D O 1
ATOM 3402 N N . LEU D 1 45 ? 19.722 81.609 5.573 1.00 27.82 23 LEU D N 1
ATOM 3403 C CA . LEU D 1 45 ? 19.295 82.856 5.005 1.00 29.14 23 LEU D CA 1
ATOM 3404 C C . LEU D 1 45 ? 17.974 83.111 5.688 1.00 30.41 23 LEU D C 1
ATOM 3405 O O . LEU D 1 45 ? 17.019 82.339 5.514 1.00 26.47 23 LEU D O 1
ATOM 3410 N N . PHE D 1 46 ? 17.929 84.172 6.488 1.00 29.27 24 PHE D N 1
ATOM 3411 C CA . PHE D 1 46 ? 16.689 84.599 7.133 1.00 27.08 24 PHE D CA 1
ATOM 3412 C C . PHE D 1 46 ? 15.970 85.540 6.201 1.00 30.99 24 PHE D C 1
ATOM 3413 O O . PHE D 1 46 ? 16.571 86.437 5.634 1.00 37.67 24 PHE D O 1
ATOM 3421 N N . SER D 1 47 ? 14.679 85.347 6.027 1.00 19.11 25 SER D N 1
ATOM 3422 C CA . SER D 1 47 ? 13.986 86.252 5.155 1.00 28.43 25 SER D CA 1
ATOM 3423 C C . SER D 1 47 ? 12.751 86.755 5.845 1.00 26.65 25 SER D C 1
ATOM 3424 O O . SER D 1 47 ? 12.099 86.017 6.571 1.00 24.80 25 SER D O 1
ATOM 3427 N N . VAL D 1 48 ? 12.465 88.033 5.638 1.00 22.98 26 VAL D N 1
ATOM 3428 C CA . VAL D 1 48 ? 11.271 88.656 6.172 1.00 14.99 26 VAL D CA 1
ATOM 3429 C C . VAL D 1 48 ? 10.510 89.190 4.993 1.00 18.30 26 VAL D C 1
ATOM 3430 O O . VAL D 1 48 ? 11.091 89.816 4.103 1.00 21.40 26 VAL D O 1
ATOM 3434 N N . ARG D 1 49 ? 9.207 88.955 4.988 1.00 21.17 27 ARG D N 1
ATOM 3435 C CA . ARG D 1 49 ? 8.400 89.261 3.816 1.00 25.20 27 ARG D CA 1
ATOM 3436 C C . ARG D 1 49 ? 7.192 90.145 4.110 1.00 28.29 27 ARG D C 1
ATOM 3437 O O . ARG D 1 49 ? 6.357 89.809 4.951 1.00 27.74 27 ARG D O 1
ATOM 3445 N N . SER D 1 50 ? 7.100 91.259 3.391 1.00 18.97 28 SER D N 1
ATOM 3446 C CA . SER D 1 50 ? 5.917 92.101 3.414 1.00 30.39 28 SER D CA 1
ATOM 3447 C C . SER D 1 50 ? 5.047 91.750 2.212 1.00 30.58 28 SER D C 1
ATOM 3448 O O . SER D 1 50 ? 5.447 90.945 1.384 1.00 33.94 28 SER D O 1
ATOM 3451 N N . PRO D 1 51 ? 3.859 92.370 2.105 1.00 32.38 29 PRO D N 1
ATOM 3452 C CA . PRO D 1 51 ? 2.947 92.132 0.978 1.00 43.52 29 PRO D CA 1
ATOM 3453 C C . PRO D 1 51 ? 3.572 92.378 -0.400 1.00 47.70 29 PRO D C 1
ATOM 3454 O O . PRO D 1 51 ? 3.064 91.870 -1.395 1.00 58.08 29 PRO D O 1
ATOM 3458 N N . GLY D 1 52 ? 4.658 93.135 -0.467 1.00 44.18 30 GLY D N 1
ATOM 3459 C CA . GLY D 1 52 ? 5.283 93.380 -1.749 1.00 42.69 30 GLY D CA 1
ATOM 3460 C C . GLY D 1 52 ? 6.795 93.373 -1.725 1.00 39.61 30 GLY D C 1
ATOM 3461 O O . GLY D 1 52 ? 7.436 93.770 -2.689 1.00 42.69 30 GLY D O 1
ATOM 3462 N N . GLY D 1 53 ? 7.384 92.933 -0.625 1.00 32.12 31 GLY D N 1
ATOM 3463 C CA . GLY D 1 53 ? 8.830 92.901 -0.567 1.00 25.62 31 GLY D CA 1
ATOM 3464 C C . GLY D 1 53 ? 9.356 91.744 0.244 1.00 31.46 31 GLY D C 1
ATOM 3465 O O . GLY D 1 53 ? 8.632 91.127 1.028 1.00 31.49 31 GLY D O 1
ATOM 3466 N N . VAL D 1 54 ? 10.630 91.447 0.057 1.00 24.30 32 VAL D N 1
ATOM 3467 C CA . VAL D 1 54 ? 11.291 90.504 0.926 1.00 23.81 32 VAL D CA 1
ATOM 3468 C C . VAL D 1 54 ? 12.732 90.928 1.171 1.00 24.36 32 VAL D C 1
ATOM 3469 O O . VAL D 1 54 ? 13.424 91.368 0.259 1.00 28.12 32 VAL D O 1
ATOM 3473 N N . ALA D 1 55 ? 13.166 90.816 2.420 1.00 23.71 33 ALA D N 1
ATOM 3474 C CA . ALA D 1 55 ? 14.557 91.035 2.765 1.00 25.71 33 ALA D CA 1
ATOM 3475 C C . ALA D 1 55 ? 15.174 89.685 3.090 1.00 25.09 33 ALA D C 1
ATOM 3476 O O . ALA D 1 55 ? 14.612 88.912 3.854 1.00 23.63 33 ALA D O 1
ATOM 3478 N N . GLU D 1 56 ? 16.338 89.415 2.520 1.00 22.70 34 GLU D N 1
ATOM 3479 C CA . GLU D 1 56 ? 17.057 88.174 2.776 1.00 24.80 34 GLU D CA 1
ATOM 3480 C C . GLU D 1 56 ? 18.362 88.484 3.487 1.00 29.12 34 GLU D C 1
ATOM 3481 O O . GLU D 1 56 ? 19.178 89.258 2.995 1.00 27.69 34 GLU D O 1
ATOM 3487 N N . LEU D 1 57 ? 18.562 87.853 4.637 1.00 27.84 35 LEU D N 1
ATOM 3488 C CA . LEU D 1 57 ? 19.638 88.217 5.539 1.00 20.54 35 LEU D CA 1
ATOM 3489 C C . LEU D 1 57 ? 20.650 87.090 5.696 1.00 23.00 35 LEU D C 1
ATOM 3490 O O . LEU D 1 57 ? 20.272 85.951 5.949 1.00 30.11 35 LEU D O 1
ATOM 3495 N N . TYR D 1 58 ? 21.934 87.402 5.546 1.00 21.81 36 TYR D N 1
ATOM 3496 C CA . TYR D 1 58 ? 22.997 86.387 5.631 1.00 18.48 36 TYR D CA 1
ATOM 3497 C C . TYR D 1 58 ? 24.031 86.752 6.697 1.00 31.93 36 TYR D C 1
ATOM 3498 O O . TYR D 1 58 ? 24.228 87.937 7.007 1.00 27.47 36 TYR D O 1
ATOM 3507 N N . GLY D 1 59 ? 24.737 85.746 7.207 1.00 26.53 37 GLY D N 1
ATOM 3508 C CA . GLY D 1 59 ? 25.761 85.962 8.213 1.00 27.23 37 GLY D CA 1
ATOM 3509 C C . GLY D 1 59 ? 25.533 85.076 9.424 1.00 35.12 37 GLY D C 1
ATOM 3510 O O . GLY D 1 59 ? 24.420 84.588 9.654 1.00 33.10 37 GLY D O 1
ATOM 3511 N N . GLY D 1 60 ? 26.595 84.854 10.194 1.00 39.89 38 GLY D N 1
ATOM 3512 C CA . GLY D 1 60 ? 26.532 83.972 11.345 1.00 41.90 38 GLY D CA 1
ATOM 3513 C C . GLY D 1 60 ? 27.187 84.566 12.577 1.00 49.54 38 GLY D C 1
ATOM 3514 O O . GLY D 1 60 ? 27.491 83.852 13.532 1.00 63.76 38 GLY D O 1
ATOM 3515 N N . GLU D 1 61 ? 27.405 85.877 12.550 1.00 42.09 39 GLU D N 1
ATOM 3516 C CA . GLU D 1 61 ? 28.033 86.584 13.659 1.00 48.98 39 GLU D CA 1
ATOM 3517 C C . GLU D 1 61 ? 27.415 87.968 13.793 1.00 40.95 39 GLU D C 1
ATOM 3518 O O . GLU D 1 61 ? 27.336 88.710 12.823 1.00 37.47 39 GLU D O 1
ATOM 3524 N N . ALA D 1 62 ? 26.964 88.311 14.989 1.00 35.61 40 ALA D N 1
ATOM 3525 C CA . ALA D 1 62 ? 26.291 89.588 15.189 1.00 40.10 40 ALA D CA 1
ATOM 3526 C C . ALA D 1 62 ? 27.210 90.539 15.929 1.00 38.79 40 ALA D C 1
ATOM 3527 O O . ALA D 1 62 ? 28.193 90.108 16.525 1.00 33.10 40 ALA D O 1
ATOM 3529 N N . ARG D 1 63 ? 26.898 91.830 15.866 1.00 45.24 41 ARG D N 1
ATOM 3530 C CA . ARG D 1 63 ? 27.558 92.829 16.701 1.00 47.10 41 ARG D CA 1
ATOM 3531 C C . ARG D 1 63 ? 26.766 92.975 17.993 1.00 42.26 41 ARG D C 1
ATOM 3532 O O . ARG D 1 63 ? 27.312 93.316 19.033 1.00 39.83 41 ARG D O 1
ATOM 3540 N N . LYS D 1 64 ? 25.467 92.710 17.905 1.00 42.31 42 LYS D N 1
ATOM 3541 C CA . LYS D 1 64 ? 24.579 92.775 19.050 1.00 47.12 42 LYS D CA 1
ATOM 3542 C C . LYS D 1 64 ? 23.466 91.733 18.940 1.00 41.22 42 LYS D C 1
ATOM 3543 O O . LYS D 1 64 ? 22.946 91.477 17.856 1.00 37.42 42 LYS D O 1
ATOM 3549 N N . VAL D 1 65 ? 23.121 91.136 20.075 1.00 37.12 43 VAL D N 1
ATOM 3550 C CA . VAL D 1 65 ? 21.946 90.284 20.208 1.00 36.33 43 VAL D CA 1
ATOM 3551 C C . VAL D 1 65 ? 21.166 90.743 21.448 1.00 42.01 43 VAL D C 1
ATOM 3552 O O . VAL D 1 65 ? 21.756 91.013 22.495 1.00 37.65 43 VAL D O 1
ATOM 3556 N N . GLU D 1 66 ? 19.847 90.841 21.334 1.00 38.50 44 GLU D N 1
ATOM 3557 C CA . GLU D 1 66 ? 19.042 91.332 22.440 1.00 39.72 44 GLU D CA 1
ATOM 3558 C C . GLU D 1 66 ? 17.729 90.565 22.548 1.00 36.78 44 GLU D C 1
ATOM 3559 O O . GLU D 1 66 ? 17.000 90.446 21.581 1.00 41.90 44 GLU D O 1
ATOM 3565 N N . ILE D 1 67 ? 17.436 90.040 23.729 1.00 37.74 45 ILE D N 1
ATOM 3566 C CA . ILE D 1 67 ? 16.120 89.487 24.013 1.00 42.19 45 ILE D CA 1
ATOM 3567 C C . ILE D 1 67 ? 15.413 90.348 25.050 1.00 45.51 45 ILE D C 1
ATOM 3568 O O . ILE D 1 67 ? 15.826 90.385 26.204 1.00 46.88 45 ILE D O 1
ATOM 3573 N N . THR D 1 68 ? 14.350 91.034 24.646 1.00 54.39 46 THR D N 1
ATOM 3574 C CA . THR D 1 68 ? 13.587 91.867 25.572 1.00 58.32 46 THR D CA 1
ATOM 3575 C C . THR D 1 68 ? 12.125 91.450 25.547 1.00 49.89 46 THR D C 1
ATOM 3576 O O . THR D 1 68 ? 11.443 91.635 24.538 1.00 52.71 46 THR D O 1
ATOM 3580 N N . GLY D 1 69 ? 11.640 90.903 26.655 1.00 50.47 47 GLY D N 1
ATOM 3581 C CA . GLY D 1 69 ? 10.330 90.275 26.665 1.00 53.83 47 GLY D CA 1
ATOM 3582 C C . GLY D 1 69 ? 10.289 89.272 25.527 1.00 57.15 47 GLY D C 1
ATOM 3583 O O . GLY D 1 69 ? 11.200 88.454 25.393 1.00 67.09 47 GLY D O 1
ATOM 3584 N N . THR D 1 70 ? 9.256 89.349 24.690 1.00 43.13 48 THR D N 1
ATOM 3585 C CA . THR D 1 70 ? 9.148 88.461 23.527 1.00 45.14 48 THR D CA 1
ATOM 3586 C C . THR D 1 70 ? 9.701 89.073 22.234 1.00 44.41 48 THR D C 1
ATOM 3587 O O . THR D 1 70 ? 9.321 88.667 21.147 1.00 48.97 48 THR D O 1
ATOM 3591 N N . SER D 1 71 ? 10.572 90.066 22.355 1.00 37.53 49 SER D N 1
ATOM 3592 C CA . SER D 1 71 ? 11.253 90.617 21.200 1.00 39.43 49 SER D CA 1
ATOM 3593 C C . SER D 1 71 ? 12.677 90.104 21.166 1.00 46.45 49 SER D C 1
ATOM 3594 O O . SER D 1 71 ? 13.395 90.153 22.164 1.00 51.20 49 SER D O 1
ATOM 3597 N N . LEU D 1 72 ? 13.072 89.595 20.009 1.00 40.43 50 LEU D N 1
ATOM 3598 C CA . LEU D 1 72 ? 14.448 89.218 19.769 1.00 31.48 50 LEU D CA 1
ATOM 3599 C C . LEU D 1 72 ? 15.004 90.225 18.786 1.00 28.34 50 LEU D C 1
ATOM 3600 O O . LEU D 1 72 ? 14.297 90.673 17.898 1.00 40.95 50 LEU D O 1
ATOM 3605 N N . THR D 1 73 ? 16.269 90.586 18.939 1.00 27.02 51 THR D N 1
ATOM 3606 C CA . THR D 1 73 ? 16.919 91.454 17.975 1.00 24.59 51 THR D CA 1
ATOM 3607 C C . THR D 1 73 ? 18.309 90.930 17.657 1.00 33.88 51 THR D C 1
ATOM 3608 O O . THR D 1 73 ? 19.066 90.580 18.560 1.00 31.90 51 THR D O 1
ATOM 3612 N N . ILE D 1 74 ? 18.645 90.885 16.371 1.00 29.02 52 ILE D N 1
ATOM 3613 C CA . ILE D 1 74 ? 19.996 90.528 15.961 1.00 30.05 52 ILE D CA 1
ATOM 3614 C C . ILE D 1 74 ? 20.554 91.581 15.027 1.00 24.71 52 ILE D C 1
ATOM 3615 O O . ILE D 1 74 ? 19.898 91.972 14.074 1.00 24.73 52 ILE D O 1
ATOM 3620 N N . GLU D 1 75 ? 21.775 92.022 15.289 1.00 29.46 53 GLU D N 1
ATOM 3621 C CA . GLU D 1 75 ? 22.364 93.124 14.539 1.00 27.77 53 GLU D CA 1
ATOM 3622 C C . GLU D 1 75 ? 23.739 92.797 14.003 1.00 28.98 53 GLU D C 1
ATOM 3623 O O . GLU D 1 75 ? 24.652 92.463 14.760 1.00 31.07 53 GLU D O 1
ATOM 3629 N N . ARG D 1 76 ? 23.881 92.917 12.690 1.00 26.05 54 ARG D N 1
ATOM 3630 C CA . ARG D 1 76 ? 25.185 92.891 12.060 1.00 27.90 54 ARG D CA 1
ATOM 3631 C C . ARG D 1 76 ? 25.536 94.315 11.639 1.00 30.40 54 ARG D C 1
ATOM 3632 O O . ARG D 1 76 ? 24.755 95.248 11.848 1.00 23.86 54 ARG D O 1
ATOM 3640 N N . GLU D 1 77 ? 26.713 94.483 11.059 1.00 35.76 55 GLU D N 1
ATOM 3641 C CA . GLU D 1 77 ? 27.148 95.797 10.590 1.00 41.60 55 GLU D CA 1
ATOM 3642 C C . GLU D 1 77 ? 26.072 96.508 9.750 1.00 39.09 55 GLU D C 1
ATOM 3643 O O . GLU D 1 77 ? 25.692 97.637 10.048 1.00 37.12 55 GLU D O 1
ATOM 3649 N N . ASP D 1 78 ? 25.555 95.851 8.715 1.00 31.59 56 ASP D N 1
ATOM 3650 C CA . ASP D 1 78 ? 24.637 96.551 7.814 1.00 29.62 56 ASP D CA 1
ATOM 3651 C C . ASP D 1 78 ? 23.224 95.982 7.758 1.00 30.26 56 ASP D C 1
ATOM 3652 O O . ASP D 1 78 ? 22.478 96.302 6.828 1.00 25.60 56 ASP D O 1
ATOM 3657 N N . TRP D 1 79 ? 22.859 95.141 8.726 1.00 27.24 57 TRP D N 1
ATOM 3658 C CA . TRP D 1 79 ? 21.458 94.746 8.873 1.00 24.84 57 TRP D CA 1
ATOM 3659 C C . TRP D 1 79 ? 21.046 94.383 10.296 1.00 25.92 57 TRP D C 1
ATOM 3660 O O . TRP D 1 79 ? 21.853 93.926 11.094 1.00 28.47 57 TRP D O 1
ATOM 3671 N N . HIS D 1 80 ? 19.778 94.628 10.604 1.00 25.10 58 HIS D N 1
ATOM 3672 C CA . HIS D 1 80 ? 19.218 94.276 11.891 1.00 28.18 58 HIS D CA 1
ATOM 3673 C C . HIS D 1 80 ? 17.963 93.470 11.646 1.00 30.14 58 HIS D C 1
ATOM 3674 O O . HIS D 1 80 ? 17.201 93.767 10.743 1.00 24.69 58 HIS D O 1
ATOM 3681 N N . LEU D 1 81 ? 17.733 92.465 12.475 1.00 30.53 59 LEU D N 1
ATOM 3682 C CA . LEU D 1 81 ? 16.484 91.730 12.425 1.00 29.12 59 LEU D CA 1
ATOM 3683 C C . LEU D 1 81 ? 15.762 91.875 13.761 1.00 22.21 59 LEU D C 1
ATOM 3684 O O . LEU D 1 81 ? 16.366 91.701 14.809 1.00 27.01 59 LEU D O 1
ATOM 3689 N N . HIS D 1 82 ? 14.475 92.203 13.709 1.00 20.05 60 HIS D N 1
ATOM 3690 C CA . HIS D 1 82 ? 13.630 92.249 14.897 1.00 30.45 60 HIS D CA 1
ATOM 3691 C C . HIS D 1 82 ? 12.461 91.290 14.703 1.00 33.77 60 HIS D C 1
ATOM 3692 O O . HIS D 1 82 ? 11.853 91.251 13.638 1.00 44.30 60 HIS D O 1
ATOM 3699 N N A CYS D 1 83 ? 12.150 90.524 15.745 0.57 35.47 61 CYS D N 1
ATOM 3700 N N B CYS D 1 83 ? 12.137 90.522 15.731 0.43 35.47 61 CYS D N 1
ATOM 3701 C CA A CYS D 1 83 ? 11.065 89.548 15.702 0.57 36.26 61 CYS D CA 1
ATOM 3702 C CA B CYS D 1 83 ? 11.001 89.620 15.635 0.43 35.82 61 CYS D CA 1
ATOM 3703 C C A CYS D 1 83 ? 10.215 89.625 16.968 0.57 35.30 61 CYS D C 1
ATOM 3704 C C B CYS D 1 83 ? 10.205 89.556 16.928 0.43 35.23 61 CYS D C 1
ATOM 3705 O O A CYS D 1 83 ? 10.741 89.562 18.078 0.57 33.67 61 CYS D O 1
ATOM 3706 O O B CYS D 1 83 ? 10.753 89.324 18.004 0.43 35.04 61 CYS D O 1
ATOM 3711 N N . LYS D 1 84 ? 8.904 89.780 16.801 1.00 34.28 62 LYS D N 1
ATOM 3712 C CA . LYS D 1 84 ? 7.985 89.683 17.923 1.00 44.19 62 LYS D CA 1
ATOM 3713 C C . LYS D 1 84 ? 7.580 88.222 18.073 1.00 43.58 62 LYS D C 1
ATOM 3714 O O . LYS D 1 84 ? 6.631 87.760 17.429 1.00 40.39 62 LYS D O 1
ATOM 3720 N N . LEU D 1 85 ? 8.318 87.501 18.912 1.00 30.85 63 LEU D N 1
ATOM 3721 C CA . LEU D 1 85 ? 8.116 86.065 19.091 1.00 34.71 63 LEU D CA 1
ATOM 3722 C C . LEU D 1 85 ? 6.695 85.705 19.513 1.00 41.61 63 LEU D C 1
ATOM 3723 O O . LEU D 1 85 ? 6.257 84.578 19.303 1.00 43.83 63 LEU D O 1
ATOM 3728 N N . GLU D 1 86 ? 5.967 86.660 20.089 1.00 36.49 64 GLU D N 1
ATOM 3729 C CA . GLU D 1 86 ? 4.618 86.372 20.552 1.00 34.84 64 GLU D CA 1
ATOM 3730 C C . GLU D 1 86 ? 3.623 86.206 19.401 1.00 37.36 64 GLU D C 1
ATOM 3731 O O . GLU D 1 86 ? 2.534 85.655 19.586 1.00 41.74 64 GLU D O 1
ATOM 3737 N N . THR D 1 87 ? 4.001 86.658 18.210 1.00 38.40 65 THR D N 1
ATOM 3738 C CA . THR D 1 87 ? 3.141 86.492 17.040 1.00 34.98 65 THR D CA 1
ATOM 3739 C C . THR D 1 87 ? 3.300 85.100 16.430 1.00 37.60 65 THR D C 1
ATOM 3740 O O . THR D 1 87 ? 2.487 84.676 15.613 1.00 41.19 65 THR D O 1
ATOM 3744 N N . VAL D 1 88 ? 4.357 84.393 16.817 1.00 35.17 66 VAL D N 1
ATOM 3745 C CA . VAL D 1 88 ? 4.574 83.047 16.301 1.00 35.16 66 VAL D CA 1
ATOM 3746 C C . VAL D 1 88 ? 3.580 82.044 16.908 1.00 36.01 66 VAL D C 1
ATOM 3747 O O . VAL D 1 88 ? 3.670 81.690 18.080 1.00 45.86 66 VAL D O 1
ATOM 3751 N N . GLU D 1 89 ? 2.614 81.625 16.102 1.00 36.29 67 GLU D N 1
ATOM 3752 C CA . GLU D 1 89 ? 1.617 80.646 16.517 1.00 42.43 67 GLU D CA 1
ATOM 3753 C C . GLU D 1 89 ? 2.086 79.208 16.243 1.00 47.71 67 GLU D C 1
ATOM 3754 O O . GLU D 1 89 ? 1.861 78.314 17.052 1.00 56.25 67 GLU D O 1
ATOM 3760 N N . THR D 1 90 ? 2.725 78.983 15.098 1.00 39.57 68 THR D N 1
ATOM 3761 C CA . THR D 1 90 ? 3.372 77.704 14.837 1.00 35.92 68 THR D CA 1
ATOM 3762 C C . THR D 1 90 ? 4.710 77.867 14.131 1.00 36.50 68 THR D C 1
ATOM 3763 O O . THR D 1 90 ? 5.028 78.933 13.593 1.00 37.89 68 THR D O 1
ATOM 3767 N N . VAL D 1 91 ? 5.480 76.787 14.134 1.00 33.80 69 VAL D N 1
ATOM 3768 C CA . VAL D 1 91 ? 6.759 76.711 13.443 1.00 28.68 69 VAL D CA 1
ATOM 3769 C C . VAL D 1 91 ? 6.732 75.465 12.558 1.00 37.51 69 VAL D C 1
ATOM 3770 O O . VAL D 1 91 ? 6.514 74.361 13.048 1.00 34.45 69 VAL D O 1
ATOM 3774 N N . VAL D 1 92 ? 6.929 75.626 11.256 1.00 34.65 70 VAL D N 1
ATOM 3775 C CA . VAL D 1 92 ? 6.956 74.468 10.374 1.00 27.13 70 VAL D CA 1
ATOM 3776 C C . VAL D 1 92 ? 8.391 74.068 10.050 1.00 31.09 70 VAL D C 1
ATOM 3777 O O . VAL D 1 92 ? 9.195 74.917 9.673 1.00 26.82 70 VAL D O 1
ATOM 3781 N N . PHE D 1 93 ? 8.720 72.785 10.228 1.00 26.82 71 PHE D N 1
ATOM 3782 C CA . PHE D 1 93 ? 9.997 72.266 9.739 1.00 26.08 71 PHE D CA 1
ATOM 3783 C C . PHE D 1 93 ? 9.782 71.560 8.412 1.00 30.14 71 PHE D C 1
ATOM 3784 O O . PHE D 1 93 ? 9.073 70.555 8.341 1.00 30.50 71 PHE D O 1
ATOM 3792 N N . ASP D 1 94 ? 10.407 72.089 7.366 1.00 29.61 72 ASP D N 1
ATOM 3793 C CA . ASP D 1 94 ? 10.197 71.610 6.002 1.00 24.59 72 ASP D CA 1
ATOM 3794 C C . ASP D 1 94 ? 11.479 71.019 5.458 1.00 34.23 72 ASP D C 1
ATOM 3795 O O . ASP D 1 94 ? 12.481 71.717 5.303 1.00 31.66 72 ASP D O 1
ATOM 3800 N N . LEU D 1 95 ? 11.439 69.722 5.181 1.00 34.43 73 LEU D N 1
ATOM 3801 C CA . LEU D 1 95 ? 12.523 69.037 4.500 1.00 30.17 73 LEU D CA 1
ATOM 3802 C C . LEU D 1 95 ? 11.854 68.242 3.394 1.00 39.92 73 LEU D C 1
ATOM 3803 O O . LEU D 1 95 ? 11.118 67.287 3.660 1.00 41.85 73 LEU D O 1
ATOM 3808 N N . SER D 1 96 ? 12.078 68.668 2.154 1.00 37.02 74 SER D N 1
ATOM 3809 C CA . SER D 1 96 ? 11.384 68.099 1.014 1.00 37.83 74 SER D CA 1
ATOM 3810 C C . SER D 1 96 ? 12.186 68.343 -0.248 1.00 39.49 74 SER D C 1
ATOM 3811 O O . SER D 1 96 ? 13.091 69.171 -0.257 1.00 33.11 74 SER D O 1
ATOM 3814 N N . PRO D 1 97 ? 11.884 67.582 -1.311 1.00 47.82 75 PRO D N 1
ATOM 3815 C CA . PRO D 1 97 ? 12.570 67.734 -2.599 1.00 50.25 75 PRO D CA 1
ATOM 3816 C C . PRO D 1 97 ? 11.941 68.851 -3.423 1.00 55.55 75 PRO D C 1
ATOM 3817 O O . PRO D 1 97 ? 10.717 68.978 -3.439 1.00 61.72 75 PRO D O 1
ATOM 3821 N N . LYS D 1 98 ? 12.767 69.656 -4.082 1.00 60.27 76 LYS D N 1
ATOM 3822 C CA . LYS D 1 98 ? 12.263 70.698 -4.973 1.00 69.61 76 LYS D CA 1
ATOM 3823 C C . LYS D 1 98 ? 11.987 70.130 -6.363 1.00 82.44 76 LYS D C 1
ATOM 3824 O O . LYS D 1 98 ? 12.600 69.141 -6.773 1.00 83.34 76 LYS D O 1
ATOM 3830 N N . ASP D 1 99 ? 11.059 70.755 -7.082 1.00 91.60 77 ASP D N 1
ATOM 3831 C CA . ASP D 1 99 ? 10.709 70.324 -8.433 1.00 93.50 77 ASP D CA 1
ATOM 3832 C C . ASP D 1 99 ? 11.943 70.307 -9.327 1.00 88.43 77 ASP D C 1
ATOM 3833 O O . ASP D 1 99 ? 12.276 69.285 -9.929 1.00 85.25 77 ASP D O 1
ATOM 3838 N N . ASN D 1 100 ? 12.617 71.450 -9.394 1.00 87.24 78 ASN D N 1
ATOM 3839 C CA . ASN D 1 100 ? 13.825 71.617 -10.195 1.00 89.97 78 ASN D CA 1
ATOM 3840 C C . ASN D 1 100 ? 14.923 70.599 -9.894 1.00 89.08 78 ASN D C 1
ATOM 3841 O O . ASN D 1 100 ? 15.940 70.545 -10.584 1.00 87.79 78 ASN D O 1
ATOM 3846 N N . GLY D 1 101 ? 14.714 69.789 -8.866 1.00 91.15 79 GLY D N 1
ATOM 3847 C CA . GLY D 1 101 ? 15.768 68.929 -8.367 1.00 93.56 79 GLY D CA 1
ATOM 3848 C C . GLY D 1 101 ? 16.524 69.657 -7.269 1.00 93.33 79 GLY D C 1
ATOM 3849 O O . GLY D 1 101 ? 16.916 70.816 -7.433 1.00 99.32 79 GLY D O 1
ATOM 3850 N N . GLY D 1 102 ? 16.717 68.980 -6.143 1.00 76.14 80 GLY D N 1
ATOM 3851 C CA . GLY D 1 102 ? 17.383 69.564 -4.998 1.00 61.17 80 GLY D CA 1
ATOM 3852 C C . GLY D 1 102 ? 16.522 69.396 -3.763 1.00 55.07 80 GLY D C 1
ATOM 3853 O O . GLY D 1 102 ? 15.409 68.878 -3.842 1.00 52.10 80 GLY D O 1
ATOM 3854 N N . ILE D 1 103 ? 17.026 69.845 -2.619 1.00 50.43 81 ILE D N 1
ATOM 3855 C CA . ILE D 1 103 ? 16.293 69.680 -1.369 1.00 43.51 81 ILE D CA 1
ATOM 3856 C C . ILE D 1 103 ? 16.011 71.004 -0.672 1.00 44.78 81 ILE D C 1
ATOM 3857 O O . ILE D 1 103 ? 16.910 71.809 -0.456 1.00 42.71 81 ILE D O 1
ATOM 3862 N N . ARG D 1 104 ? 14.745 71.219 -0.334 1.00 40.18 82 ARG D N 1
ATOM 3863 C CA . ARG D 1 104 ? 14.351 72.356 0.471 1.00 37.60 82 ARG D CA 1
ATOM 3864 C C . ARG D 1 104 ? 14.531 72.072 1.970 1.00 37.36 82 ARG D C 1
ATOM 3865 O O . ARG D 1 104 ? 14.026 71.069 2.488 1.00 36.95 82 ARG D O 1
ATOM 3881 N N . ALA D 1 106 ? 13.833 74.281 5.294 1.00 26.05 84 ALA D N 1
ATOM 3882 C CA . ALA D 1 106 ? 13.356 75.538 5.835 1.00 29.72 84 ALA D CA 1
ATOM 3883 C C . ALA D 1 106 ? 12.652 75.426 7.183 1.00 26.42 84 ALA D C 1
ATOM 3884 O O . ALA D 1 106 ? 11.934 74.465 7.451 1.00 28.17 84 ALA D O 1
ATOM 3886 N N . VAL D 1 107 ? 12.869 76.428 8.030 1.00 25.15 85 VAL D N 1
ATOM 3887 C CA . VAL D 1 107 ? 12.058 76.618 9.228 1.00 20.44 85 VAL D CA 1
ATOM 3888 C C . VAL D 1 107 ? 11.176 77.851 9.021 1.00 26.65 85 VAL D C 1
ATOM 3889 O O . VAL D 1 107 ? 11.675 78.945 8.789 1.00 35.46 85 VAL D O 1
ATOM 3893 N N . VAL D 1 108 ? 9.865 77.667 9.070 1.00 22.88 86 VAL D N 1
ATOM 3894 C CA . VAL D 1 108 ? 8.939 78.754 8.771 1.00 23.33 86 VAL D CA 1
ATOM 3895 C C . VAL D 1 108 ? 8.120 79.108 10.011 1.00 32.67 86 VAL D C 1
ATOM 3896 O O . VAL D 1 108 ? 7.365 78.284 10.544 1.00 34.68 86 VAL D O 1
ATOM 3900 N N . PHE D 1 109 ? 8.292 80.340 10.472 1.00 28.08 87 PHE D N 1
ATOM 3901 C CA . PHE D 1 109 ? 7.607 80.837 11.656 1.00 22.03 87 PHE D CA 1
ATOM 3902 C C . PHE D 1 109 ? 6.324 81.533 11.210 1.00 25.60 87 PHE D C 1
ATOM 3903 O O . PHE D 1 109 ? 6.378 82.544 10.515 1.00 35.01 87 PHE D O 1
ATOM 3911 N N . ARG D 1 110 ? 5.180 80.970 11.580 1.00 26.55 88 ARG D N 1
ATOM 3912 C CA . ARG D 1 110 ? 3.879 81.435 11.111 1.00 27.82 88 ARG D CA 1
ATOM 3913 C C . ARG D 1 110 ? 3.096 82.097 12.230 1.00 34.73 88 ARG D C 1
ATOM 3914 O O . ARG D 1 110 ? 3.140 81.650 13.385 1.00 35.27 88 ARG D O 1
ATOM 3922 N N . ASP D 1 111 ? 2.342 83.135 11.882 1.00 34.14 89 ASP D N 1
ATOM 3923 C CA . ASP D 1 111 ? 1.493 83.799 12.860 1.00 40.69 89 ASP D CA 1
ATOM 3924 C C . ASP D 1 111 ? 0.118 83.144 12.973 1.00 44.28 89 ASP D C 1
ATOM 3925 O O . ASP D 1 111 ? -0.094 82.019 12.520 1.00 43.28 89 ASP D O 1
ATOM 3930 N N . LYS D 1 112 ? -0.809 83.881 13.573 1.00 55.72 90 LYS D N 1
ATOM 3931 C CA . LYS D 1 112 ? -2.158 83.406 13.858 1.00 63.88 90 LYS D CA 1
ATOM 3932 C C . LYS D 1 112 ? -2.901 82.946 12.609 1.00 57.65 90 LYS D C 1
ATOM 3933 O O . LYS D 1 112 ? -3.791 82.104 12.686 1.00 57.94 90 LYS D O 1
ATOM 3939 N N . HIS D 1 113 ? -2.541 83.507 11.462 1.00 61.33 91 HIS D N 1
ATOM 3940 C CA . HIS D 1 113 ? -3.233 83.207 10.213 1.00 64.25 91 HIS D CA 1
ATOM 3941 C C . HIS D 1 113 ? -2.335 82.413 9.284 1.00 59.86 91 HIS D C 1
ATOM 3942 O O . HIS D 1 113 ? -2.464 82.498 8.067 1.00 66.54 91 HIS D O 1
ATOM 3949 N N . GLN D 1 114 ? -1.427 81.639 9.867 1.00 59.83 92 GLN D N 1
ATOM 3950 C CA . GLN D 1 114 ? -0.388 80.933 9.110 1.00 61.06 92 GLN D CA 1
ATOM 3951 C C . GLN D 1 114 ? 0.333 81.776 8.048 1.00 55.90 92 GLN D C 1
ATOM 3952 O O . GLN D 1 114 ? 0.931 81.231 7.122 1.00 61.94 92 GLN D O 1
ATOM 3958 N N . ALA D 1 115 ? 0.287 83.098 8.183 1.00 39.16 93 ALA D N 1
ATOM 3959 C CA . ALA D 1 115 ? 1.151 83.949 7.383 1.00 37.38 93 ALA D CA 1
ATOM 3960 C C . ALA D 1 115 ? 2.561 83.934 7.982 1.00 37.85 93 ALA D C 1
ATOM 3961 O O . ALA D 1 115 ? 2.731 83.974 9.202 1.00 37.86 93 ALA D O 1
ATOM 3963 N N . PRO D 1 116 ? 3.580 83.876 7.122 1.00 36.82 94 PRO D N 1
ATOM 3964 C CA . PRO D 1 116 ? 4.964 83.763 7.588 1.00 34.67 94 PRO D CA 1
ATOM 3965 C C . PRO D 1 116 ? 5.472 85.071 8.176 1.00 39.46 94 PRO D C 1
ATOM 3966 O O . PRO D 1 116 ? 5.388 86.121 7.531 1.00 41.11 94 PRO D O 1
ATOM 3970 N N . VAL D 1 117 ? 6.000 85.010 9.391 1.00 38.62 95 VAL D N 1
ATOM 3971 C CA . VAL D 1 117 ? 6.564 86.193 10.019 1.00 32.24 95 VAL D CA 1
ATOM 3972 C C . VAL D 1 117 ? 8.086 86.207 9.867 1.00 29.26 95 VAL D C 1
ATOM 3973 O O . VAL D 1 117 ? 8.722 87.256 9.944 1.00 27.53 95 VAL D O 1
ATOM 3977 N N . LEU D 1 118 ? 8.654 85.032 9.621 1.00 24.33 96 LEU D N 1
ATOM 3978 C CA . LEU D 1 118 ? 10.089 84.866 9.468 1.00 15.65 96 LEU D CA 1
ATOM 3979 C C . LEU D 1 118 ? 10.354 83.493 8.846 1.00 25.65 96 LEU D C 1
ATOM 3980 O O . LEU D 1 118 ? 9.642 82.533 9.120 1.00 27.29 96 LEU D O 1
ATOM 3985 N N . ARG D 1 119 ? 11.368 83.401 7.997 1.00 19.74 97 ARG D N 1
ATOM 3986 C CA . ARG D 1 119 ? 11.727 82.126 7.413 1.00 16.86 97 ARG D CA 1
ATOM 3987 C C . ARG D 1 119 ? 13.220 82.022 7.513 1.00 22.60 97 ARG D C 1
ATOM 3988 O O . ARG D 1 119 ? 13.927 83.000 7.305 1.00 25.47 97 ARG D O 1
ATOM 3996 N N . ALA D 1 120 ? 13.699 80.849 7.904 1.00 25.37 98 ALA D N 1
ATOM 3997 C CA . ALA D 1 120 ? 15.120 80.585 7.874 1.00 18.35 98 ALA D CA 1
ATOM 3998 C C . ALA D 1 120 ? 15.355 79.365 6.989 1.00 30.06 98 ALA D C 1
ATOM 3999 O O . ALA D 1 120 ? 15.009 78.251 7.360 1.00 31.53 98 ALA D O 1
ATOM 4001 N N . ALA D 1 121 ? 15.908 79.602 5.805 1.00 28.29 99 ALA D N 1
ATOM 4002 C CA . ALA D 1 121 ? 16.261 78.544 4.876 1.00 27.54 99 ALA D CA 1
ATOM 4003 C C . ALA D 1 121 ? 17.732 78.172 5.039 1.00 31.28 99 ALA D C 1
ATOM 4004 O O . ALA D 1 121 ? 18.596 79.046 5.079 1.00 31.18 99 ALA D O 1
ATOM 4006 N N . TRP D 1 122 ? 18.015 76.877 5.148 1.00 35.61 100 TRP D N 1
ATOM 4007 C CA . TRP D 1 122 ? 19.396 76.395 5.229 1.00 35.64 100 TRP D CA 1
ATOM 4008 C C . TRP D 1 122 ? 19.921 76.141 3.821 1.00 33.53 100 TRP D C 1
ATOM 4009 O O . TRP D 1 122 ? 19.215 75.577 2.998 1.00 38.01 100 TRP D O 1
ATOM 4020 N N . LEU D 1 123 ? 21.156 76.544 3.542 1.00 29.30 101 LEU D N 1
ATOM 4021 C CA . LEU D 1 123 ? 21.657 76.501 2.168 1.00 34.19 101 LEU D CA 1
ATOM 4022 C C . LEU D 1 123 ? 22.911 75.658 2.043 1.00 37.55 101 LEU D C 1
ATOM 4023 O O . LEU D 1 123 ? 23.912 75.917 2.714 1.00 34.12 101 LEU D O 1
ATOM 4028 N N . PRO D 1 124 ? 22.864 74.647 1.163 1.00 35.33 102 PRO D N 1
ATOM 4029 C CA . PRO D 1 124 ? 23.970 73.691 1.051 1.00 39.14 102 PRO D CA 1
ATOM 4030 C C . PRO D 1 124 ? 25.312 74.388 0.849 1.00 40.90 102 PRO D C 1
ATOM 4031 O O . PRO D 1 124 ? 26.311 73.935 1.406 1.00 40.96 102 PRO D O 1
ATOM 4035 N N . ARG D 1 125 ? 25.343 75.466 0.067 1.00 37.26 103 ARG D N 1
ATOM 4036 C CA . ARG D 1 125 ? 26.614 76.114 -0.246 1.00 44.62 103 ARG D CA 1
ATOM 4037 C C . ARG D 1 125 ? 27.252 76.737 0.992 1.00 45.69 103 ARG D C 1
ATOM 4038 O O . ARG D 1 125 ? 28.458 76.992 1.018 1.00 50.88 103 ARG D O 1
ATOM 4046 N N . LEU D 1 126 ? 26.441 76.976 2.018 1.00 35.78 104 LEU D N 1
ATOM 4047 C CA . LEU D 1 126 ? 26.935 77.558 3.255 1.00 39.90 104 LEU D CA 1
ATOM 4048 C C . LEU D 1 126 ? 27.221 76.474 4.286 1.00 53.20 104 LEU D C 1
ATOM 4049 O O . LEU D 1 126 ? 27.606 76.771 5.419 1.00 62.85 104 LEU D O 1
ATOM 4062 N N . PRO D 1 128 ? 28.824 72.562 5.659 1.00 49.50 106 PRO D N 1
ATOM 4063 C CA . PRO D 1 128 ? 29.891 71.560 5.529 1.00 57.21 106 PRO D CA 1
ATOM 4064 C C . PRO D 1 128 ? 29.428 70.334 4.731 1.00 65.67 106 PRO D C 1
ATOM 4065 O O . PRO D 1 128 ? 28.227 70.056 4.643 1.00 56.20 106 PRO D O 1
ATOM 4069 N N . GLU D 1 129 ? 30.384 69.617 4.150 1.00 73.28 107 GLU D N 1
ATOM 4070 C CA . GLU D 1 129 ? 30.091 68.481 3.285 1.00 79.19 107 GLU D CA 1
ATOM 4071 C C . GLU D 1 129 ? 29.504 67.319 4.076 1.00 69.57 107 GLU D C 1
ATOM 4072 O O . GLU D 1 129 ? 28.521 66.699 3.665 1.00 67.43 107 GLU D O 1
ATOM 4078 N N . THR D 1 130 ? 30.115 67.041 5.222 1.00 64.72 108 THR D N 1
ATOM 4079 C CA . THR D 1 130 ? 29.718 65.928 6.068 1.00 60.16 108 THR D CA 1
ATOM 4080 C C . THR D 1 130 ? 29.361 66.418 7.467 1.00 59.58 108 THR D C 1
ATOM 4081 O O . THR D 1 130 ? 30.109 67.190 8.067 1.00 54.60 108 THR D O 1
ATOM 4085 N N . PRO D 1 131 ? 28.213 65.966 7.998 1.00 66.85 109 PRO D N 1
ATOM 4086 C CA . PRO D 1 131 ? 27.287 65.043 7.332 1.00 63.75 109 PRO D CA 1
ATOM 4087 C C . PRO D 1 131 ? 26.536 65.745 6.217 1.00 57.85 109 PRO D C 1
ATOM 4088 O O . PRO D 1 131 ? 26.700 66.949 6.037 1.00 60.57 109 PRO D O 1
ATOM 4092 N N . SER D 1 132 ? 25.724 65.005 5.473 1.00 48.14 110 SER D N 1
ATOM 4093 C CA . SER D 1 132 ? 24.940 65.613 4.416 1.00 53.78 110 SER D CA 1
ATOM 4094 C C . SER D 1 132 ? 24.069 66.725 4.998 1.00 54.53 110 SER D C 1
ATOM 4095 O O . SER D 1 132 ? 23.590 66.620 6.132 1.00 53.73 110 SER D O 1
ATOM 4098 N N . PRO D 1 133 ? 23.870 67.802 4.227 1.00 50.01 111 PRO D N 1
ATOM 4099 C CA . PRO D 1 133 ? 23.003 68.899 4.675 1.00 45.20 111 PRO D CA 1
ATOM 4100 C C . PRO D 1 133 ? 21.656 68.415 5.218 1.00 36.56 111 PRO D C 1
ATOM 4101 O O . PRO D 1 133 ? 21.284 68.809 6.317 1.00 32.91 111 PRO D O 1
ATOM 4105 N N . PRO D 1 134 ? 20.941 67.555 4.475 1.00 47.31 112 PRO D N 1
ATOM 4106 C CA . PRO D 1 134 ? 19.653 67.081 5.006 1.00 45.48 112 PRO D CA 1
ATOM 4107 C C . PRO D 1 134 ? 19.796 66.446 6.384 1.00 40.77 112 PRO D C 1
ATOM 4108 O O . PRO D 1 134 ? 18.865 66.514 7.193 1.00 36.03 112 PRO D O 1
ATOM 4112 N N . GLU D 1 135 ? 20.953 65.842 6.640 1.00 33.08 113 GLU D N 1
ATOM 4113 C CA . GLU D 1 135 ? 21.204 65.175 7.907 1.00 45.18 113 GLU D CA 1
ATOM 4114 C C . GLU D 1 135 ? 21.458 66.209 9.000 1.00 49.73 113 GLU D C 1
ATOM 4115 O O . GLU D 1 135 ? 20.957 66.074 10.123 1.00 48.90 113 GLU D O 1
ATOM 4121 N N . GLN D 1 136 ? 22.220 67.250 8.669 1.00 48.61 114 GLN D N 1
ATOM 4122 C CA . GLN D 1 136 ? 22.457 68.332 9.621 1.00 40.60 114 GLN D CA 1
ATOM 4123 C C . GLN D 1 136 ? 21.149 69.019 9.969 1.00 32.34 114 GLN D C 1
ATOM 4124 O O . GLN D 1 136 ? 20.896 69.343 11.126 1.00 36.61 114 GLN D O 1
ATOM 4130 N N . PHE D 1 137 ? 20.305 69.215 8.967 1.00 32.79 115 PHE D N 1
ATOM 4131 C CA . PHE D 1 137 ? 19.021 69.865 9.194 1.00 31.13 115 PHE D CA 1
ATOM 4132 C C . PHE D 1 137 ? 18.169 68.992 10.093 1.00 22.54 115 PHE D C 1
ATOM 4133 O O . PHE D 1 137 ? 17.642 69.451 11.110 1.00 27.17 115 PHE D O 1
ATOM 4141 N N . TRP D 1 138 ? 18.053 67.722 9.718 1.00 33.42 116 TRP D N 1
ATOM 4142 C CA . TRP D 1 138 ? 17.318 66.744 10.518 1.00 29.01 116 TRP D CA 1
ATOM 4143 C C . TRP D 1 138 ? 17.810 66.717 11.958 1.00 25.74 116 TRP D C 1
ATOM 4144 O O . TRP D 1 138 ? 17.016 66.798 12.898 1.00 28.37 116 TRP D O 1
ATOM 4155 N N . ALA D 1 139 ? 19.124 66.606 12.125 1.00 29.35 117 ALA D N 1
ATOM 4156 C CA . ALA D 1 139 ? 19.715 66.569 13.460 1.00 40.56 117 ALA D CA 1
ATOM 4157 C C . ALA D 1 139 ? 19.374 67.834 14.226 1.00 36.74 117 ALA D C 1
ATOM 4158 O O . ALA D 1 139 ? 18.870 67.765 15.343 1.00 38.07 117 ALA D O 1
ATOM 4160 N N . PHE D 1 140 ? 19.630 68.991 13.614 1.00 37.67 118 PHE D N 1
ATOM 4161 C CA . PHE D 1 140 ? 19.325 70.256 14.276 1.00 24.03 118 PHE D CA 1
ATOM 4162 C C . PHE D 1 140 ? 17.870 70.359 14.708 1.00 30.04 118 PHE D C 1
ATOM 4163 O O . PHE D 1 140 ? 17.581 70.682 15.860 1.00 30.20 118 PHE D O 1
ATOM 4171 N N . THR D 1 141 ? 16.954 70.096 13.783 1.00 33.45 119 THR D N 1
ATOM 4172 C CA . THR D 1 141 ? 15.534 70.267 14.069 1.00 27.74 119 THR D CA 1
ATOM 4173 C C . THR D 1 141 ? 14.990 69.199 15.037 1.00 36.15 119 THR D C 1
ATOM 4174 O O . THR D 1 141 ? 14.010 69.441 15.731 1.00 35.34 119 THR D O 1
ATOM 4178 N N . GLN D 1 142 ? 15.625 68.025 15.086 1.00 33.88 120 GLN D N 1
ATOM 4179 C CA . GLN D 1 142 ? 15.161 66.962 15.984 1.00 36.35 120 GLN D CA 1
ATOM 4180 C C . GLN D 1 142 ? 15.163 67.491 17.424 1.00 44.32 120 GLN D C 1
ATOM 4181 O O . GLN D 1 142 ? 14.264 67.194 18.208 1.00 40.16 120 GLN D O 1
ATOM 4187 N N . ARG D 1 143 ? 16.163 68.308 17.744 1.00 41.54 121 ARG D N 1
ATOM 4188 C CA . ARG D 1 143 ? 16.299 68.915 19.065 1.00 42.40 121 ARG D CA 1
ATOM 4189 C C . ARG D 1 143 ? 15.111 69.802 19.484 1.00 39.48 121 ARG D C 1
ATOM 4190 O O . ARG D 1 143 ? 14.965 70.140 20.661 1.00 44.29 121 ARG D O 1
ATOM 4198 N N . TYR D 1 144 ? 14.258 70.170 18.535 1.00 24.57 122 TYR D N 1
ATOM 4199 C CA . TYR D 1 144 ? 13.136 71.054 18.842 1.00 22.42 122 TYR D CA 1
ATOM 4200 C C . TYR D 1 144 ? 11.791 70.425 18.524 1.00 26.96 122 TYR D C 1
ATOM 4201 O O . TYR D 1 144 ? 10.747 71.040 18.730 1.00 33.83 122 TYR D O 1
ATOM 4210 N N . ILE D 1 145 ? 11.828 69.188 18.043 1.00 26.97 123 ILE D N 1
ATOM 4211 C CA . ILE D 1 145 ? 10.635 68.465 17.609 1.00 38.20 123 ILE D CA 1
ATOM 4212 C C . ILE D 1 145 ? 9.595 68.275 18.709 1.00 43.20 123 ILE D C 1
ATOM 4213 O O . ILE D 1 145 ? 8.394 68.198 18.435 1.00 42.46 123 ILE D O 1
ATOM 4218 N N . ASP D 1 146 ? 10.063 68.212 19.951 1.00 46.97 124 ASP D N 1
ATOM 4219 C CA . ASP D 1 146 ? 9.185 68.068 21.109 1.00 49.51 124 ASP D CA 1
ATOM 4220 C C . ASP D 1 146 ? 8.321 69.301 21.431 1.00 48.63 124 ASP D C 1
ATOM 4221 O O . ASP D 1 146 ? 7.464 69.222 22.310 1.00 47.88 124 ASP D O 1
ATOM 4226 N N . LEU D 1 147 ? 8.537 70.426 20.740 1.00 40.02 125 LEU D N 1
ATOM 4227 C CA . LEU D 1 147 ? 7.741 71.638 20.989 1.00 47.81 125 LEU D CA 1
ATOM 4228 C C . LEU D 1 147 ? 6.323 71.559 20.425 1.00 51.49 125 LEU D C 1
ATOM 4229 O O . LEU D 1 147 ? 6.137 71.336 19.232 1.00 54.31 125 LEU D O 1
ATOM 4234 N N . PRO D 1 148 ? 5.319 71.762 21.290 1.00 52.44 126 PRO D N 1
ATOM 4235 C CA . PRO D 1 148 ? 3.907 71.586 20.931 1.00 53.71 126 PRO D CA 1
ATOM 4236 C C . PRO D 1 148 ? 3.423 72.483 19.805 1.00 57.12 126 PRO D C 1
ATOM 4237 O O . PRO D 1 148 ? 2.327 72.249 19.296 1.00 66.23 126 PRO D O 1
ATOM 4249 N N . VAL D 1 150 ? 5.423 73.116 17.023 1.00 34.60 128 VAL D N 1
ATOM 4250 C CA . VAL D 1 150 ? 6.149 72.692 15.838 1.00 33.36 128 VAL D CA 1
ATOM 4251 C C . VAL D 1 150 ? 5.329 71.727 14.999 1.00 35.97 128 VAL D C 1
ATOM 4252 O O . VAL D 1 150 ? 4.732 70.798 15.520 1.00 40.74 128 VAL D O 1
ATOM 4256 N N . VAL D 1 151 ? 5.285 71.983 13.694 1.00 40.49 129 VAL D N 1
ATOM 4257 C CA . VAL D 1 151 ? 4.671 71.078 12.738 1.00 39.39 129 VAL D CA 1
ATOM 4258 C C . VAL D 1 151 ? 5.797 70.374 11.996 1.00 40.95 129 VAL D C 1
ATOM 4259 O O . VAL D 1 151 ? 6.629 71.016 11.348 1.00 29.38 129 VAL D O 1
ATOM 4263 N N . ASP D 1 152 ? 5.848 69.054 12.124 1.00 41.18 130 ASP D N 1
ATOM 4264 C CA . ASP D 1 152 ? 6.901 68.290 11.479 1.00 34.79 130 ASP D CA 1
ATOM 4265 C C . ASP D 1 152 ? 6.486 67.952 10.051 1.00 35.77 130 ASP D C 1
ATOM 4266 O O . ASP D 1 152 ? 5.653 67.074 9.824 1.00 33.44 130 ASP D O 1
ATOM 4271 N N . ALA D 1 153 ? 7.055 68.688 9.101 1.00 26.89 131 ALA D N 1
ATOM 4272 C CA . ALA D 1 153 ? 6.862 68.436 7.680 1.00 28.98 131 ALA D CA 1
ATOM 4273 C C . ALA D 1 153 ? 8.195 68.003 7.091 1.00 31.60 131 ALA D C 1
ATOM 4274 O O . ALA D 1 153 ? 8.528 68.332 5.950 1.00 26.37 131 ALA D O 1
ATOM 4276 N N . ARG D 1 154 ? 8.987 67.299 7.890 1.00 32.32 132 ARG D N 1
ATOM 4277 C CA . ARG D 1 154 ? 10.256 66.792 7.401 1.00 31.35 132 ARG D CA 1
ATOM 4278 C C . ARG D 1 154 ? 10.044 65.410 6.768 1.00 38.90 132 ARG D C 1
ATOM 4279 O O . ARG D 1 154 ? 9.504 64.505 7.395 1.00 41.12 132 ARG D O 1
ATOM 4287 N N . ASN D 1 155 ? 10.450 65.261 5.515 1.00 39.80 133 ASN D N 1
ATOM 4288 C CA . ASN D 1 155 ? 10.404 63.965 4.866 1.00 33.54 133 ASN D CA 1
ATOM 4289 C C . ASN D 1 155 ? 11.602 63.142 5.317 1.00 35.32 133 ASN D C 1
ATOM 4290 O O . ASN D 1 155 ? 12.715 63.293 4.795 1.00 27.22 133 ASN D O 1
ATOM 4295 N N . ARG D 1 156 ? 11.375 62.277 6.301 1.00 37.87 134 ARG D N 1
ATOM 4296 C CA . ARG D 1 156 ? 12.465 61.513 6.893 1.00 42.34 134 ARG D CA 1
ATOM 4297 C C . ARG D 1 156 ? 13.137 60.607 5.861 1.00 44.31 134 ARG D C 1
ATOM 4298 O O . ARG D 1 156 ? 14.305 60.235 6.008 1.00 48.24 134 ARG D O 1
ATOM 4306 N N . GLN D 1 157 ? 12.402 60.254 4.814 1.00 47.29 135 GLN D N 1
ATOM 4307 C CA . GLN D 1 157 ? 12.963 59.386 3.788 1.00 54.83 135 GLN D CA 1
ATOM 4308 C C . GLN D 1 157 ? 14.122 60.078 3.061 1.00 47.09 135 GLN D C 1
ATOM 4309 O O . GLN D 1 157 ? 14.990 59.420 2.489 1.00 45.00 135 GLN D O 1
ATOM 4315 N N . LEU D 1 158 ? 14.156 61.407 3.111 1.00 40.05 136 LEU D N 1
ATOM 4316 C CA . LEU D 1 158 ? 15.270 62.148 2.524 1.00 46.06 136 LEU D CA 1
ATOM 4317 C C . LEU D 1 158 ? 16.581 61.935 3.297 1.00 47.10 136 LEU D C 1
ATOM 4318 O O . LEU D 1 158 ? 17.670 62.082 2.737 1.00 44.48 136 LEU D O 1
ATOM 4323 N N . VAL D 1 159 ? 16.483 61.614 4.586 1.00 35.79 137 VAL D N 1
ATOM 4324 C CA . VAL D 1 159 ? 17.688 61.352 5.371 1.00 38.51 137 VAL D CA 1
ATOM 4325 C C . VAL D 1 159 ? 17.960 59.852 5.525 1.00 46.80 137 VAL D C 1
ATOM 4326 O O . VAL D 1 159 ? 19.101 59.401 5.377 1.00 52.59 137 VAL D O 1
ATOM 4330 N N . PHE D 1 160 ? 16.906 59.090 5.817 1.00 48.08 138 PHE D N 1
ATOM 4331 C CA . PHE D 1 160 ? 17.015 57.644 6.019 1.00 50.22 138 PHE D CA 1
ATOM 4332 C C . PHE D 1 160 ? 16.101 56.905 5.045 1.00 47.84 138 PHE D C 1
ATOM 4333 O O . PHE D 1 160 ? 14.973 56.575 5.394 1.00 48.59 138 PHE D O 1
ATOM 4341 N N . PRO D 1 161 ? 16.567 56.649 3.815 1.00 55.96 139 PRO D N 1
ATOM 4342 C CA . PRO D 1 161 ? 15.693 55.904 2.897 1.00 59.64 139 PRO D CA 1
ATOM 4343 C C . PRO D 1 161 ? 15.676 54.402 3.211 1.00 60.77 139 PRO D C 1
ATOM 4344 O O . PRO D 1 161 ? 14.620 53.843 3.521 1.00 58.33 139 PRO D O 1
#

Solvent-accessible surface area: 26234 Å² total

Sequence (513 aa):
PGVTDRIGQILEFRTGCLFSVRSPGGVAELYGGEARKVEITGTSLTIEREDWHLHCCKLETVETVVFDLSPKDNGGIRAVVFRDKHQAPVLRAAWLPRLPETPSPPEQFWAFTQRYIDLPVVDARNNRQLVFPGPGVTDRIGQILEFRTGCLFSVRSPGGVAELYGGEARKVEITGTSLTIEREDWHLHCKLETVETVVFDLSPIRAVVFRDKHQAPVLRAAWLPRRLPETPSPPEQFWAFTQRYIDLPVVDARNRQLVFGVTDRIGQILLEFRTGCLFSVRSPGGVAELYGGEARKVEITGTSLTIEREDWHLHCCKLETVETVVFDLSPKGIRAVVFRDKHQAPVLRAAWLPRRLPETPSPPEQFWAFTQRYIDLPVVDARNRQLVPGVTDRIGQILEFRTGCLFSVRSPGGVAELYGGEARKVEITGTSLTIEREDWHLHCCKLETVETVVFDLSPKDNGGIRAVVFRDKHQAPVLRAAWLPRLPETPSPPEQFWAFTQRYIDLPVVDARNRQLVFP

Foldseek 3Di:
DVLLVVVLCVLVCQLFFWKWADDPPDIDTDTGRDFPDWDDDPNWTWGHHPPDIDIDRSVQFDAWEDAWQADPVGDIWWIFGAGPVRHTGMITTDDPVSDPPDPPL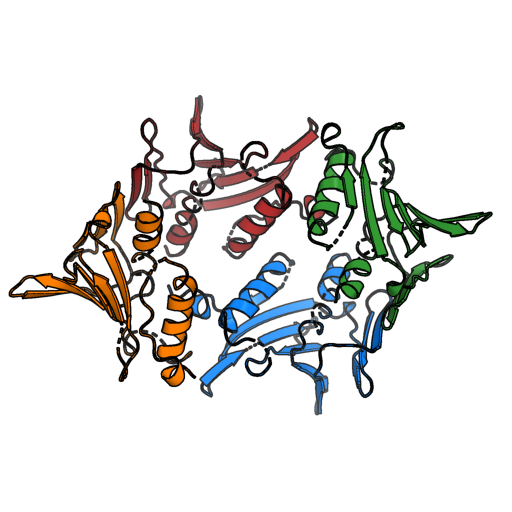QVSCVVCVVVVPPVHDYNHDCCVPPVD/DVVLVVVLCVLVCQVFFWKWADDPVDIDTDTHNDFPDWDDDPSWTWTHDPPDIDIARSVQFDAWEQAADPHWWIFTAGPVRHTRMITIDDPVSDPPPPPLLVSCVVCVVPPPPVHDYRHPVVVVD/DLLVVVQVCLCCLLQFWKWADDPPDIDIDTDNDFPDWDDDPNKTWTHHPPDIDIDRSVQFPAWELAWDPPVIWWIFTAGPVRHTRMITIDDQVSDPPPPPLVVSCVVCVVVPPRVYDYHHDPVVD/DVLLVVVLCVLVCQLFFWKWFDDPPDIDTDTHRDFPDWDDDPSWTWGHHPPDIDIDRSVQFPAWEQAWAADPVGDIWWIFGAGPVRDGGMITIDDQVRDPPPPPLVVSCVVCVVVVPPVYDYNHPCVVVVD

Secondary structure (DSSP, 8-state):
-HHHHHHH-----TT--EEEEEETTEEEEE--S--SEEEEETTEEEEEETTEEEEEEGGG--EEEEEE-B-TTSSB--EEEE-TTS-EEEEEE--TT---SS-HHHHHHHHHHTTTT---EEEE-GGGTS--/-HHHHHHH-----TT--EEEEE-SS-EEEEE-S--SEEEEETTEEEEE-SS-EEEEEGGG--EEEEEE-----EEEE-TTS-EEEEEE--TT---SS-HHHHHHHHHHTTTT---EEEE-GGGT-/-HHHHHH-----TT--EEEEEETTEEEEE--S--SEEEEETTEEEEEETTEEEEEEGGG--EEEEEE-B--B--EEEE-TTS-EEEEEE--TT---SS-HHHHHHHHHGGGTT---EEEE-GGG-/-HHHHHHH-----TT--EEEEEETTEEEEE--S--SEEEEETTEEEEE-SS-EEEEEGGG--EEEEEE-B-TTSSB--EEEE-TTS-EEEEEE--TT---SS-HHHHHHHHHHTTTT---EEEE-GGGT--

Nearest PDB structures (foldseek):
  3na2-assembly4_C  TM=1.008E+00  e=2.524E-23  Leptospirillum rubarum
  3na2-assembly1_A  TM=1.004E+00  e=2.501E-20  Leptospirillum rubarum
  3na2-assembly3_B  TM=9.865E-01  e=1.581E-19  Leptospirillum rubarum
  4mgf-assembly1_A  TM=7.518E-01  e=3.138E-03  Pseudomonas aeruginosa
  3tvv-assembly1_A  TM=3.798E-01  e=1.049E-01  Saccharomyces cerevisiae S288C

B-factor: mean 53.83, std 22.76, range [12.75, 233.15]

CATH classification: 3.40.1570.20